Protein 9A63 (pdb70)

Sequence (532 aa):
MPETIDQTNASVSQSQQDLIDQLLKPEVQESLTVLVDQLPKLTELVNILTKSYDFAQSVATDEVLKSDTVGAITEILEPVKETAKEVAATAIEAKDRAEASNETIGLFGLLRMLKDPQAQKLFRFANSYLEVMNERENQKMSKHIVILGAGYGGVLSALTVRKHYTKEQARVTVVNKYPTHQIITELHRLAAGNVSEKAVAMPLEKLFKGKDIDLKIAEVSSFSVDKKEVALADGSTLTYDALVVGLGSVTAYFGIPGLEENSMVLKSAADANKVFQHVEDRVREYSKTKNEADATILIGGGGLTGVELVGELADIMPNLAKKYGVDHKEIKLKLVEAGPKILPVLPDDLIERATASLEKRGVEFLTGLPVTNVEGNVIDLKDGSKVVANTFVWTGGVQGNPLVGESGLEVNRGRATVNDFLQSTSHEDVFVAGDSAVYFGPDGRPYPPTAQIAWQMGELIGYNLFAYLEGKTLETFKPVNSGTLASLGRKDAVAIIGANSTPLKGLPASLMKEASNVRYLTHIKGLFSLAY

Nearest PDB structures (foldseek):
  5kmp-assembly1_A  TM=9.595E-01  e=5.132E-44  Caldalkalibacillus thermarum TA2.A1
  5kmr-assembly2_C  TM=9.528E-01  e=3.654E-42  Caldalkalibacillus thermarum TA2.A1
  5kmq-assembly2_C  TM=9.489E-01  e=1.783E-40  Caldalkalibacillus thermarum TA2.A1
  3sx6-assembly1_A-2  TM=8.389E-01  e=2.506E-25  Acidithiobacillus ferrooxidans ATCC 23270
  3sz0-assembly1_A  TM=8.435E-01  e=3.657E-25  Acidithiobacillus ferrooxidans ATCC 23270

Foldseek 3Di:
DVVVVVVVVVVLVVLVVVLLVLCPPPVLVVLVVCCVVCVVVVVVVVVCCVPDPVNVVCCVPPPVNVCVVCVVVCVSCVSVVVSVVSVVVSVVVVVVVVVVDPDDQDPVNVVVLVPDVSSVVVVVVVVVVVVVVVVVVVVD/DAFEEEEEAPELQRLLLLQQLLVVDDLVNHAAEYEHQDQWHFQLLCLLCLLLVNADLLLGTPGPCVLCPPSNYHYHNFAFPAAAQVVQWTATPVRDIDHGQFYEAANAWDFDPVPQACPVVAAQERRDSVSSNVSNVQLLVLLLVCLPPVDLQSLEAEEEALAQSRLQNLLACLVCLCVSNVVSPHHSLSRAAEYEHLAQFHHPVDDPVLRVVLVVVSVVSRYHYHHNWDFRHDDRQWTATPVRDIDRHSHYYYPHDIFADQSLVVHPADDDRNAFEADQLQAGPVHNSYHYAANNYWYADPVRHTDDRDSQRRNQSSNLSSVQNSCVVVVHDRDGDDRDDQWDKHDSHQFWIWIQGDPVRNTDITNVSNVVVVVVVVVSCVSSVNNVSVVD

Secondary structure (DSSP, 8-state):
-HHHHHHHHHHHHHHHHHHHHHHTSHHHHHHHHHHHHHHHHHHHHHHHHHH-HHHHHHHHH-HHHHHHHHHHHHHHHHHHHHHHHHHHHHHHHHHHHHTT------HHHHHHHHH-HHHHHHHHHHHHHHHHHHHHHTT-/--EEEEEE--SHHHHHHHHHHTTT--TTTEEEEEEESSSEEE-GGGHHHHHTTSS-HHHHEEEHHHHTTTS--EEEE--EEEEETTTTEEEETTS-EEE-SEEEE---EEE--TT-TTHHHH-B--SSHHHHHHHHHHHHHHHHHHHHH--TTTTEEEEE--SHHHHHHHHHHHHHHHHHHHHTT--GGGSEEEEEESSSSS-TTS-HHHHHHHHHHHHTTTEEEEET--EEEEETTEEEETTS-EEE-SEEEE-S-EEE-HHHHTTT--EETTEEEB-TTSBBSS-TTEEE-GGGEE-B-TTSPBPP--HHHHHHHHHHHHHHHHHHHTTPPPPPP-----EEEEESSSS-EEEEETTTTEEEESHHHHHHHHHHHHHHHHHTT-GGGGG-

Solvent-accessible surface area: 28435 Å² total; per-residue (Å²): 199,112,147,92,117,110,142,71,98,59,56,37,57,114,29,101,82,84,27,36,77,34,70,68,104,98,133,17,63,65,14,74,78,23,26,94,87,37,94,92,70,52,78,74,39,84,67,39,59,103,173,41,165,109,10,54,96,11,35,82,94,3,119,32,6,88,61,18,30,84,19,24,88,62,42,50,88,97,50,40,106,129,13,49,137,63,66,47,59,26,53,114,78,53,130,94,64,70,142,89,64,160,155,134,133,44,159,174,29,97,101,194,101,100,165,62,98,47,11,79,102,106,104,143,109,47,84,51,121,102,105,77,105,93,123,174,131,133,166,236,241,61,50,30,0,0,0,0,8,2,28,20,5,1,0,1,0,0,14,9,0,35,145,64,7,76,122,134,92,0,122,1,1,0,0,17,106,84,78,26,0,22,2,97,60,11,1,4,50,8,0,3,40,25,29,46,80,129,22,4,5,0,57,0,136,85,6,10,164,76,84,69,19,60,42,67,83,14,79,12,57,53,8,29,1,118,147,83,67,0,36,6,69,104,70,38,80,19,82,11,68,0,0,0,0,10,33,26,20,46,17,7,41,138,72,30,79,21,0,106,135,59,17,26,32,11,62,7,3,65,32,0,47,137,0,60,121,45,1,22,53,66,1,89,58,20,39,138,74,110,63,104,8,10,1,5,1,0,0,0,4,0,31,65,57,0,0,13,0,0,0,3,0,7,50,24,5,55,114,17,0,161,141,47,75,8,68,78,163,61,11,81,6,32,0,3,32,61,22,112,89,3,0,100,87,10,56,78,82,2,10,121,85,0,34,57,18,0,90,190,78,51,5,72,30,32,54,45,31,34,11,57,40,4,128,44,54,40,0,26,6,146,98,64,49,131,12,71,3,37,0,9,0,20,27,31,18,71,88,7,18,69,35,0,37,131,4,44,9,90,55,65,228,26,35,0,21,7,50,69,65,0,11,3,68,52,36,113,8,0,0,0,2,9,30,0,5,14,16,71,7,142,105,52,175,74,73,76,60,47,27,33,10,8,24,34,6,0,46,20,0,0,49,0,0,28,0,56,34,75,74,105,116,40,94,63,13,159,29,66,88,30,15,29,33,0,8,0,3,137,165,21,0,0,0,23,4,5,68,92,53,21,77,22,123,13,81,42,0,16,16,40,28,61,32,46,34,22,48,4,2,16,52,0,143,0,30,13,1,62,85,116

Radius of gyration: 27.05 Å; Cα contacts (8 Å, |Δi|>4): 941; chains: 2; bounding box: 62×85×67 Å

Structure (mmCIF, N/CA/C/O backbone):
data_9A63
#
_entry.id   9A63
#
loop_
_entity.id
_entity.type
_entity.pdbx_description
1 POLYMER YJLC_BACSU
2 POLYMER YJLD_BACSU
#
loop_
_atom_site.group_PDB
_atom_site.id
_atom_site.type_symbol
_atom_site.label_atom_id
_atom_site.label_alt_id
_atom_site.label_comp_id
_atom_site.label_asym_id
_atom_site.label_entity_id
_atom_site.label_seq_id
_atom_site.pdbx_PDB_ins_code
_atom_site.Cartn_x
_atom_site.Cartn_y
_atom_site.Cartn_z
_atom_site.occupancy
_atom_site.B_iso_or_equiv
_atom_site.auth_seq_id
_atom_site.auth_comp_id
_atom_site.auth_asym_id
_atom_site.auth_atom_id
_atom_site.pdbx_PDB_model_num
ATOM 1 N N . MET A 1 1 ? -12.725 -54.544 -36.052 1.000 0.280 1 MET A N 1
ATOM 2 C CA . MET A 1 1 ? -13.822 -53.712 -35.508 1.000 0.280 1 MET A CA 1
ATOM 3 C C . MET A 1 1 ? -13.904 -53.713 -33.986 1.000 0.280 1 MET A C 1
ATOM 4 O O . MET A 1 1 ? -14.220 -52.653 -33.472 1.000 0.280 1 MET A O 1
ATOM 20 N N . PRO A 1 2 ? -13.622 -54.811 -33.251 1.000 0.360 2 PRO A N 1
ATOM 21 C CA . PRO A 1 2 ? -13.629 -54.760 -31.784 1.000 0.360 2 PRO A CA 1
ATOM 22 C C . PRO A 1 2 ? -12.526 -53.850 -31.207 1.000 0.360 2 PRO A C 1
ATOM 23 O O . PRO A 1 2 ? -12.790 -53.080 -30.297 1.000 0.360 2 PRO A O 1
ATOM 34 N N . GLU A 1 3 ? -11.313 -53.873 -31.773 1.000 0.350 3 GLU A N 1
ATOM 35 C CA . GLU A 1 3 ? -10.162 -53.079 -31.284 1.000 0.350 3 GLU A CA 1
ATOM 36 C C . GLU A 1 3 ? -10.363 -51.567 -31.386 1.000 0.350 3 GLU A C 1
ATOM 37 O O . GLU A 1 3 ? -9.882 -50.803 -30.553 1.000 0.350 3 GLU A O 1
ATOM 49 N N . THR A 1 4 ? -11.081 -51.131 -32.420 1.000 0.370 4 THR A N 1
ATOM 50 C CA . THR A 1 4 ? -11.312 -49.710 -32.684 1.000 0.370 4 THR A CA 1
ATOM 51 C C . THR A 1 4 ? -12.167 -49.084 -31.580 1.000 0.370 4 THR A C 1
ATOM 52 O O . THR A 1 4 ? -11.986 -47.920 -31.238 1.000 0.370 4 THR A O 1
ATOM 63 N N . ILE A 1 5 ? -13.063 -49.869 -30.975 1.000 0.380 5 ILE A N 1
ATOM 64 C CA . ILE A 1 5 ? -13.953 -49.410 -29.904 1.000 0.380 5 ILE A CA 1
ATOM 65 C C . ILE A 1 5 ? -13.161 -49.160 -28.612 1.000 0.380 5 ILE A C 1
ATOM 66 O O . ILE A 1 5 ? -13.317 -48.105 -27.996 1.000 0.380 5 ILE A O 1
ATOM 82 N N . ASP A 1 6 ? -12.267 -50.076 -28.237 1.000 0.380 6 ASP A N 1
ATOM 83 C CA . ASP A 1 6 ? -11.494 -49.990 -26.989 1.000 0.380 6 ASP A CA 1
ATOM 84 C C . ASP A 1 6 ? -10.565 -48.765 -26.953 1.000 0.380 6 ASP A C 1
ATOM 85 O O . ASP A 1 6 ? -10.491 -48.060 -25.945 1.000 0.380 6 ASP A O 1
ATOM 94 N N . GLN A 1 7 ? -9.923 -48.443 -28.084 1.000 0.410 7 GLN A N 1
ATOM 95 C CA . GLN A 1 7 ? -9.094 -47.235 -28.196 1.000 0.410 7 GLN A CA 1
ATOM 96 C C . GLN A 1 7 ? -9.897 -45.946 -27.985 1.000 0.410 7 GLN A C 1
ATOM 97 O O . GLN A 1 7 ? -9.364 -44.967 -27.463 1.000 0.410 7 GLN A O 1
ATOM 111 N N . THR A 1 8 ? -11.174 -45.940 -28.369 1.000 0.420 8 THR A N 1
ATOM 112 C CA . THR A 1 8 ? -12.011 -44.737 -28.298 1.000 0.420 8 THR A CA 1
ATOM 113 C C . THR A 1 8 ? -12.465 -44.457 -26.866 1.000 0.420 8 THR A C 1
ATOM 114 O O . THR A 1 8 ? -12.408 -43.322 -26.407 1.000 0.420 8 THR A O 1
ATOM 125 N N . ASN A 1 9 ? -12.861 -45.488 -26.117 1.000 0.460 9 ASN A N 1
ATOM 126 C CA . ASN A 1 9 ? -13.215 -45.326 -24.703 1.000 0.460 9 ASN A CA 1
ATOM 127 C C . ASN A 1 9 ? -12.020 -44.875 -23.853 1.000 0.460 9 ASN A C 1
ATOM 128 O O . ASN A 1 9 ? -12.183 -44.057 -22.944 1.000 0.460 9 ASN A O 1
ATOM 139 N N . ALA A 1 10 ? -10.821 -45.373 -24.169 1.000 0.460 10 ALA A N 1
ATOM 140 C CA . ALA A 1 10 ? -9.603 -44.983 -23.473 1.000 0.460 10 ALA A CA 1
ATOM 141 C C . ALA A 1 10 ? -9.322 -43.474 -23.599 1.000 0.460 10 ALA A C 1
ATOM 142 O O . ALA A 1 10 ? -9.036 -42.830 -22.592 1.000 0.460 10 ALA A O 1
ATOM 149 N N . SER A 1 11 ? -9.475 -42.882 -24.791 1.000 0.490 11 SER A N 1
ATOM 150 C CA . SER A 1 11 ? -9.208 -41.450 -24.997 1.000 0.490 11 SER A CA 1
ATOM 151 C C . SER A 1 11 ? -10.245 -40.531 -24.340 1.000 0.490 11 SER A C 1
ATOM 152 O O . SER A 1 11 ? -9.872 -39.489 -23.806 1.000 0.490 11 SER A O 1
ATOM 160 N N . VAL A 1 12 ? -11.526 -40.925 -24.298 1.000 0.480 12 VAL A N 1
ATOM 161 C CA . VAL A 1 12 ? -12.577 -40.185 -23.562 1.000 0.480 12 VAL A CA 1
ATOM 162 C C . VAL A 1 12 ? -12.293 -40.175 -22.064 1.000 0.480 12 VAL A C 1
ATOM 163 O O . VAL A 1 12 ? -12.376 -39.135 -21.412 1.000 0.480 12 VAL A O 1
ATOM 176 N N . SER A 1 13 ? -11.972 -41.352 -21.516 1.000 0.490 13 SER A N 1
ATOM 177 C CA . SER A 1 13 ? -11.650 -41.490 -20.099 1.000 0.490 13 SER A CA 1
ATOM 178 C C . SER A 1 13 ? -10.408 -40.678 -19.732 1.000 0.490 13 SER A C 1
ATOM 179 O O . SER A 1 13 ? -10.307 -40.246 -18.587 1.000 0.490 13 SER A O 1
ATOM 187 N N . GLN A 1 14 ? -9.482 -40.476 -20.675 1.000 0.530 14 GLN A N 1
ATOM 188 C CA . GLN A 1 14 ? -8.295 -39.646 -20.491 1.000 0.530 14 GLN A CA 1
ATOM 189 C C . GLN A 1 14 ? -8.643 -38.146 -20.473 1.000 0.530 14 GLN A C 1
ATOM 190 O O . GLN A 1 14 ? -8.253 -37.447 -19.545 1.000 0.530 14 GLN A O 1
ATOM 204 N N . SER A 1 15 ? -9.444 -37.645 -21.422 1.000 0.520 15 SER A N 1
ATOM 205 C CA . SER A 1 15 ? -9.753 -36.205 -21.498 1.000 0.520 15 SER A CA 1
ATOM 206 C C . SER A 1 15 ? -10.622 -35.692 -20.343 1.000 0.520 15 SER A C 1
ATOM 207 O O . SER A 1 15 ? -10.425 -34.581 -19.851 1.000 0.520 15 SER A O 1
ATOM 215 N N . GLN A 1 16 ? -11.560 -36.504 -19.846 1.000 0.540 16 GLN A N 1
ATOM 216 C CA . GLN A 1 16 ? -12.298 -36.176 -18.620 1.000 0.540 16 GLN A CA 1
ATOM 217 C C . GLN A 1 16 ? -11.386 -36.131 -17.387 1.000 0.540 16 GLN A C 1
ATOM 218 O O . GLN A 1 16 ? -11.625 -35.312 -16.499 1.000 0.540 16 GLN A O 1
ATOM 232 N N . GLN A 1 17 ? -10.361 -36.995 -17.319 1.000 0.530 17 GLN A N 1
ATOM 233 C CA . GLN A 1 17 ? -9.372 -36.951 -16.236 1.000 0.530 17 GLN A CA 1
ATOM 234 C C . GLN A 1 17 ? -8.613 -35.622 -16.261 1.000 0.530 17 GLN A C 1
ATOM 235 O O . GLN A 1 17 ? -8.570 -34.956 -15.229 1.000 0.530 17 GLN A O 1
ATOM 249 N N . ASP A 1 18 ? -8.144 -35.183 -17.432 1.000 0.560 18 ASP A N 1
ATOM 250 C CA . ASP A 1 18 ? -7.409 -33.919 -17.578 1.000 0.560 18 ASP A CA 1
ATOM 251 C C . ASP A 1 18 ? -8.246 -32.694 -17.147 1.000 0.560 18 ASP A C 1
ATOM 252 O O . ASP A 1 18 ? -7.762 -31.838 -16.401 1.000 0.560 18 ASP A O 1
ATOM 261 N N . LEU A 1 19 ? -9.531 -32.634 -17.531 1.000 0.560 19 LEU A N 1
ATOM 262 C CA . LEU A 1 19 ? -10.447 -31.555 -17.128 1.000 0.560 19 LEU A CA 1
ATOM 263 C C . LEU A 1 19 ? -10.711 -31.520 -15.625 1.000 0.560 19 LEU A C 1
ATOM 264 O O . LEU A 1 19 ? -10.736 -30.448 -15.013 1.000 0.560 19 LEU A O 1
ATOM 280 N N . ILE A 1 20 ? -10.978 -32.686 -15.030 1.000 0.580 20 ILE A N 1
ATOM 281 C CA . ILE A 1 20 ? -11.223 -32.765 -13.591 1.000 0.580 20 ILE A CA 1
ATOM 282 C C . ILE A 1 20 ? -9.958 -32.328 -12.857 1.000 0.580 20 ILE A C 1
ATOM 283 O O . ILE A 1 20 ? -10.039 -31.528 -11.927 1.000 0.580 20 ILE A O 1
ATOM 299 N N . ASP A 1 21 ? -8.788 -32.762 -13.313 1.000 0.590 21 ASP A N 1
ATOM 300 C CA . ASP A 1 21 ? -7.520 -32.368 -12.716 1.000 0.590 21 ASP A CA 1
ATOM 301 C C . ASP A 1 21 ? -7.270 -30.859 -12.841 1.000 0.590 21 ASP A C 1
ATOM 302 O O . ASP A 1 21 ? -6.781 -30.247 -11.891 1.000 0.590 21 ASP A O 1
ATOM 311 N N . GLN A 1 22 ? -7.682 -30.226 -13.942 1.000 0.590 22 GLN A N 1
ATOM 312 C CA . GLN A 1 22 ? -7.635 -28.770 -14.105 1.000 0.590 22 GLN A CA 1
ATOM 313 C C . GLN A 1 22 ? -8.597 -28.015 -13.196 1.000 0.590 22 GLN A C 1
ATOM 314 O O . GLN A 1 22 ? -8.178 -27.073 -12.530 1.000 0.590 22 GLN A O 1
ATOM 328 N N . LEU A 1 23 ? -9.860 -28.428 -13.109 1.000 0.600 23 LEU A N 1
ATOM 329 C CA . LEU A 1 23 ? -10.842 -27.804 -12.213 1.000 0.600 23 LEU A CA 1
ATOM 330 C C . LEU A 1 23 ? -10.491 -28.000 -10.733 1.000 0.600 23 LEU A C 1
ATOM 331 O O . LEU A 1 23 ? -10.876 -27.200 -9.880 1.000 0.600 23 LEU A O 1
ATOM 347 N N . LEU A 1 24 ? -9.756 -29.068 -10.420 1.000 0.580 24 LEU A N 1
ATOM 348 C CA . LEU A 1 24 ? -9.216 -29.327 -9.091 1.000 0.580 24 LEU A CA 1
ATOM 349 C C . LEU A 1 24 ? -7.903 -28.576 -8.823 1.000 0.580 24 LEU A C 1
ATOM 350 O O . LEU A 1 24 ? -7.422 -28.619 -7.686 1.000 0.580 24 LEU A O 1
ATOM 366 N N . LYS A 1 25 ? -7.330 -27.858 -9.804 1.000 0.590 25 LYS A N 1
ATOM 367 C CA . LYS A 1 25 ? -6.183 -26.982 -9.542 1.000 0.590 25 LYS A CA 1
ATOM 368 C C . LYS A 1 25 ? -6.619 -25.875 -8.576 1.000 0.590 25 LYS A C 1
ATOM 369 O O . LYS A 1 25 ? -7.587 -25.166 -8.862 1.000 0.590 25 LYS A O 1
ATOM 388 N N . PRO A 1 26 ? -5.885 -25.663 -7.470 1.000 0.600 26 PRO A N 1
ATOM 389 C CA . PRO A 1 26 ? -6.231 -24.650 -6.473 1.000 0.600 26 PRO A CA 1
ATOM 390 C C . PRO A 1 26 ? -6.418 -23.252 -7.075 1.000 0.600 26 PRO A C 1
ATOM 391 O O . PRO A 1 26 ? -7.360 -22.547 -6.731 1.000 0.600 26 PRO A O 1
ATOM 402 N N . GLU A 1 27 ? -5.560 -22.884 -8.030 1.000 0.560 27 GLU A N 1
ATOM 403 C CA . GLU A 1 27 ? -5.587 -21.582 -8.708 1.000 0.560 27 GLU A CA 1
ATOM 404 C C . GLU A 1 27 ? -6.880 -21.361 -9.514 1.000 0.560 27 GLU A C 1
ATOM 405 O O . GLU A 1 27 ? -7.419 -20.251 -9.546 1.000 0.560 27 GLU A O 1
ATOM 417 N N . VAL A 1 28 ? -7.413 -22.422 -10.131 1.000 0.610 28 VAL A N 1
ATOM 418 C CA . VAL A 1 28 ? -8.668 -22.376 -10.897 1.000 0.610 28 VAL A CA 1
ATOM 419 C C . VAL A 1 28 ? -9.860 -22.238 -9.952 1.000 0.610 28 VAL A C 1
ATOM 420 O O . VAL A 1 28 ? -10.752 -21.433 -10.211 1.000 0.610 28 VAL A O 1
ATOM 433 N N . GLN A 1 29 ? -9.860 -22.955 -8.825 1.000 0.620 29 GLN A N 1
ATOM 434 C CA . GLN A 1 29 ? -10.922 -22.853 -7.817 1.000 0.620 29 GLN A CA 1
ATOM 435 C C . GLN A 1 29 ? -10.991 -21.467 -7.182 1.000 0.620 29 GLN A C 1
ATOM 436 O O . GLN A 1 29 ? -12.079 -20.905 -7.035 1.000 0.620 29 GLN A O 1
ATOM 450 N N . GLU A 1 30 ? -9.836 -20.908 -6.825 1.000 0.600 30 GLU A N 1
ATOM 451 C CA . GLU A 1 30 ? -9.756 -19.550 -6.294 1.000 0.600 30 GLU A CA 1
ATOM 452 C C . GLU A 1 30 ? -10.281 -18.545 -7.327 1.000 0.600 30 GLU A C 1
ATOM 453 O O . GLU A 1 30 ? -11.155 -17.742 -7.004 1.000 0.600 30 GLU A O 1
ATOM 465 N N . SER A 1 31 ? -9.848 -18.647 -8.589 1.000 0.590 31 SER A N 1
ATOM 466 C CA . SER A 1 31 ? -10.308 -17.760 -9.668 1.000 0.590 31 SER A CA 1
ATOM 467 C C . SER A 1 31 ? -11.816 -17.873 -9.923 1.000 0.590 31 SER A C 1
ATOM 468 O O . SER A 1 31 ? -12.488 -16.857 -10.081 1.000 0.590 31 SER A O 1
ATOM 476 N N . LEU A 1 32 ? -12.372 -19.090 -9.921 1.000 0.610 32 LEU A N 1
ATOM 477 C CA . LEU A 1 32 ? -13.813 -19.329 -10.062 1.000 0.610 32 LEU A CA 1
ATOM 478 C C . LEU A 1 32 ? -14.606 -18.739 -8.899 1.000 0.610 32 LEU A C 1
ATOM 479 O O . LEU A 1 32 ? -15.627 -18.097 -9.125 1.000 0.610 32 LEU A O 1
ATOM 495 N N . THR A 1 33 ? -14.128 -18.927 -7.669 1.000 0.610 33 THR A N 1
ATOM 496 C CA . THR A 1 33 ? -14.768 -18.359 -6.475 1.000 0.610 33 THR A CA 1
ATOM 497 C C . THR A 1 33 ? -14.800 -16.838 -6.569 1.000 0.610 33 THR A C 1
ATOM 498 O O . THR A 1 33 ? -15.856 -16.232 -6.405 1.000 0.610 33 THR A O 1
ATOM 509 N N . VAL A 1 34 ? -13.669 -16.224 -6.935 1.000 0.600 34 VAL A N 1
ATOM 510 C CA . VAL A 1 34 ? -13.582 -14.777 -7.150 1.000 0.600 34 VAL A CA 1
ATOM 511 C C . VAL A 1 34 ? -14.514 -14.333 -8.272 1.000 0.600 34 VAL A C 1
ATOM 512 O O . VAL A 1 34 ? -15.227 -13.354 -8.097 1.000 0.600 34 VAL A O 1
ATOM 525 N N . LEU A 1 35 ? -14.577 -15.034 -9.404 1.000 0.590 35 LEU A N 1
ATOM 526 C CA . LEU A 1 35 ? -15.513 -14.684 -10.474 1.000 0.590 35 LEU A CA 1
ATOM 527 C C . LEU A 1 35 ? -16.949 -14.710 -9.984 1.000 0.590 35 LEU A C 1
ATOM 528 O O . LEU A 1 35 ? -17.653 -13.728 -10.177 1.000 0.590 35 LEU A O 1
ATOM 544 N N . VAL A 1 36 ? -17.373 -15.780 -9.314 1.000 0.580 36 VAL A N 1
ATOM 545 C CA . VAL A 1 36 ? -18.742 -15.896 -8.801 1.000 0.580 36 VAL A CA 1
ATOM 546 C C . VAL A 1 36 ? -19.067 -14.751 -7.838 1.000 0.580 36 VAL A C 1
ATOM 547 O O . VAL A 1 36 ? -20.118 -14.126 -7.983 1.000 0.580 36 VAL A O 1
ATOM 560 N N . ASP A 1 37 ? -18.148 -14.406 -6.934 1.000 0.600 37 ASP A N 1
ATOM 561 C CA . ASP A 1 37 ? -18.353 -13.326 -5.962 1.000 0.600 37 ASP A CA 1
ATOM 562 C C . ASP A 1 37 ? -18.271 -11.920 -6.587 1.000 0.600 37 ASP A C 1
ATOM 563 O O . ASP A 1 37 ? -18.963 -10.997 -6.151 1.000 0.600 37 ASP A O 1
ATOM 572 N N . GLN A 1 38 ? -17.448 -11.728 -7.623 1.000 0.580 38 GLN A N 1
ATOM 573 C CA . GLN A 1 38 ? -17.260 -10.434 -8.289 1.000 0.580 38 GLN A CA 1
ATOM 574 C C . GLN A 1 38 ? -18.165 -10.243 -9.523 1.000 0.580 38 GLN A C 1
ATOM 575 O O . GLN A 1 38 ? -18.261 -9.124 -10.027 1.000 0.580 38 GLN A O 1
ATOM 589 N N . LEU A 1 39 ? -18.869 -11.273 -10.010 1.000 0.600 39 LEU A N 1
ATOM 590 C CA . LEU A 1 39 ? -19.740 -11.227 -11.198 1.000 0.600 39 LEU A CA 1
ATOM 591 C C . LEU A 1 39 ? -20.766 -10.075 -11.168 1.000 0.600 39 LEU A C 1
ATOM 592 O O . LEU A 1 39 ? -20.892 -9.370 -12.178 1.000 0.600 39 LEU A O 1
ATOM 608 N N . PRO A 1 40 ? -21.478 -9.814 -10.049 1.000 0.600 40 PRO A N 1
ATOM 609 C CA . PRO A 1 40 ? -22.381 -8.668 -9.958 1.000 0.600 40 PRO A CA 1
ATOM 610 C C . PRO A 1 40 ? -21.659 -7.334 -10.184 1.000 0.600 40 PRO A C 1
ATOM 611 O O . PRO A 1 40 ? -22.175 -6.471 -10.891 1.000 0.600 40 PRO A O 1
ATOM 622 N N . LYS A 1 41 ? -20.436 -7.189 -9.660 1.000 0.630 41 LYS A N 1
ATOM 623 C CA . LYS A 1 41 ? -19.623 -5.972 -9.804 1.000 0.630 41 LYS A CA 1
ATOM 624 C C . LYS A 1 41 ? -19.053 -5.818 -11.210 1.000 0.630 41 LYS A C 1
ATOM 625 O O . LYS A 1 41 ? -19.056 -4.714 -11.743 1.000 0.630 41 LYS A O 1
ATOM 644 N N . LEU A 1 42 ? -18.617 -6.911 -11.841 1.000 0.610 42 LEU A N 1
ATOM 645 C CA . LEU A 1 42 ? -18.221 -6.903 -13.254 1.000 0.610 42 LEU A CA 1
ATOM 646 C C . LEU A 1 42 ? -19.392 -6.466 -14.141 1.000 0.610 42 LEU A C 1
ATOM 647 O O . LEU A 1 42 ? -19.219 -5.642 -15.036 1.000 0.610 42 LEU A O 1
ATOM 663 N N . THR A 1 43 ? -20.598 -6.955 -13.846 1.000 0.600 43 THR A N 1
ATOM 664 C CA . THR A 1 43 ? -21.825 -6.535 -14.539 1.000 0.600 43 THR A CA 1
ATOM 665 C C . THR A 1 43 ? -22.106 -5.047 -14.320 1.000 0.600 43 THR A C 1
ATOM 666 O O . THR A 1 43 ? -22.486 -4.339 -15.252 1.000 0.600 43 THR A O 1
ATOM 677 N N . GLU A 1 44 ? -21.889 -4.542 -13.104 1.000 0.630 44 GLU A N 1
ATOM 678 C CA . GLU A 1 44 ? -22.011 -3.119 -12.780 1.000 0.630 44 GLU A CA 1
ATOM 679 C C . GLU A 1 44 ? -20.995 -2.255 -13.540 1.000 0.630 44 GLU A C 1
ATOM 680 O O . GLU A 1 44 ? -21.381 -1.244 -14.128 1.000 0.630 44 GLU A O 1
ATOM 692 N N . LEU A 1 45 ? -19.729 -2.678 -13.610 1.000 0.640 45 LEU A N 1
ATOM 693 C CA . LEU A 1 45 ? -18.693 -2.004 -14.395 1.000 0.640 45 LEU A CA 1
ATOM 694 C C . LEU A 1 45 ? -19.072 -1.950 -15.876 1.000 0.640 45 LEU A C 1
ATOM 695 O O . LEU A 1 45 ? -19.051 -0.874 -16.469 1.000 0.640 45 LEU A O 1
ATOM 711 N N . VAL A 1 46 ? -19.508 -3.068 -16.462 1.000 0.610 46 VAL A N 1
ATOM 712 C CA . VAL A 1 46 ? -19.980 -3.105 -17.857 1.000 0.610 46 VAL A CA 1
ATOM 713 C C . VAL A 1 46 ? -21.187 -2.182 -18.071 1.000 0.610 46 VAL A C 1
ATOM 714 O O . VAL A 1 46 ? -21.269 -1.490 -19.089 1.000 0.610 46 VAL A O 1
ATOM 727 N N . ASN A 1 47 ? -22.109 -2.100 -17.110 1.000 0.640 47 ASN A N 1
ATOM 728 C CA . ASN A 1 47 ? -23.233 -1.161 -17.162 1.000 0.640 47 ASN A CA 1
ATOM 729 C C . ASN A 1 47 ? -22.787 0.310 -17.112 1.000 0.640 47 ASN A C 1
ATOM 730 O O . ASN A 1 47 ? -23.404 1.156 -17.758 1.000 0.640 47 ASN A O 1
ATOM 741 N N . ILE A 1 48 ? -21.731 0.634 -16.366 1.000 0.620 48 ILE A N 1
ATOM 742 C CA . ILE A 1 48 ? -21.150 1.982 -16.355 1.000 0.620 48 ILE A CA 1
ATOM 743 C C . ILE A 1 48 ? -20.518 2.279 -17.720 1.000 0.620 48 ILE A C 1
ATOM 744 O O . ILE A 1 48 ? -20.909 3.261 -18.349 1.000 0.620 48 ILE A O 1
ATOM 760 N N . LEU A 1 49 ? -19.650 1.386 -18.221 1.000 0.610 49 LEU A N 1
ATOM 761 C CA . LEU A 1 49 ? -19.009 1.493 -19.544 1.000 0.610 49 LEU A CA 1
ATOM 762 C C . LEU A 1 49 ? -20.022 1.781 -20.661 1.000 0.610 49 LEU A C 1
ATOM 763 O O . LEU A 1 49 ? -19.759 2.583 -21.552 1.000 0.610 49 LEU A O 1
ATOM 779 N N . THR A 1 50 ? -21.186 1.130 -20.603 1.000 0.580 50 THR A N 1
ATOM 780 C CA . THR A 1 50 ? -22.232 1.235 -21.630 1.000 0.580 50 THR A CA 1
ATOM 781 C C . THR A 1 50 ? -23.135 2.457 -21.481 1.000 0.580 50 THR A C 1
ATOM 782 O O . THR A 1 50 ? -23.706 2.903 -22.475 1.000 0.580 50 THR A O 1
ATOM 793 N N . LYS A 1 51 ? -23.286 3.018 -20.275 1.000 0.610 51 LYS A N 1
ATOM 794 C CA . LYS A 1 51 ? -24.180 4.164 -20.031 1.000 0.610 51 LYS A CA 1
ATOM 795 C C . LYS A 1 51 ? -23.475 5.518 -20.042 1.000 0.610 51 LYS A C 1
ATOM 796 O O . LYS A 1 51 ? -24.135 6.516 -20.320 1.000 0.610 51 LYS A O 1
ATOM 815 N N . SER A 1 52 ? -22.178 5.590 -19.743 1.000 0.620 52 SER A N 1
ATOM 816 C CA . SER A 1 52 ? -21.437 6.857 -19.766 1.000 0.620 52 SER A CA 1
ATOM 817 C C . SER A 1 52 ? -20.691 7.035 -21.085 1.000 0.620 52 SER A C 1
ATOM 818 O O . SER A 1 52 ? -19.590 6.512 -21.255 1.000 0.620 52 SER A O 1
ATOM 826 N N . TYR A 1 53 ? -21.288 7.814 -21.992 1.000 0.540 53 TYR A N 1
ATOM 827 C CA . TYR A 1 53 ? -20.688 8.207 -23.273 1.000 0.540 53 TYR A CA 1
ATOM 828 C C . TYR A 1 53 ? -19.251 8.730 -23.116 1.000 0.540 53 TYR A C 1
ATOM 829 O O . TYR A 1 53 ? -18.361 8.290 -23.840 1.000 0.540 53 TYR A O 1
ATOM 847 N N . ASP A 1 54 ? -19.008 9.578 -22.114 1.000 0.650 54 ASP A N 1
ATOM 848 C CA . ASP A 1 54 ? -17.686 10.156 -21.839 1.000 0.650 54 ASP A CA 1
ATOM 849 C C . ASP A 1 54 ? -16.619 9.089 -21.561 1.000 0.650 54 ASP A C 1
ATOM 850 O O . ASP A 1 54 ? -15.470 9.239 -21.969 1.000 0.650 54 ASP A O 1
ATOM 859 N N . PHE A 1 55 ? -16.999 7.978 -20.919 1.000 0.680 55 PHE A N 1
ATOM 860 C CA . PHE A 1 55 ? -16.074 6.882 -20.644 1.000 0.680 55 PHE A CA 1
ATOM 861 C C . PHE A 1 55 ? -15.790 6.049 -21.896 1.000 0.680 55 PHE A C 1
ATOM 862 O O . PHE A 1 55 ? -14.653 5.673 -22.164 1.000 0.680 55 PHE A O 1
ATOM 879 N N . ALA A 1 56 ? -16.817 5.757 -22.696 1.000 0.610 56 ALA A N 1
ATOM 880 C CA . ALA A 1 56 ? -16.613 5.064 -23.965 1.000 0.610 56 ALA A CA 1
ATOM 881 C C . ALA A 1 56 ? -15.687 5.874 -24.889 1.000 0.610 56 ALA A C 1
ATOM 882 O O . ALA A 1 56 ? -14.796 5.311 -25.527 1.000 0.610 56 ALA A O 1
ATOM 889 N N . GLN A 1 57 ? -15.858 7.200 -24.915 1.000 0.650 57 GLN A N 1
ATOM 890 C CA . GLN A 1 57 ? -14.980 8.094 -25.658 1.000 0.650 57 GLN A CA 1
ATOM 891 C C . GLN A 1 57 ? -13.563 8.130 -25.074 1.000 0.650 57 GLN A C 1
ATOM 892 O O . GLN A 1 57 ? -12.609 8.101 -25.849 1.000 0.650 57 GLN A O 1
ATOM 906 N N . SER A 1 58 ? -13.405 8.154 -23.746 1.000 0.690 58 SER A N 1
ATOM 907 C CA . SER A 1 58 ? -12.076 8.176 -23.128 1.000 0.690 58 SER A CA 1
ATOM 908 C C . SER A 1 58 ? -11.296 6.888 -23.393 1.000 0.690 58 SER A C 1
ATOM 909 O O . SER A 1 58 ? -10.139 6.965 -23.787 1.000 0.690 58 SER A O 1
ATOM 917 N N . VAL A 1 59 ? -11.918 5.708 -23.305 1.000 0.690 59 VAL A N 1
ATOM 918 C CA . VAL A 1 59 ? -11.259 4.431 -23.659 1.000 0.690 59 VAL A CA 1
ATOM 919 C C . VAL A 1 59 ? -10.853 4.381 -25.133 1.000 0.690 59 VAL A C 1
ATOM 920 O O . VAL A 1 59 ? -9.845 3.768 -25.479 1.000 0.690 59 VAL A O 1
ATOM 933 N N . ALA A 1 60 ? -11.626 5.008 -26.021 1.000 0.670 60 ALA A N 1
ATOM 934 C CA . ALA A 1 60 ? -11.330 5.005 -27.450 1.000 0.670 60 ALA A CA 1
ATOM 935 C C . ALA A 1 60 ? -10.128 5.888 -27.827 1.000 0.670 60 ALA A C 1
ATOM 936 O O . ALA A 1 60 ? -9.500 5.641 -28.857 1.000 0.670 60 ALA A O 1
ATOM 943 N N . THR A 1 61 ? -9.818 6.915 -27.031 1.000 0.710 61 THR A N 1
ATOM 944 C CA . THR A 1 61 ? -8.774 7.908 -27.341 1.000 0.710 61 THR A CA 1
ATOM 945 C C . THR A 1 61 ? -7.564 7.853 -26.409 1.000 0.710 61 THR A C 1
ATOM 946 O O . THR A 1 61 ? -6.535 8.446 -26.727 1.000 0.710 61 THR A O 1
ATOM 957 N N . ASP A 1 62 ? -7.665 7.152 -25.280 1.000 0.770 62 ASP A N 1
ATOM 958 C CA . ASP A 1 62 ? -6.619 7.034 -24.267 1.000 0.770 62 ASP A CA 1
ATOM 959 C C . ASP A 1 62 ? -5.990 5.634 -24.285 1.000 0.770 62 ASP A C 1
ATOM 960 O O . ASP A 1 62 ? -6.570 4.654 -23.809 1.000 0.770 62 ASP A O 1
ATOM 969 N N . GLU A 1 63 ? -4.773 5.534 -24.823 1.000 0.760 63 GLU A N 1
ATOM 970 C CA . GLU A 1 63 ? -4.055 4.257 -24.909 1.000 0.760 63 GLU A CA 1
ATOM 971 C C . GLU A 1 63 ? -3.692 3.675 -23.531 1.000 0.760 63 GLU A C 1
ATOM 972 O O . GLU A 1 63 ? -3.673 2.452 -23.390 1.000 0.760 63 GLU A O 1
ATOM 984 N N . VAL A 1 64 ? -3.481 4.501 -22.494 1.000 0.780 64 VAL A N 1
ATOM 985 C CA . VAL A 1 64 ? -3.207 3.995 -21.137 1.000 0.780 64 VAL A CA 1
ATOM 986 C C . VAL A 1 64 ? -4.464 3.359 -20.568 1.000 0.780 64 VAL A C 1
ATOM 987 O O . VAL A 1 64 ? -4.428 2.191 -20.185 1.000 0.780 64 VAL A O 1
ATOM 1000 N N . LEU A 1 65 ? -5.594 4.070 -20.602 1.000 0.780 65 LEU A N 1
ATOM 1001 C CA . LEU A 1 65 ? -6.853 3.544 -20.075 1.000 0.780 65 LEU A CA 1
ATOM 1002 C C . LEU A 1 65 ? -7.293 2.278 -20.820 1.000 0.780 65 LEU A C 1
ATOM 1003 O O . LEU A 1 65 ? -7.777 1.325 -20.207 1.000 0.780 65 LEU A O 1
ATOM 1019 N N . LYS A 1 66 ? -7.089 2.243 -22.140 1.000 0.730 66 LYS A N 1
ATOM 1020 C CA . LYS A 1 66 ? -7.321 1.057 -22.964 1.000 0.730 66 LYS A CA 1
ATOM 1021 C C . LYS A 1 66 ? -6.413 -0.099 -22.553 1.000 0.730 66 LYS A C 1
ATOM 1022 O O . LYS A 1 66 ? -6.919 -1.197 -22.343 1.000 0.730 66 LYS A O 1
ATOM 1041 N N . SER A 1 67 ? -5.107 0.132 -22.411 1.000 0.740 67 SER A N 1
ATOM 1042 C CA . SER A 1 67 ? -4.154 -0.904 -21.996 1.000 0.740 67 SER A CA 1
ATOM 1043 C C . SER A 1 67 ? -4.459 -1.444 -20.597 1.000 0.740 67 SER A C 1
ATOM 1044 O O . SER A 1 67 ? -4.415 -2.652 -20.397 1.000 0.740 67 SER A O 1
ATOM 1052 N N . ASP A 1 68 ? -4.873 -0.580 -19.670 1.000 0.740 68 ASP A N 1
ATOM 1053 C CA . ASP A 1 68 ? -5.248 -0.949 -18.306 1.000 0.740 68 ASP A CA 1
ATOM 1054 C C . ASP A 1 68 ? -6.550 -1.745 -18.278 1.000 0.740 68 ASP A C 1
ATOM 1055 O O . ASP A 1 68 ? -6.640 -2.768 -17.603 1.000 0.740 68 ASP A O 1
ATOM 1064 N N . THR A 1 69 ? -7.546 -1.318 -19.055 1.000 0.700 69 THR A N 1
ATOM 1065 C CA . THR A 1 69 ? -8.827 -2.025 -19.172 1.000 0.700 69 THR A CA 1
ATOM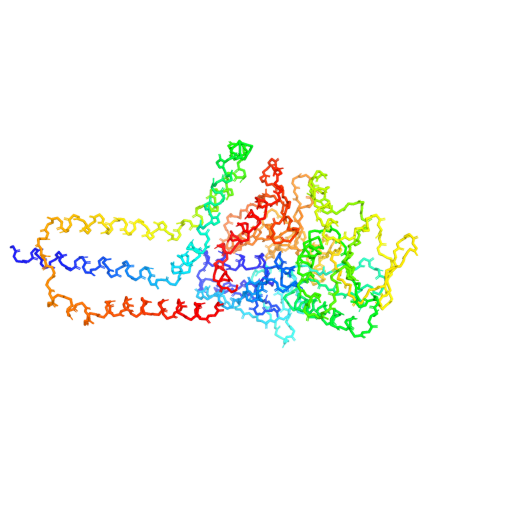 1066 C C . THR A 1 69 ? -8.626 -3.398 -19.812 1.000 0.700 69 THR A C 1
ATOM 1067 O O . THR A 1 69 ? -9.132 -4.399 -19.309 1.000 0.700 69 THR A O 1
ATOM 1078 N N . VAL A 1 70 ? -7.857 -3.470 -20.904 1.000 0.670 70 VAL A N 1
ATOM 1079 C CA . VAL A 1 70 ? -7.531 -4.730 -21.586 1.000 0.670 70 VAL A CA 1
ATOM 1080 C C . VAL A 1 70 ? -6.673 -5.623 -20.700 1.000 0.670 70 VAL A C 1
ATOM 1081 O O . VAL A 1 70 ? -6.934 -6.821 -20.650 1.000 0.670 70 VAL A O 1
ATOM 1094 N N . GLY A 1 71 ? -5.692 -5.066 -19.990 1.000 0.700 71 GLY A N 1
ATOM 1095 C CA . GLY A 1 71 ? -4.857 -5.783 -19.031 1.000 0.700 71 GLY A CA 1
ATOM 1096 C C . GLY A 1 71 ? -5.708 -6.407 -17.933 1.000 0.700 71 GLY A C 1
ATOM 1097 O O . GLY A 1 71 ? -5.703 -7.622 -17.785 1.000 0.700 71 GLY A O 1
ATOM 1101 N N . ALA A 1 72 ? -6.558 -5.614 -17.276 1.000 0.660 72 ALA A N 1
ATOM 1102 C CA . ALA A 1 72 ? -7.455 -6.095 -16.229 1.000 0.660 72 ALA A CA 1
ATOM 1103 C C . ALA A 1 72 ? -8.416 -7.187 -16.729 1.000 0.660 72 ALA A C 1
ATOM 1104 O O . ALA A 1 72 ? -8.568 -8.222 -16.081 1.000 0.660 72 ALA A O 1
ATOM 1111 N N . ILE A 1 73 ? -9.039 -6.995 -17.899 1.000 0.630 73 ILE A N 1
ATOM 1112 C CA . ILE A 1 73 ? -9.921 -8.008 -18.498 1.000 0.630 73 ILE A CA 1
ATOM 1113 C C . ILE A 1 73 ? -9.129 -9.276 -18.830 1.000 0.630 73 ILE A C 1
ATOM 1114 O O . ILE A 1 73 ? -9.585 -10.375 -18.523 1.000 0.630 73 ILE A O 1
ATOM 1130 N N . THR A 1 74 ? -7.952 -9.141 -19.441 1.000 0.660 74 THR A N 1
ATOM 1131 C CA . THR A 1 74 ? -7.115 -10.280 -19.835 1.000 0.660 74 THR A CA 1
ATOM 1132 C C . THR A 1 74 ? -6.623 -11.040 -18.613 1.000 0.660 74 THR A C 1
ATOM 1133 O O . THR A 1 74 ? -6.709 -12.256 -18.614 1.000 0.660 74 THR A O 1
ATOM 1144 N N . GLU A 1 75 ? -6.190 -10.365 -17.551 1.000 0.630 75 GLU A N 1
ATOM 1145 C CA . GLU A 1 75 ? -5.705 -10.991 -16.317 1.000 0.630 75 GLU A CA 1
ATOM 1146 C C . GLU A 1 75 ? -6.809 -11.718 -15.541 1.000 0.630 75 GLU A C 1
ATOM 1147 O O . GLU A 1 75 ? -6.565 -12.794 -14.996 1.000 0.630 75 GLU A O 1
ATOM 1159 N N . ILE A 1 76 ? -8.029 -11.168 -15.513 1.000 0.590 76 ILE A N 1
ATOM 1160 C CA . ILE A 1 76 ? -9.191 -11.845 -14.918 1.000 0.590 76 ILE A CA 1
ATOM 1161 C C . ILE A 1 76 ? -9.594 -13.059 -15.766 1.000 0.590 76 ILE A C 1
ATOM 1162 O O . ILE A 1 76 ? -9.960 -14.101 -15.223 1.000 0.590 76 ILE A O 1
ATOM 1178 N N . LEU A 1 77 ? -9.544 -12.933 -17.097 1.000 0.610 77 LEU A N 1
ATOM 1179 C CA . LEU A 1 77 ? -9.958 -13.992 -18.017 1.000 0.610 77 LEU A CA 1
ATOM 1180 C C . LEU A 1 77 ? -8.886 -15.051 -18.260 1.000 0.610 77 LEU A C 1
ATOM 1181 O O . LEU A 1 77 ? -9.258 -16.157 -18.614 1.000 0.610 77 LEU A O 1
ATOM 1197 N N . GLU A 1 78 ? -7.597 -14.762 -18.105 1.000 0.620 78 GLU A N 1
ATOM 1198 C CA . GLU A 1 78 ? -6.483 -15.679 -18.398 1.000 0.620 78 GLU A CA 1
ATOM 1199 C C . GLU A 1 78 ? -6.669 -17.051 -17.728 1.000 0.620 78 GLU A C 1
ATOM 1200 O O . GLU A 1 78 ? -6.717 -18.049 -18.456 1.000 0.620 78 GLU A O 1
ATOM 1212 N N . PRO A 1 79 ? -6.916 -17.138 -16.403 1.000 0.590 79 PRO A N 1
ATOM 1213 C CA . PRO A 1 79 ? -7.153 -18.425 -15.743 1.000 0.590 79 PRO A CA 1
ATOM 1214 C C . PRO A 1 79 ? -8.405 -19.145 -16.271 1.000 0.590 79 PRO A C 1
ATOM 1215 O O . PRO A 1 79 ? -8.457 -20.373 -16.375 1.000 0.590 79 PRO A O 1
ATOM 1226 N N . VAL A 1 80 ? -9.434 -18.375 -16.633 1.000 0.590 80 VAL A N 1
ATOM 1227 C CA . VAL A 1 80 ? -10.711 -18.896 -17.137 1.000 0.590 80 VAL A CA 1
ATOM 1228 C C . VAL A 1 80 ? -10.597 -19.333 -18.584 1.000 0.590 80 VAL A C 1
ATOM 1229 O O . VAL A 1 80 ? -11.309 -20.230 -19.000 1.000 0.590 80 VAL A O 1
ATOM 1242 N N . LYS A 1 81 ? -9.740 -18.696 -19.377 1.000 0.600 81 LYS A N 1
ATOM 1243 C CA . LYS A 1 81 ? -9.648 -18.864 -20.824 1.000 0.600 81 LYS A CA 1
ATOM 1244 C C . LYS A 1 81 ? -9.015 -20.191 -21.187 1.000 0.600 81 LYS A C 1
ATOM 1245 O O . LYS A 1 81 ? -9.521 -20.844 -22.099 1.000 0.600 81 LYS A O 1
ATOM 1264 N N . GLU A 1 82 ? -7.930 -20.571 -20.514 1.000 0.550 82 GLU A N 1
ATOM 1265 C CA . GLU A 1 82 ? -7.350 -21.906 -20.685 1.000 0.550 82 GLU A CA 1
ATOM 1266 C C . GLU A 1 82 ? -8.402 -22.963 -20.338 1.000 0.550 82 GLU A C 1
ATOM 1267 O O . GLU A 1 82 ? -8.784 -23.747 -21.207 1.000 0.550 82 GLU A O 1
ATOM 1279 N N . THR A 1 83 ? -9.025 -22.826 -19.162 1.000 0.570 83 THR A N 1
ATOM 1280 C CA . THR A 1 83 ? -10.096 -23.722 -18.707 1.000 0.570 83 THR A CA 1
ATOM 1281 C C . THR A 1 83 ? -11.298 -23.743 -19.663 1.000 0.570 83 THR A C 1
ATOM 1282 O O . THR A 1 83 ? -11.826 -24.800 -19.973 1.000 0.570 83 THR A O 1
ATOM 1293 N N . ALA A 1 84 ? -11.754 -22.599 -20.179 1.000 0.580 84 ALA A N 1
ATOM 1294 C CA . ALA A 1 84 ? -12.929 -22.494 -21.045 1.000 0.580 84 ALA A CA 1
ATOM 1295 C C . ALA A 1 84 ? -12.665 -23.049 -22.443 1.000 0.580 84 ALA A C 1
ATOM 1296 O O . ALA A 1 84 ? -13.556 -23.665 -23.020 1.000 0.580 84 ALA A O 1
ATOM 1303 N N . LYS A 1 85 ? -11.460 -22.858 -22.995 1.000 0.560 85 LYS A N 1
ATOM 1304 C CA . LYS A 1 85 ? -11.059 -23.520 -24.242 1.000 0.560 85 LYS A CA 1
ATOM 1305 C C . LYS A 1 85 ? -11.049 -25.032 -24.071 1.000 0.560 85 LYS A C 1
ATOM 1306 O O . LYS A 1 85 ? -11.533 -25.726 -24.958 1.000 0.560 85 LYS A O 1
ATOM 1325 N N . GLU A 1 86 ? -10.543 -25.519 -22.944 1.000 0.550 86 GLU A N 1
ATOM 1326 C CA . GLU A 1 86 ? -10.511 -26.948 -22.629 1.000 0.550 86 GLU A CA 1
ATOM 1327 C C . GLU A 1 86 ? -11.920 -27.497 -22.397 1.000 0.550 86 GLU A C 1
ATOM 1328 O O . GLU A 1 86 ? -12.285 -28.511 -22.990 1.000 0.550 86 GLU A O 1
ATOM 1340 N N . VAL A 1 87 ? -12.770 -26.783 -21.654 1.000 0.560 87 VAL A N 1
ATOM 1341 C CA . VAL A 1 87 ? -14.189 -27.124 -21.477 1.000 0.560 87 VAL A CA 1
ATOM 1342 C C . VAL A 1 87 ? -14.919 -27.117 -22.817 1.000 0.560 87 VAL A C 1
ATOM 1343 O O . VAL A 1 87 ? -15.667 -28.046 -23.089 1.000 0.560 87 VAL A O 1
ATOM 1356 N N . ALA A 1 88 ? -14.706 -26.121 -23.680 1.000 0.530 88 ALA A N 1
ATOM 1357 C CA . ALA A 1 88 ? -15.360 -26.037 -24.983 1.000 0.530 88 ALA A CA 1
ATOM 1358 C C . ALA A 1 88 ? -14.894 -27.143 -25.934 1.000 0.530 88 ALA A C 1
ATOM 1359 O O . ALA A 1 88 ? -15.733 -27.787 -26.555 1.000 0.530 88 ALA A O 1
ATOM 1366 N N . ALA A 1 89 ? -13.585 -27.396 -26.023 1.000 0.550 89 ALA A N 1
ATOM 1367 C CA . ALA A 1 89 ? -13.040 -28.497 -26.812 1.000 0.550 89 ALA A CA 1
ATOM 1368 C C . ALA A 1 89 ? -13.624 -29.833 -26.339 1.000 0.550 89 ALA A C 1
ATOM 1369 O O . ALA A 1 89 ? -14.131 -30.605 -27.148 1.000 0.550 89 ALA A O 1
ATOM 1376 N N . THR A 1 90 ? -13.674 -30.042 -25.022 1.000 0.560 90 THR A N 1
ATOM 1377 C CA . THR A 1 90 ? -14.224 -31.271 -24.447 1.000 0.560 90 THR A CA 1
ATOM 1378 C C . THR A 1 90 ? -15.739 -31.363 -24.609 1.000 0.560 90 THR A C 1
ATOM 1379 O O . THR A 1 90 ? -16.259 -32.448 -24.829 1.000 0.560 90 THR A O 1
ATOM 1390 N N . ALA A 1 91 ? -16.472 -30.251 -24.534 1.000 0.520 91 ALA A N 1
ATOM 1391 C CA . ALA A 1 91 ? -17.919 -30.224 -24.734 1.000 0.520 91 ALA A CA 1
ATOM 1392 C C . ALA A 1 91 ? -18.299 -30.483 -26.196 1.000 0.520 91 ALA A C 1
ATOM 1393 O O . ALA A 1 91 ? -19.244 -31.226 -26.452 1.000 0.520 91 ALA A O 1
ATOM 1400 N N . ILE A 1 92 ? -17.561 -29.902 -27.148 1.000 0.530 92 ILE A N 1
ATOM 1401 C CA . ILE A 1 92 ? -17.709 -30.195 -28.579 1.000 0.530 92 ILE A CA 1
ATOM 1402 C C . ILE A 1 92 ? -17.442 -31.686 -28.808 1.000 0.530 92 ILE A C 1
ATOM 1403 O O . ILE A 1 92 ? -18.287 -32.382 -29.363 1.000 0.530 92 ILE A O 1
ATOM 1419 N N . GLU A 1 93 ? -16.343 -32.206 -28.263 1.000 0.530 93 GLU A N 1
ATOM 1420 C CA . GLU A 1 93 ? -15.984 -33.618 -28.402 1.000 0.530 93 GLU A CA 1
ATOM 1421 C C . GLU A 1 93 ? -16.981 -34.562 -27.700 1.000 0.530 93 GLU A C 1
ATOM 1422 O O . GLU A 1 93 ? -17.255 -35.663 -28.177 1.000 0.530 93 GLU A O 1
ATOM 1434 N N . ALA A 1 94 ? -17.580 -34.133 -26.588 1.000 0.530 94 ALA A N 1
ATOM 1435 C CA . ALA A 1 94 ? -18.620 -34.874 -25.883 1.000 0.530 94 ALA A CA 1
ATOM 1436 C C . ALA A 1 94 ? -19.952 -34.874 -26.640 1.000 0.530 94 ALA A C 1
ATOM 1437 O O . ALA A 1 94 ? -20.635 -35.896 -26.680 1.000 0.530 94 ALA A O 1
ATOM 1444 N N . LYS A 1 95 ? -20.334 -33.749 -27.248 1.000 0.520 95 LYS A N 1
ATOM 1445 C CA . LYS A 1 95 ? -21.563 -33.648 -28.037 1.000 0.520 95 LYS A CA 1
ATOM 1446 C C . LYS A 1 95 ? -21.499 -34.559 -29.258 1.000 0.520 95 LYS A C 1
ATOM 1447 O O . LYS A 1 95 ? -22.407 -35.368 -29.451 1.000 0.520 95 LYS A O 1
ATOM 1466 N N . ASP A 1 96 ? -20.411 -34.468 -30.019 1.000 0.510 96 ASP A N 1
ATOM 1467 C CA . ASP A 1 96 ? -20.186 -35.308 -31.198 1.000 0.510 96 ASP A CA 1
ATOM 1468 C C . ASP A 1 96 ? -20.246 -36.804 -30.827 1.000 0.510 96 ASP A C 1
ATOM 1469 O O . ASP A 1 96 ? -20.667 -37.645 -31.621 1.000 0.510 96 ASP A O 1
ATOM 1478 N N . ARG A 1 97 ? -19.909 -37.144 -29.572 1.000 0.520 97 ARG A N 1
ATOM 1479 C CA . ARG A 1 97 ? -20.014 -38.504 -29.020 1.000 0.520 97 ARG A CA 1
ATOM 1480 C C . ARG A 1 97 ? -21.410 -38.903 -28.555 1.000 0.520 97 ARG A C 1
ATOM 1481 O O . ARG A 1 97 ? -21.792 -40.054 -28.749 1.000 0.520 97 ARG A O 1
ATOM 1502 N N . ALA A 1 98 ? -22.174 -38.006 -27.943 1.000 0.510 98 ALA A N 1
ATOM 1503 C CA . ALA A 1 98 ? -23.536 -38.312 -27.510 1.000 0.510 98 ALA A CA 1
ATOM 1504 C C . ALA A 1 98 ? -24.460 -38.588 -28.707 1.000 0.510 98 ALA A C 1
ATOM 1505 O O . ALA A 1 98 ? -25.273 -39.504 -28.649 1.000 0.510 98 ALA A O 1
ATOM 1512 N N . GLU A 1 99 ? -24.290 -37.869 -29.821 1.000 0.520 99 GLU A N 1
ATOM 1513 C CA . GLU A 1 99 ? -25.028 -38.151 -31.064 1.000 0.520 99 GLU A CA 1
ATOM 1514 C C . GLU A 1 99 ? -24.640 -39.509 -31.686 1.000 0.520 99 GLU A C 1
ATOM 1515 O O . GLU A 1 99 ? -25.434 -40.103 -32.415 1.000 0.520 99 GLU A O 1
ATOM 1527 N N . ALA A 1 100 ? -23.456 -40.040 -31.356 1.000 0.520 100 ALA A N 1
ATOM 1528 C CA . ALA A 1 100 ? -22.989 -41.353 -31.804 1.000 0.520 100 ALA A CA 1
ATOM 1529 C C . ALA A 1 100 ? -23.372 -42.522 -30.866 1.000 0.520 100 ALA A C 1
ATOM 1530 O O . ALA A 1 100 ? -23.332 -43.679 -31.288 1.000 0.520 100 ALA A O 1
ATOM 1537 N N . SER A 1 101 ? -23.743 -42.254 -29.608 1.000 0.500 101 SER A N 1
ATOM 1538 C CA . SER A 1 101 ? -24.061 -43.262 -28.587 1.000 0.500 101 SER A CA 1
ATOM 1539 C C . SER A 1 101 ? -25.518 -43.144 -28.138 1.000 0.500 101 SER A C 1
ATOM 1540 O O . SER A 1 101 ? -25.874 -42.296 -27.328 1.000 0.500 101 SER A O 1
ATOM 1548 N N . ASN A 1 102 ? -26.364 -44.066 -28.587 1.000 0.460 102 ASN A N 1
ATOM 1549 C CA . ASN A 1 102 ? -27.779 -44.137 -28.204 1.000 0.460 102 ASN A CA 1
ATOM 1550 C C . ASN A 1 102 ? -28.032 -44.761 -26.810 1.000 0.460 102 ASN A C 1
ATOM 1551 O O . ASN A 1 102 ? -29.137 -45.229 -26.530 1.000 0.460 102 ASN A O 1
ATOM 1562 N N . GLU A 1 103 ? -27.028 -44.854 -25.936 1.000 0.470 103 GLU A N 1
ATOM 1563 C CA . GLU A 1 103 ? -27.186 -45.567 -24.666 1.000 0.470 103 GLU A CA 1
ATOM 1564 C C . GLU A 1 103 ? -27.957 -44.750 -23.622 1.000 0.470 103 GLU A C 1
ATOM 1565 O O . GLU A 1 103 ? -27.470 -43.783 -23.038 1.000 0.470 103 GLU A O 1
ATOM 1577 N N . THR A 1 104 ? -29.182 -45.193 -23.333 1.000 0.470 104 THR A N 1
ATOM 1578 C CA . THR A 1 104 ? -29.960 -44.728 -22.182 1.000 0.470 104 THR A CA 1
ATOM 1579 C C . THR A 1 104 ? -29.334 -45.241 -20.879 1.000 0.470 104 THR A C 1
ATOM 1580 O O . THR A 1 104 ? -29.276 -46.452 -20.657 1.000 0.470 104 THR A O 1
ATOM 1591 N N . ILE A 1 105 ? -28.909 -44.340 -19.985 1.000 0.510 105 ILE A N 1
ATOM 1592 C CA . ILE A 1 105 ? -28.312 -44.690 -18.683 1.000 0.510 105 ILE A CA 1
ATOM 1593 C C . ILE A 1 105 ? -29.385 -45.269 -17.748 1.000 0.510 105 ILE A C 1
ATOM 1594 O O . ILE A 1 105 ? -30.216 -44.547 -17.200 1.000 0.510 105 ILE A O 1
ATOM 1610 N N . GLY A 1 106 ? -29.361 -46.587 -17.546 1.000 0.520 106 GLY A N 1
ATOM 1611 C CA . GLY A 1 106 ? -30.229 -47.265 -16.581 1.000 0.520 106 GLY A CA 1
ATOM 1612 C C . GLY A 1 106 ? -29.752 -47.147 -15.124 1.000 0.520 106 GLY A C 1
ATOM 1613 O O . GLY A 1 106 ? -28.628 -46.731 -14.840 1.000 0.520 106 GLY A O 1
ATOM 1617 N N . LEU A 1 107 ? -30.582 -47.619 -14.183 1.000 0.530 107 LEU A N 1
ATOM 1618 C CA . LEU A 1 107 ? -30.290 -47.687 -12.735 1.000 0.530 107 LEU A CA 1
ATOM 1619 C C . LEU A 1 107 ? -28.931 -48.323 -12.400 1.000 0.530 107 LEU A C 1
ATOM 1620 O O . LEU A 1 107 ? -28.238 -47.902 -11.476 1.000 0.530 107 LEU A O 1
ATOM 1636 N N . PHE A 1 108 ? -28.536 -49.342 -13.160 1.000 0.540 108 PHE A N 1
ATOM 1637 C CA . PHE A 1 108 ? -27.265 -50.025 -12.949 1.000 0.540 108 PHE A CA 1
ATOM 1638 C C . PHE A 1 108 ? -26.056 -49.138 -13.309 1.000 0.540 108 PHE A C 1
ATOM 1639 O O . PHE A 1 108 ? -25.024 -49.213 -12.643 1.000 0.540 108 PHE A O 1
ATOM 1656 N N . GLY A 1 109 ? -26.196 -48.255 -14.307 1.000 0.550 109 GLY A N 1
ATOM 1657 C CA . GLY A 1 109 ? -25.179 -47.263 -14.673 1.000 0.550 109 GLY A CA 1
ATOM 1658 C C . GLY A 1 109 ? -24.952 -46.240 -13.558 1.000 0.550 109 GLY A C 1
ATOM 1659 O O . GLY A 1 109 ? -23.808 -45.957 -13.205 1.000 0.550 109 GLY A O 1
ATOM 1663 N N . LEU A 1 110 ? -26.032 -45.792 -12.907 1.000 0.550 110 LEU A N 1
ATOM 1664 C CA . LEU A 1 110 ? -25.957 -44.903 -11.740 1.000 0.550 110 LEU A CA 1
ATOM 1665 C C . LEU A 1 110 ? -25.227 -45.544 -10.549 1.000 0.550 110 LEU A C 1
ATOM 1666 O O . LEU A 1 110 ? -24.367 -44.910 -9.938 1.000 0.550 110 LEU A O 1
ATOM 1682 N N . LEU A 1 111 ? -25.515 -46.814 -10.230 1.000 0.550 111 LEU A N 1
ATOM 1683 C CA . LEU A 1 111 ? -24.833 -47.528 -9.140 1.000 0.550 111 LEU A CA 1
ATOM 1684 C C . LEU A 1 111 ? -23.324 -47.679 -9.404 1.000 0.550 111 LEU A C 1
ATOM 1685 O O . LEU A 1 111 ? -22.521 -47.713 -8.469 1.000 0.550 111 LEU A O 1
ATOM 1701 N N . ARG A 1 112 ? -22.932 -47.766 -10.679 1.000 0.610 112 ARG A N 1
ATOM 1702 C CA . ARG A 1 112 ? -21.529 -47.833 -11.093 1.000 0.610 112 ARG A CA 1
ATOM 1703 C C . ARG A 1 112 ? -20.836 -46.482 -10.935 1.000 0.610 112 ARG A C 1
ATOM 1704 O O . ARG A 1 112 ? -19.744 -46.462 -10.377 1.000 0.610 112 ARG A O 1
ATOM 1725 N N . MET A 1 113 ? -21.495 -45.382 -11.315 1.000 0.580 113 MET A N 1
ATOM 1726 C CA . MET A 1 113 ? -20.991 -44.029 -11.049 1.000 0.580 113 MET A CA 1
ATOM 1727 C C . MET A 1 113 ? -20.773 -43.799 -9.548 1.000 0.580 113 MET A C 1
ATOM 1728 O O . MET A 1 113 ? -19.727 -43.306 -9.174 1.000 0.580 113 MET A O 1
ATOM 1742 N N . LEU A 1 114 ? -21.667 -44.234 -8.653 1.000 0.590 114 LEU A N 1
ATOM 1743 C CA . LEU A 1 114 ? -21.478 -44.061 -7.197 1.000 0.590 114 LEU 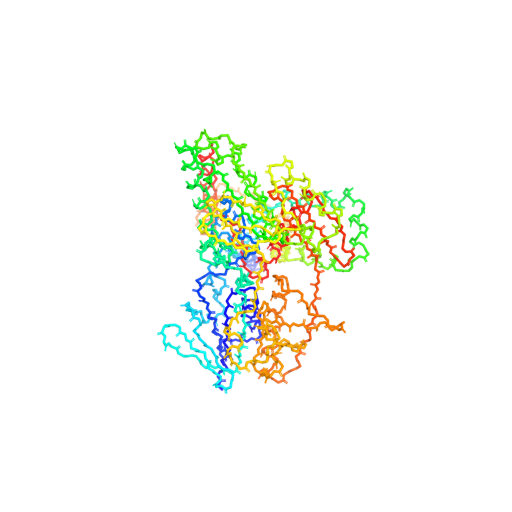A CA 1
ATOM 1744 C C . LEU A 1 114 ? -20.244 -44.779 -6.611 1.000 0.590 114 LEU A C 1
ATOM 1745 O O . LEU A 1 114 ? -19.737 -44.376 -5.562 1.000 0.590 114 LEU A O 1
ATOM 1761 N N . LYS A 1 115 ? -19.775 -45.855 -7.255 1.000 0.600 115 LYS A N 1
ATOM 1762 C CA . LYS A 1 115 ? -18.551 -46.576 -6.859 1.000 0.600 115 LYS A CA 1
ATOM 1763 C C . LYS A 1 115 ? -17.291 -46.032 -7.517 1.000 0.600 115 LYS A C 1
ATOM 1764 O O . LYS A 1 115 ? -16.193 -46.420 -7.122 1.000 0.600 115 LYS A O 1
ATOM 1783 N N . ASP A 1 116 ? -17.443 -45.185 -8.522 1.000 0.620 116 ASP A N 1
ATOM 1784 C CA . ASP A 1 116 ? -16.321 -44.608 -9.231 1.000 0.620 116 ASP A CA 1
ATOM 1785 C C . ASP A 1 116 ? -15.601 -43.571 -8.334 1.000 0.620 116 ASP A C 1
ATOM 1786 O O . ASP A 1 116 ? -16.252 -42.703 -7.740 1.000 0.620 116 ASP A O 1
ATOM 1795 N N . PRO A 1 117 ? -14.265 -43.640 -8.176 1.000 0.650 117 PRO A N 1
ATOM 1796 C CA . PRO A 1 117 ? -13.518 -42.734 -7.304 1.000 0.650 117 PRO A CA 1
ATOM 1797 C C . PRO A 1 117 ? -13.521 -41.273 -7.790 1.000 0.650 117 PRO A C 1
ATOM 1798 O O . PRO A 1 117 ? -13.458 -40.365 -6.954 1.000 0.650 117 PRO A O 1
ATOM 1809 N N . GLN A 1 118 ? -13.622 -41.029 -9.104 1.000 0.600 118 GLN A N 1
ATOM 1810 C CA . GLN A 1 118 ? -13.785 -39.683 -9.671 1.000 0.600 118 GLN A CA 1
ATOM 1811 C C . GLN A 1 118 ? -15.158 -39.122 -9.293 1.000 0.600 118 GLN A C 1
ATOM 1812 O O . GLN A 1 118 ? -15.258 -38.022 -8.746 1.000 0.600 118 GLN A O 1
ATOM 1826 N N . ALA A 1 119 ? -16.216 -39.921 -9.470 1.000 0.610 119 ALA A N 1
ATOM 1827 C CA . ALA A 1 119 ? -17.559 -39.531 -9.052 1.000 0.610 119 ALA A CA 1
ATOM 1828 C C . ALA A 1 119 ? -17.625 -39.259 -7.540 1.000 0.610 119 ALA A C 1
ATOM 1829 O O . ALA A 1 119 ? -18.233 -38.279 -7.120 1.000 0.610 119 ALA A O 1
ATOM 1836 N N . GLN A 1 120 ? -16.929 -40.044 -6.709 1.000 0.640 120 GLN A N 1
ATOM 1837 C CA . GLN A 1 120 ? -16.826 -39.752 -5.277 1.000 0.640 120 GLN A CA 1
ATOM 1838 C C . GLN A 1 120 ? -16.152 -38.414 -4.962 1.000 0.640 120 GLN A C 1
ATOM 1839 O O . GLN A 1 120 ? -16.536 -37.781 -3.979 1.000 0.640 120 GLN A O 1
ATOM 1853 N N . LYS A 1 121 ? -15.143 -37.975 -5.729 1.000 0.620 121 LYS A N 1
ATOM 1854 C CA . LYS A 1 121 ? -14.548 -36.640 -5.536 1.000 0.620 121 LYS A CA 1
ATOM 1855 C C . LYS A 1 121 ? -15.563 -35.540 -5.848 1.000 0.620 121 LYS A C 1
ATOM 1856 O O . LYS A 1 121 ? -15.699 -34.622 -5.045 1.000 0.620 121 LYS A O 1
ATOM 1875 N N . LEU A 1 122 ? -16.304 -35.670 -6.949 1.000 0.600 122 LEU A N 1
ATOM 1876 C CA . LEU A 1 122 ? -17.385 -34.750 -7.325 1.000 0.600 122 LEU A CA 1
ATOM 1877 C C . LEU A 1 122 ? -18.478 -34.686 -6.256 1.000 0.600 122 LEU A C 1
ATOM 1878 O O . LEU A 1 122 ? -18.852 -33.599 -5.825 1.000 0.600 122 LEU A O 1
ATOM 1894 N N . PHE A 1 123 ? -18.942 -35.838 -5.770 1.000 0.590 123 PHE A N 1
ATOM 1895 C CA . PHE A 1 123 ? -19.926 -35.884 -4.692 1.000 0.590 123 PHE A CA 1
ATOM 1896 C C . PHE A 1 123 ? -19.386 -35.284 -3.399 1.000 0.590 123 PHE A C 1
ATOM 1897 O O . PHE A 1 123 ? -20.094 -34.507 -2.770 1.000 0.590 123 PHE A O 1
ATOM 1914 N N . ARG A 1 124 ? -18.138 -35.583 -3.010 1.000 0.630 124 ARG A N 1
ATOM 1915 C CA . ARG A 1 124 ? -17.518 -34.951 -1.835 1.000 0.630 124 ARG A CA 1
ATOM 1916 C C . ARG A 1 124 ? -17.430 -33.437 -1.988 1.000 0.630 124 ARG A C 1
ATOM 1917 O O . ARG A 1 124 ? -17.770 -32.751 -1.037 1.000 0.630 124 ARG A O 1
ATOM 1938 N N . PHE A 1 125 ? -17.030 -32.927 -3.155 1.000 0.590 125 PHE A N 1
ATOM 1939 C CA . PHE A 1 125 ? -16.980 -31.488 -3.414 1.000 0.590 125 PHE A CA 1
ATOM 1940 C C . PHE A 1 125 ? -18.372 -30.850 -3.328 1.000 0.590 125 PHE A C 1
ATOM 1941 O O . PHE A 1 125 ? -18.558 -29.894 -2.578 1.000 0.590 125 PHE A O 1
ATOM 1958 N N . ALA A 1 126 ? -19.364 -31.415 -4.023 1.000 0.580 126 ALA A N 1
ATOM 1959 C CA . ALA A 1 126 ? -20.748 -30.949 -3.970 1.000 0.580 126 ALA A CA 1
ATOM 1960 C C . ALA A 1 126 ? -21.306 -30.987 -2.539 1.000 0.580 126 ALA A C 1
ATOM 1961 O O . ALA A 1 126 ? -21.944 -30.036 -2.101 1.000 0.580 126 ALA A O 1
ATOM 1968 N N . ASN A 1 127 ? -21.006 -32.049 -1.788 1.000 0.620 127 ASN A N 1
ATOM 1969 C CA . ASN A 1 127 ? -21.399 -32.178 -0.393 1.000 0.620 127 ASN A CA 1
ATOM 1970 C C . ASN A 1 127 ? -20.716 -31.125 0.489 1.000 0.620 127 ASN A C 1
ATOM 1971 O O . ASN A 1 127 ? -21.407 -30.459 1.247 1.000 0.620 127 ASN A O 1
ATOM 1982 N N . SER A 1 128 ? -19.401 -30.906 0.347 1.000 0.610 128 SER A N 1
ATOM 1983 C CA . SER A 1 128 ? -18.683 -29.865 1.099 1.000 0.610 128 SER A CA 1
ATOM 1984 C C . SER A 1 128 ? -19.164 -28.457 0.750 1.000 0.610 128 SER A C 1
ATOM 1985 O O . SER A 1 128 ? -19.267 -27.604 1.622 1.000 0.610 128 SER A O 1
ATOM 1993 N N . TYR A 1 129 ? -19.519 -28.211 -0.511 1.000 0.560 129 TYR A N 1
ATOM 1994 C CA . TYR A 1 129 ? -20.093 -26.940 -0.934 1.000 0.560 129 TYR A CA 1
ATOM 1995 C C . TYR A 1 129 ? -21.483 -26.721 -0.317 1.000 0.560 129 TYR A C 1
ATOM 1996 O O . TYR A 1 129 ? -21.779 -25.629 0.164 1.000 0.560 129 TYR A O 1
ATOM 2014 N N . LEU A 1 130 ? -22.317 -27.767 -0.275 1.000 0.570 130 LEU A N 1
ATOM 2015 C CA . LEU A 1 130 ? -23.623 -27.738 0.389 1.000 0.570 130 LEU A CA 1
ATOM 2016 C C . LEU A 1 130 ? -23.504 -27.549 1.905 1.000 0.570 130 LEU A C 1
ATOM 2017 O O . LEU A 1 130 ? -24.273 -26.782 2.477 1.000 0.570 130 LEU A O 1
ATOM 2033 N N . GLU A 1 131 ? -22.540 -28.204 2.553 1.000 0.630 131 GLU A N 1
ATOM 2034 C CA . GLU A 1 131 ? -22.231 -27.987 3.971 1.000 0.630 131 GLU A CA 1
ATOM 2035 C C . GLU A 1 131 ? -21.867 -26.527 4.235 1.000 0.630 131 GLU A C 1
ATOM 2036 O O . GLU A 1 131 ? -22.463 -25.891 5.102 1.000 0.630 131 GLU A O 1
ATOM 2048 N N . VAL A 1 132 ? -20.969 -25.959 3.428 1.000 0.570 132 VAL A N 1
ATOM 2049 C CA . VAL A 1 132 ? -20.557 -24.555 3.558 1.000 0.570 132 VAL A CA 1
ATOM 2050 C C . VAL A 1 132 ? -21.720 -23.590 3.298 1.000 0.570 132 VAL A C 1
ATOM 2051 O O . VAL A 1 132 ? -21.839 -22.570 3.979 1.000 0.570 132 VAL A O 1
ATOM 2064 N N . MET A 1 133 ? -22.603 -23.894 2.341 1.000 0.510 133 MET A N 1
ATOM 2065 C CA . MET A 1 133 ? -23.823 -23.112 2.106 1.000 0.510 133 MET A CA 1
ATOM 2066 C C . MET A 1 133 ? -24.757 -23.143 3.321 1.000 0.510 133 MET A C 1
ATOM 2067 O O . MET A 1 133 ? -25.198 -22.083 3.762 1.000 0.510 133 MET A O 1
ATOM 2081 N N . ASN A 1 134 ? -24.995 -24.321 3.903 1.000 0.580 134 ASN A N 1
ATOM 2082 C CA . ASN A 1 134 ? -25.815 -24.476 5.108 1.000 0.580 134 ASN A CA 1
ATOM 2083 C C . ASN A 1 134 ? -25.218 -23.750 6.323 1.000 0.580 134 ASN A C 1
ATOM 2084 O O . ASN A 1 134 ? -25.950 -23.117 7.085 1.000 0.580 134 ASN A O 1
ATOM 2095 N N . GLU A 1 135 ? -23.896 -23.818 6.519 1.000 0.570 135 GLU A N 1
ATOM 2096 C CA . GLU A 1 135 ? -23.224 -23.091 7.603 1.000 0.570 135 GLU A CA 1
ATOM 2097 C C . GLU A 1 135 ? -23.367 -21.574 7.447 1.000 0.570 135 GLU A C 1
ATOM 2098 O O . GLU A 1 135 ? -23.576 -20.870 8.435 1.000 0.570 135 GLU A O 1
ATOM 2110 N N . ARG A 1 136 ? -23.308 -21.060 6.212 1.000 0.490 136 ARG A N 1
ATOM 2111 C CA . ARG A 1 136 ? -23.511 -19.630 5.941 1.000 0.490 136 ARG A CA 1
ATOM 2112 C C . ARG A 1 136 ? -24.955 -19.189 6.112 1.000 0.490 136 ARG A C 1
ATOM 2113 O O . ARG A 1 136 ? -25.182 -18.061 6.542 1.000 0.490 136 ARG A O 1
ATOM 2134 N N . GLU A 1 137 ? -25.915 -20.034 5.759 1.000 0.480 137 GLU A N 1
ATOM 2135 C CA . GLU A 1 137 ? -27.330 -19.697 5.892 1.000 0.480 137 GLU A CA 1
ATOM 2136 C C . GLU A 1 137 ? -27.748 -19.637 7.367 1.000 0.480 137 GLU A C 1
ATOM 2137 O O . GLU A 1 137 ? -28.426 -18.696 7.759 1.000 0.480 137 GLU A O 1
ATOM 2149 N N . ASN A 1 138 ? -27.238 -20.544 8.210 1.000 0.530 138 ASN A N 1
ATOM 2150 C CA . ASN A 1 138 ? -27.475 -20.519 9.661 1.000 0.530 138 ASN A CA 1
ATOM 2151 C C . ASN A 1 138 ? -26.731 -19.396 10.412 1.000 0.530 138 ASN A C 1
ATOM 2152 O O . ASN A 1 138 ? -26.984 -19.199 11.601 1.000 0.530 138 ASN A O 1
ATOM 2163 N N . GLN A 1 139 ? -25.791 -18.693 9.768 1.000 0.500 139 GLN A N 1
ATOM 2164 C CA . GLN A 1 139 ? -25.128 -17.513 10.341 1.000 0.500 139 GLN A CA 1
ATOM 2165 C C . GLN A 1 139 ? -25.788 -16.177 9.965 1.000 0.500 139 GLN A C 1
ATOM 2166 O O . GLN A 1 139 ? -25.334 -15.135 10.443 1.000 0.500 139 GLN A O 1
ATOM 2180 N N . LYS A 1 140 ? -26.834 -16.178 9.132 1.000 0.330 140 LYS A N 1
ATOM 2181 C CA . LYS A 1 140 ? -27.686 -15.001 8.908 1.000 0.330 140 LYS A CA 1
ATOM 2182 C C . LYS A 1 140 ? -28.945 -15.067 9.765 1.000 0.330 140 LYS A C 1
ATOM 2183 O O . LYS A 1 140 ? -29.370 -13.968 10.188 1.000 0.330 140 LYS A O 1
ATOM 2203 N N . MET B 2 1 ? 29.355 -21.227 -10.061 1.000 0.510 1 MET B N 1
ATOM 2204 C CA . MET B 2 1 ? 28.734 -21.226 -8.718 1.000 0.510 1 MET B CA 1
ATOM 2205 C C . MET B 2 1 ? 27.341 -20.641 -8.844 1.000 0.510 1 MET B C 1
ATOM 2206 O O . MET B 2 1 ? 27.125 -19.884 -9.783 1.000 0.510 1 MET B O 1
ATOM 2222 N N . SER B 2 2 ? 26.418 -20.998 -7.949 1.000 0.810 2 SER B N 1
ATOM 2223 C CA . SER B 2 2 ? 25.114 -20.327 -7.893 1.000 0.810 2 SER B CA 1
ATOM 2224 C C . SER B 2 2 ? 25.327 -18.880 -7.473 1.000 0.810 2 SER B C 1
ATOM 2225 O O . SER B 2 2 ? 26.008 -18.635 -6.480 1.000 0.810 2 SER B O 1
ATOM 2233 N N . LYS B 2 3 ? 24.716 -17.953 -8.202 1.000 0.930 3 LYS B N 1
ATOM 2234 C CA . LYS B 2 3 ? 24.699 -16.532 -7.843 1.000 0.930 3 LYS B CA 1
ATOM 2235 C C . LYS B 2 3 ? 23.778 -16.331 -6.640 1.000 0.930 3 LYS B C 1
ATOM 2236 O O . LYS B 2 3 ? 22.800 -17.074 -6.510 1.000 0.930 3 LYS B O 1
ATOM 2255 N N . HIS B 2 4 ? 24.049 -15.367 -5.769 1.000 0.980 4 HIS B N 1
ATOM 2256 C CA . HIS B 2 4 ? 23.208 -15.055 -4.613 1.000 0.980 4 HIS B CA 1
ATOM 2257 C C . HIS B 2 4 ? 22.611 -13.654 -4.727 1.000 0.980 4 HIS B C 1
ATOM 2258 O O . HIS B 2 4 ? 23.306 -12.647 -4.647 1.000 0.980 4 HIS B O 1
ATOM 2272 N N . ILE B 2 5 ? 21.295 -13.605 -4.905 1.000 0.990 5 ILE B N 1
ATOM 2273 C CA . ILE B 2 5 ? 20.498 -12.383 -4.953 1.000 0.990 5 ILE B CA 1
ATOM 2274 C C . ILE B 2 5 ? 19.839 -12.186 -3.589 1.000 0.990 5 ILE B C 1
ATOM 2275 O O . ILE B 2 5 ? 19.129 -13.076 -3.109 1.000 0.990 5 ILE B O 1
ATOM 2291 N N . VAL B 2 6 ? 20.033 -11.019 -2.978 1.000 0.990 6 VAL B N 1
ATOM 2292 C CA . VAL B 2 6 ? 19.380 -10.642 -1.716 1.000 0.990 6 VAL B CA 1
ATOM 2293 C C . VAL B 2 6 ? 18.403 -9.496 -1.967 1.000 0.990 6 VAL B C 1
ATOM 2294 O O . VAL B 2 6 ? 18.731 -8.526 -2.638 1.000 0.990 6 VAL B O 1
ATOM 2307 N N . ILE B 2 7 ? 17.187 -9.600 -1.435 1.000 0.990 7 ILE B N 1
ATOM 2308 C CA . ILE B 2 7 ? 16.119 -8.605 -1.580 1.000 0.990 7 ILE B CA 1
ATOM 2309 C C . ILE B 2 7 ? 15.719 -8.129 -0.186 1.000 0.990 7 ILE B C 1
ATOM 2310 O O . ILE B 2 7 ? 15.260 -8.920 0.638 1.000 0.990 7 ILE B O 1
ATOM 2326 N N . LEU B 2 8 ? 15.896 -6.838 0.083 1.000 0.990 8 LEU B N 1
ATOM 2327 C CA . LEU B 2 8 ? 15.594 -6.209 1.364 1.000 0.990 8 LEU B CA 1
ATOM 2328 C C . LEU B 2 8 ? 14.215 -5.554 1.322 1.000 0.990 8 LEU B C 1
ATOM 2329 O O . LEU B 2 8 ? 14.022 -4.557 0.634 1.000 0.990 8 LEU B O 1
ATOM 2345 N N . GLY B 2 9 ? 13.280 -6.085 2.103 1.000 0.980 9 GLY B N 1
ATOM 2346 C CA . GLY B 2 9 ? 11.902 -5.616 2.197 1.000 0.980 9 GLY B CA 1
ATOM 2347 C C . GLY B 2 9 ? 10.979 -6.322 1.207 1.000 0.980 9 GLY B C 1
ATOM 2348 O O . GLY B 2 9 ? 11.156 -6.242 -0.003 1.000 0.980 9 GLY B O 1
ATOM 2352 N N . ALA B 2 10 ? 9.934 -6.973 1.718 1.000 0.980 10 ALA B N 1
ATOM 2353 C CA . ALA B 2 10 ? 8.884 -7.617 0.928 1.000 0.980 10 ALA B CA 1
ATOM 2354 C C . ALA B 2 10 ? 7.643 -6.710 0.786 1.000 0.980 10 ALA B C 1
ATOM 2355 O O . ALA B 2 10 ? 6.495 -7.122 0.979 1.000 0.980 10 ALA B O 1
ATOM 2362 N N . GLY B 2 11 ? 7.887 -5.436 0.465 1.000 0.980 11 GLY B N 1
ATOM 2363 C CA . GLY B 2 11 ? 6.861 -4.521 -0.039 1.000 0.980 11 GLY B CA 1
ATOM 2364 C C . GLY B 2 11 ? 6.547 -4.780 -1.518 1.000 0.980 11 GLY B C 1
ATOM 2365 O O . GLY B 2 11 ? 7.012 -5.764 -2.088 1.000 0.980 11 GLY B O 1
ATOM 2369 N N . TYR B 2 12 ? 5.806 -3.864 -2.152 1.000 0.980 12 TYR B N 1
ATOM 2370 C CA . TYR B 2 12 ? 5.428 -3.940 -3.574 1.000 0.980 12 TYR B CA 1
ATOM 2371 C C . TYR B 2 12 ? 6.615 -4.270 -4.491 1.000 0.980 12 TYR B C 1
ATOM 2372 O O . TYR B 2 12 ? 6.599 -5.270 -5.207 1.000 0.980 12 TYR B O 1
ATOM 2390 N N . GLY B 2 13 ? 7.679 -3.465 -4.410 1.000 0.980 13 GLY B N 1
ATOM 2391 C CA . GLY B 2 13 ? 8.867 -3.649 -5.241 1.000 0.980 13 GLY B CA 1
ATOM 2392 C C . GLY B 2 13 ? 9.613 -4.952 -4.958 1.000 0.980 13 GLY B C 1
ATOM 2393 O O . GLY B 2 13 ? 9.979 -5.663 -5.890 1.000 0.980 13 GLY B O 1
ATOM 2397 N N . GLY B 2 14 ? 9.809 -5.310 -3.687 1.000 0.990 14 GLY B N 1
ATOM 2398 C CA . GLY B 2 14 ? 10.570 -6.508 -3.323 1.000 0.990 14 GLY B CA 1
ATOM 2399 C C . GLY B 2 14 ? 9.853 -7.818 -3.646 1.000 0.990 14 GLY B C 1
ATOM 2400 O O . GLY B 2 14 ? 10.480 -8.737 -4.173 1.000 0.990 14 GLY B O 1
ATOM 2404 N N . VAL B 2 15 ? 8.537 -7.899 -3.407 1.000 0.990 15 VAL B N 1
ATOM 2405 C CA . VAL B 2 15 ? 7.735 -9.083 -3.770 1.000 0.990 15 VAL B CA 1
ATOM 2406 C C . VAL B 2 15 ? 7.783 -9.312 -5.276 1.000 0.990 15 VAL B C 1
ATOM 2407 O O . VAL B 2 15 ? 8.102 -10.420 -5.706 1.000 0.990 15 VAL B O 1
ATOM 2420 N N . LEU B 2 16 ? 7.538 -8.279 -6.087 1.000 0.980 16 LEU B N 1
ATOM 2421 C CA . LEU B 2 16 ? 7.556 -8.436 -7.543 1.000 0.980 16 LEU B CA 1
ATOM 2422 C C . LEU B 2 16 ? 8.959 -8.650 -8.112 1.000 0.980 16 LEU B C 1
ATOM 2423 O O . LEU B 2 16 ? 9.083 -9.415 -9.068 1.000 0.980 16 LEU B O 1
ATOM 2439 N N . SER B 2 17 ? 10.005 -8.096 -7.488 1.000 0.990 17 SER B N 1
ATOM 2440 C CA . SER B 2 17 ? 11.399 -8.424 -7.833 1.000 0.990 17 SER B CA 1
ATOM 2441 C C . SER B 2 17 ? 11.673 -9.915 -7.640 1.000 0.990 17 SER B C 1
ATOM 2442 O O . SER B 2 17 ? 12.180 -10.576 -8.545 1.000 0.990 17 SER B O 1
ATOM 2450 N N . ALA B 2 18 ? 11.277 -10.470 -6.489 1.000 0.990 18 ALA B N 1
ATOM 2451 C CA . ALA B 2 18 ? 11.483 -11.877 -6.157 1.000 0.990 18 ALA B CA 1
ATOM 2452 C C . ALA B 2 18 ? 10.674 -12.820 -7.064 1.000 0.990 18 ALA B C 1
ATOM 2453 O O . ALA B 2 18 ? 11.192 -13.824 -7.557 1.000 0.990 18 ALA B O 1
ATOM 2460 N N . LEU B 2 19 ? 9.404 -12.489 -7.314 1.000 0.980 19 LEU B N 1
ATOM 2461 C CA . LEU B 2 19 ? 8.537 -13.279 -8.188 1.000 0.980 19 LEU B CA 1
ATOM 2462 C C . LEU B 2 19 ? 8.990 -13.219 -9.649 1.000 0.980 19 LEU B C 1
ATOM 2463 O O . LEU B 2 19 ? 8.941 -14.234 -10.343 1.000 0.980 19 LEU B O 1
ATOM 2479 N N . THR B 2 20 ? 9.439 -12.055 -10.123 1.000 0.980 20 THR B N 1
ATOM 2480 C CA . THR B 2 20 ? 9.830 -11.872 -11.524 1.000 0.980 20 THR B CA 1
ATOM 2481 C C . THR B 2 20 ? 11.204 -12.456 -11.814 1.000 0.980 20 THR B C 1
ATOM 2482 O O . THR B 2 20 ? 11.341 -13.150 -12.816 1.000 0.980 20 THR B O 1
ATOM 2493 N N . VAL B 2 21 ? 12.193 -12.329 -10.919 1.000 0.980 21 VAL B N 1
ATOM 2494 C CA . VAL B 2 21 ? 13.498 -12.987 -11.131 1.000 0.980 21 VAL B CA 1
ATOM 2495 C C . VAL B 2 21 ? 13.358 -14.511 -11.235 1.000 0.980 21 VAL B C 1
ATOM 2496 O O . VAL B 2 21 ? 14.058 -15.158 -12.014 1.000 0.980 21 VAL B O 1
ATOM 2509 N N . ARG B 2 22 ? 12.377 -15.097 -10.532 1.000 0.970 22 ARG B N 1
ATOM 2510 C CA . ARG B 2 22 ? 12.049 -16.529 -10.618 1.000 0.970 22 ARG B CA 1
ATOM 2511 C C . ARG B 2 22 ? 11.355 -16.958 -11.909 1.000 0.970 22 ARG B C 1
ATOM 2512 O O . ARG B 2 22 ? 11.273 -18.154 -12.163 1.000 0.970 22 ARG B O 1
ATOM 2533 N N . LYS B 2 23 ? 10.924 -16.024 -12.760 1.000 0.950 23 LYS B N 1
ATOM 2534 C CA . LYS B 2 23 ? 10.531 -16.327 -14.148 1.000 0.950 23 LYS B CA 1
ATOM 2535 C C . LYS B 2 23 ? 11.753 -16.555 -15.049 1.000 0.950 23 LYS B C 1
ATOM 2536 O O . LYS B 2 23 ? 11.614 -17.148 -16.113 1.000 0.950 23 LYS B O 1
ATOM 2555 N N . HIS B 2 24 ? 12.934 -16.095 -14.624 1.000 0.960 24 HIS B N 1
ATOM 2556 C CA . HIS B 2 24 ? 14.160 -16.111 -15.424 1.000 0.960 24 HIS B CA 1
ATOM 2557 C C . HIS B 2 24 ? 15.251 -17.048 -14.883 1.000 0.960 24 HIS B C 1
ATOM 2558 O O . HIS B 2 24 ? 16.075 -17.510 -15.669 1.000 0.960 24 HIS B O 1
ATOM 2572 N N . TYR B 2 25 ? 15.248 -17.361 -13.581 1.000 0.950 25 TYR B N 1
ATOM 2573 C CA . TYR B 2 25 ? 16.220 -18.263 -12.952 1.000 0.950 25 TYR B CA 1
ATOM 2574 C C . TYR B 2 25 ? 15.581 -19.441 -12.215 1.000 0.950 25 TYR B C 1
ATOM 2575 O O . TYR B 2 25 ? 14.728 -19.253 -11.340 1.000 0.950 25 TYR B O 1
ATOM 2593 N N . THR B 2 26 ? 16.115 -20.643 -12.454 1.000 0.940 26 THR B N 1
ATOM 2594 C CA . THR B 2 26 ? 15.871 -21.805 -11.588 1.000 0.940 26 THR B CA 1
ATOM 2595 C C . THR B 2 26 ? 16.638 -21.687 -10.269 1.000 0.940 26 THR B C 1
ATOM 2596 O O . THR B 2 26 ? 17.533 -20.849 -10.097 1.000 0.940 26 THR B O 1
ATOM 2607 N N . LYS B 2 27 ? 16.295 -22.555 -9.315 1.000 0.930 27 LYS B N 1
ATOM 2608 C CA . LYS B 2 27 ? 16.968 -22.653 -8.018 1.000 0.930 27 LYS B CA 1
ATOM 2609 C C . LYS B 2 27 ? 18.464 -22.956 -8.142 1.000 0.930 27 LYS B C 1
ATOM 2610 O O . LYS B 2 27 ? 19.257 -22.418 -7.378 1.000 0.930 27 LYS B O 1
ATOM 2629 N N . GLU B 2 28 ? 18.849 -23.807 -9.090 1.000 0.940 28 GLU B N 1
ATOM 2630 C CA . GLU B 2 28 ? 20.239 -24.236 -9.294 1.000 0.940 28 GLU B CA 1
ATOM 2631 C C . GLU B 2 28 ? 21.110 -23.117 -9.880 1.000 0.940 28 GLU B C 1
ATOM 2632 O O . GLU B 2 28 ? 22.321 -23.094 -9.661 1.000 0.940 28 GLU B O 1
ATOM 2644 N N . GLN B 2 29 ? 20.502 -22.196 -10.633 1.000 0.950 29 GLN B N 1
ATOM 2645 C CA . GLN B 2 29 ? 21.200 -21.088 -11.287 1.000 0.950 29 GLN B CA 1
ATOM 2646 C C . GLN B 2 29 ? 21.429 -19.906 -10.338 1.000 0.950 29 GLN B C 1
ATOM 2647 O O . GLN B 2 29 ? 22.511 -19.311 -10.339 1.000 0.950 29 GLN B O 1
ATOM 2661 N N . ALA B 2 30 ? 20.420 -19.569 -9.528 1.000 0.970 30 ALA B N 1
ATOM 2662 C CA . ALA B 2 30 ? 20.496 -18.466 -8.581 1.000 0.970 30 ALA B CA 1
ATOM 2663 C C . ALA B 2 30 ? 19.743 -18.768 -7.284 1.000 0.970 30 ALA B C 1
ATOM 2664 O O . ALA B 2 30 ? 18.568 -19.153 -7.281 1.000 0.970 30 ALA B O 1
ATOM 2671 N N . ARG B 2 31 ? 20.402 -18.479 -6.165 1.000 0.980 31 ARG B N 1
ATOM 2672 C CA . ARG B 2 31 ? 19.805 -18.412 -4.837 1.000 0.980 31 ARG B CA 1
ATOM 2673 C C . ARG B 2 31 ? 19.182 -17.033 -4.657 1.000 0.980 31 ARG B C 1
ATOM 2674 O O . ARG B 2 31 ? 19.855 -16.030 -4.865 1.000 0.980 31 ARG B O 1
ATOM 2695 N N . VAL B 2 32 ? 17.921 -16.982 -4.237 1.000 0.980 32 VAL B N 1
ATOM 2696 C CA . VAL B 2 32 ? 17.205 -15.732 -3.951 1.000 0.980 32 VAL B CA 1
ATOM 2697 C C . VAL B 2 32 ? 16.816 -15.737 -2.481 1.000 0.980 32 VAL B C 1
ATOM 2698 O O . VAL B 2 32 ? 16.124 -16.653 -2.041 1.000 0.980 32 VAL B O 1
ATOM 2711 N N . THR B 2 33 ? 17.252 -14.730 -1.729 1.000 0.990 33 THR B N 1
ATOM 2712 C CA . THR B 2 33 ? 16.884 -14.537 -0.324 1.000 0.990 33 THR B CA 1
ATOM 2713 C C . THR B 2 33 ? 16.101 -13.245 -0.168 1.000 0.990 33 THR B C 1
ATOM 2714 O O . THR B 2 33 ? 16.609 -12.178 -0.495 1.000 0.990 33 THR B O 1
ATOM 2725 N N . VAL B 2 34 ? 14.883 -13.329 0.361 1.000 0.990 34 VAL B N 1
ATOM 2726 C CA . VAL B 2 34 ? 14.059 -12.159 0.686 1.000 0.990 34 VAL B CA 1
ATOM 2727 C C . VAL B 2 34 ? 14.076 -11.961 2.193 1.000 0.990 34 VAL B C 1
ATOM 2728 O O . VAL B 2 34 ? 13.658 -12.844 2.939 1.000 0.990 34 VAL B O 1
ATOM 2741 N N . VAL B 2 35 ? 14.545 -10.801 2.643 1.000 0.990 35 VAL B N 1
ATOM 2742 C CA . VAL B 2 35 ? 14.530 -10.400 4.053 1.000 0.990 35 VAL B CA 1
ATOM 2743 C C . VAL B 2 35 ? 13.360 -9.456 4.277 1.000 0.990 35 VAL B C 1
ATOM 2744 O O . VAL B 2 35 ? 13.222 -8.463 3.563 1.000 0.990 35 VAL B O 1
ATOM 2757 N N . ASN B 2 36 ? 12.521 -9.727 5.272 1.000 0.980 36 ASN B N 1
ATOM 2758 C CA . ASN B 2 36 ? 11.444 -8.814 5.641 1.000 0.980 36 ASN B CA 1
ATOM 2759 C C . ASN B 2 36 ? 11.205 -8.792 7.149 1.000 0.980 36 ASN B C 1
ATOM 2760 O O . ASN B 2 36 ? 11.243 -9.833 7.801 1.000 0.980 36 ASN B O 1
ATOM 2771 N N . LYS B 2 37 ? 10.867 -7.611 7.681 1.000 0.960 37 LYS B N 1
ATOM 2772 C CA . LYS B 2 37 ? 10.589 -7.418 9.113 1.000 0.960 37 LYS B CA 1
ATOM 2773 C C . LYS B 2 37 ? 9.375 -8.218 9.594 1.000 0.960 37 LYS B C 1
ATOM 2774 O O . LYS B 2 37 ? 9.370 -8.723 10.711 1.000 0.960 37 LYS B O 1
ATOM 2793 N N . TYR B 2 38 ? 8.351 -8.332 8.752 1.000 0.970 38 TYR B N 1
ATOM 2794 C CA . TYR B 2 38 ? 7.101 -9.022 9.068 1.000 0.970 38 TYR B CA 1
ATOM 2795 C C . TYR B 2 38 ? 6.963 -10.310 8.242 1.000 0.970 38 TYR B C 1
ATOM 2796 O O . TYR B 2 38 ? 7.445 -10.361 7.109 1.000 0.970 38 TYR B O 1
ATOM 2814 N N . PRO B 2 39 ? 6.237 -11.333 8.727 1.000 0.980 39 PRO B N 1
ATOM 2815 C CA . PRO B 2 39 ? 5.942 -12.539 7.946 1.000 0.980 39 PRO B CA 1
ATOM 2816 C C . PRO B 2 39 ? 4.936 -12.302 6.810 1.000 0.980 39 PRO B C 1
ATOM 2817 O O . PRO B 2 39 ? 4.583 -13.235 6.087 1.000 0.980 39 PRO B O 1
ATOM 2828 N N . THR B 2 40 ? 4.457 -11.067 6.649 1.000 0.980 40 THR B N 1
ATOM 2829 C CA . THR B 2 40 ? 3.406 -10.695 5.709 1.000 0.980 40 THR B CA 1
ATOM 2830 C C . THR B 2 40 ? 3.849 -9.606 4.735 1.000 0.980 40 THR B C 1
ATOM 2831 O O . THR B 2 40 ? 4.586 -8.683 5.089 1.000 0.980 40 THR B O 1
ATOM 2842 N N . HIS B 2 41 ? 3.350 -9.705 3.504 1.000 0.980 41 HIS B N 1
ATOM 2843 C CA . HIS B 2 41 ? 3.256 -8.588 2.579 1.000 0.980 41 HIS B CA 1
ATOM 2844 C C . HIS B 2 41 ? 1.987 -7.800 2.910 1.000 0.980 41 HIS B C 1
ATOM 2845 O O . HIS B 2 41 ? 0.888 -8.357 2.897 1.000 0.980 41 HIS B O 1
ATOM 2859 N N . GLN B 2 42 ? 2.142 -6.517 3.222 1.000 0.970 42 GLN B N 1
ATOM 2860 C CA . GLN B 2 42 ? 1.038 -5.668 3.659 1.000 0.970 42 GLN B CA 1
ATOM 2861 C C . GLN B 2 42 ? 0.638 -4.702 2.542 1.000 0.970 42 GLN B C 1
ATOM 2862 O O . GLN B 2 42 ? 1.466 -3.930 2.050 1.000 0.970 42 GLN B O 1
ATOM 2876 N N . ILE B 2 43 ? -0.639 -4.726 2.166 1.000 0.960 43 ILE B N 1
ATOM 2877 C CA . ILE B 2 43 ? -1.253 -3.807 1.210 1.000 0.960 43 ILE B CA 1
ATOM 2878 C C . ILE B 2 43 ? -1.405 -2.447 1.891 1.000 0.960 43 ILE B C 1
ATOM 2879 O O . ILE B 2 43 ? -2.454 -2.114 2.437 1.000 0.960 43 ILE B O 1
ATOM 2895 N N . ILE B 2 44 ? -0.327 -1.654 1.887 1.000 0.940 44 ILE B N 1
ATOM 2896 C CA . ILE B 2 44 ? -0.278 -0.345 2.567 1.000 0.940 44 ILE B CA 1
ATOM 2897 C C . ILE B 2 44 ? -1.441 0.566 2.148 1.000 0.940 44 ILE B C 1
ATOM 2898 O O . ILE B 2 44 ? -1.991 1.288 2.976 1.000 0.940 44 ILE B O 1
ATOM 2914 N N . THR B 2 45 ? -1.853 0.489 0.882 1.000 0.940 45 THR B N 1
ATOM 2915 C CA . THR B 2 45 ? -2.960 1.266 0.317 1.000 0.940 45 THR B CA 1
ATOM 2916 C C . THR B 2 45 ? -4.319 0.906 0.908 1.000 0.940 45 THR B C 1
ATOM 2917 O O . THR B 2 45 ? -5.229 1.703 0.772 1.000 0.940 45 THR B O 1
ATOM 2928 N N . GLU B 2 46 ? -4.464 -0.224 1.606 1.000 0.950 46 GLU B N 1
ATOM 2929 C CA . GLU B 2 46 ? -5.721 -0.677 2.220 1.000 0.950 46 GLU B CA 1
ATOM 2930 C C . GLU B 2 46 ? -5.695 -0.618 3.761 1.000 0.950 46 GLU B C 1
ATOM 2931 O O . GLU B 2 46 ? -6.697 -0.922 4.411 1.000 0.950 46 GLU B O 1
ATOM 2943 N N . LEU B 2 47 ? -4.588 -0.179 4.380 1.000 0.970 47 LEU B N 1
ATOM 2944 C CA . LEU B 2 47 ? -4.460 -0.117 5.848 1.000 0.970 47 LEU B CA 1
ATOM 2945 C C . LEU B 2 47 ? -5.497 0.799 6.509 1.000 0.970 47 LEU B C 1
ATOM 2946 O O . LEU B 2 47 ? -5.906 0.541 7.638 1.000 0.970 47 LEU B O 1
ATOM 2962 N N . HIS B 2 48 ? -5.958 1.834 5.805 1.000 0.980 48 HIS B N 1
ATOM 2963 C CA . HIS B 2 48 ? -7.012 2.736 6.276 1.000 0.980 48 HIS B CA 1
ATOM 2964 C C . HIS B 2 48 ? -8.330 1.991 6.560 1.000 0.980 48 HIS B C 1
ATOM 2965 O O . HIS B 2 48 ? -9.009 2.296 7.538 1.000 0.980 48 HIS B O 1
ATOM 2979 N N . ARG B 2 49 ? -8.650 0.946 5.782 1.000 0.970 49 ARG B N 1
ATOM 2980 C CA . ARG B 2 49 ? -9.835 0.101 6.004 1.000 0.970 49 ARG B CA 1
ATOM 2981 C C . ARG B 2 49 ? -9.672 -0.802 7.221 1.000 0.970 49 ARG B C 1
ATOM 2982 O O . ARG B 2 49 ? -10.642 -1.021 7.945 1.000 0.970 49 ARG B O 1
ATOM 3003 N N . LEU B 2 50 ? -8.462 -1.319 7.452 1.000 0.970 50 LEU B N 1
ATOM 3004 C CA . LEU B 2 50 ? -8.157 -2.110 8.649 1.000 0.970 50 LEU B CA 1
ATOM 3005 C C . LEU B 2 50 ? -8.227 -1.231 9.905 1.000 0.970 50 LEU B C 1
ATOM 3006 O O . LEU B 2 50 ? -8.809 -1.641 10.903 1.000 0.970 50 LEU B O 1
ATOM 3022 N N . ALA B 2 51 ? -7.733 0.007 9.828 1.000 0.980 51 ALA B N 1
ATOM 3023 C CA . ALA B 2 51 ? -7.792 0.976 10.924 1.000 0.980 51 ALA B CA 1
ATOM 3024 C C . ALA B 2 51 ? -9.218 1.410 11.298 1.000 0.980 51 ALA B C 1
ATOM 3025 O O . ALA B 2 51 ? -9.451 1.852 12.420 1.000 0.980 51 ALA B O 1
ATOM 3032 N N . ALA B 2 52 ? -10.177 1.254 10.384 1.000 0.960 52 ALA B N 1
ATOM 3033 C CA . ALA B 2 52 ? -11.600 1.452 10.644 1.000 0.960 52 ALA B CA 1
ATOM 3034 C C . ALA B 2 52 ? -12.361 0.141 10.935 1.000 0.960 52 ALA B C 1
ATOM 3035 O O . ALA B 2 52 ? -13.574 0.167 11.125 1.000 0.960 52 ALA B O 1
ATOM 3042 N N . GLY B 2 53 ? -11.687 -1.014 10.960 1.000 0.930 53 GLY B N 1
ATOM 3043 C CA . GLY B 2 53 ? -12.312 -2.314 11.230 1.000 0.930 53 GLY B CA 1
ATOM 3044 C C . GLY B 2 53 ? -13.236 -2.827 10.119 1.000 0.930 53 GLY B C 1
ATOM 3045 O O . GLY B 2 53 ? -14.119 -3.640 10.382 1.000 0.930 53 GLY B O 1
ATOM 3049 N N . ASN B 2 54 ? -13.060 -2.357 8.879 1.000 0.900 54 ASN B N 1
ATOM 3050 C CA . ASN B 2 54 ? -13.905 -2.722 7.733 1.000 0.900 54 ASN B CA 1
ATOM 3051 C C . ASN B 2 54 ? -13.398 -3.932 6.935 1.000 0.900 54 ASN B C 1
ATOM 3052 O O . ASN B 2 54 ? -14.111 -4.416 6.050 1.000 0.900 54 ASN B O 1
ATOM 3063 N N . VAL B 2 55 ? -12.182 -4.399 7.215 1.000 0.910 55 VAL B N 1
ATOM 3064 C CA . VAL B 2 55 ? -11.555 -5.569 6.587 1.000 0.910 55 VAL B CA 1
ATOM 3065 C C . VAL B 2 55 ? -10.796 -6.365 7.636 1.000 0.910 55 VAL B C 1
ATOM 3066 O O . VAL B 2 55 ? -10.334 -5.808 8.633 1.000 0.910 55 VAL B O 1
ATOM 3079 N N . SER B 2 56 ? -10.657 -7.668 7.412 1.000 0.920 56 SER B N 1
ATOM 3080 C CA . SER B 2 56 ? -9.814 -8.500 8.259 1.000 0.920 56 SER B CA 1
ATOM 3081 C C . SER B 2 56 ? -8.335 -8.221 7.985 1.000 0.920 56 SER B C 1
ATOM 3082 O O . SER B 2 56 ? -7.938 -7.879 6.870 1.000 0.920 56 SER B O 1
ATOM 3090 N N . GLU B 2 57 ? -7.482 -8.417 8.993 1.000 0.950 57 GLU B N 1
ATOM 3091 C CA . GLU B 2 57 ? -6.034 -8.276 8.805 1.000 0.950 57 GLU B CA 1
ATOM 3092 C C . GLU B 2 57 ? -5.514 -9.211 7.701 1.000 0.950 57 GLU B C 1
ATOM 3093 O O . GLU B 2 57 ? -4.667 -8.813 6.912 1.000 0.950 57 GLU B O 1
ATOM 3105 N N . LYS B 2 58 ? -6.075 -10.420 7.566 1.000 0.900 58 LYS B N 1
ATOM 3106 C CA . LYS B 2 58 ? -5.680 -11.386 6.525 1.000 0.900 58 LYS B CA 1
ATOM 3107 C C . LYS B 2 58 ? -5.967 -10.903 5.098 1.000 0.900 58 LYS B C 1
ATOM 3108 O O . LYS B 2 58 ? -5.266 -11.327 4.180 1.000 0.900 58 LYS B O 1
ATOM 3127 N N . ALA B 2 59 ? -6.957 -10.029 4.909 1.000 0.890 59 ALA B N 1
ATOM 3128 C CA . ALA B 2 59 ? -7.269 -9.441 3.607 1.000 0.890 59 ALA B CA 1
ATOM 3129 C C . ALA B 2 59 ? -6.221 -8.399 3.167 1.000 0.890 59 ALA B C 1
ATOM 3130 O O . ALA B 2 59 ? -5.998 -8.213 1.972 1.000 0.890 59 ALA B O 1
ATOM 3137 N N . VAL B 2 60 ? -5.543 -7.745 4.120 1.000 0.950 60 VAL B N 1
ATOM 3138 C CA . VAL B 2 60 ? -4.553 -6.683 3.845 1.000 0.950 60 VAL B CA 1
ATOM 3139 C C . VAL B 2 60 ? -3.113 -7.072 4.180 1.000 0.950 60 VAL B C 1
ATOM 3140 O O . VAL B 2 60 ? -2.191 -6.396 3.742 1.000 0.950 60 VAL B O 1
ATOM 3153 N N . ALA B 2 61 ? -2.889 -8.148 4.931 1.000 0.970 61 ALA B N 1
ATOM 3154 C CA . ALA B 2 61 ? -1.579 -8.648 5.331 1.000 0.970 61 ALA B CA 1
ATOM 3155 C C . ALA B 2 61 ? -1.446 -10.127 4.944 1.000 0.970 61 ALA B C 1
ATOM 3156 O O . ALA B 2 61 ? -1.784 -11.041 5.698 1.000 0.970 61 ALA B O 1
ATOM 3163 N N . MET B 2 62 ? -0.931 -10.367 3.742 1.000 0.950 62 MET B N 1
ATOM 3164 C CA . MET B 2 62 ? -0.823 -11.701 3.156 1.000 0.950 62 MET B CA 1
ATOM 3165 C C . MET B 2 62 ? 0.454 -12.420 3.602 1.000 0.950 62 MET B C 1
ATOM 3166 O O . MET B 2 62 ? 1.533 -11.839 3.483 1.000 0.950 62 MET B O 1
ATOM 3180 N N . PRO B 2 63 ? 0.391 -13.692 4.044 1.000 0.960 63 PRO B N 1
ATOM 3181 C CA . PRO B 2 63 ? 1.580 -14.453 4.421 1.000 0.960 63 PRO B CA 1
ATOM 3182 C C . PRO B 2 63 ? 2.570 -14.601 3.260 1.000 0.960 63 PRO B C 1
ATOM 3183 O O . PRO B 2 63 ? 2.229 -15.145 2.206 1.000 0.960 63 PRO B O 1
ATOM 3194 N N . LEU B 2 64 ? 3.816 -14.177 3.476 1.000 0.980 64 LEU B N 1
ATOM 3195 C CA . LEU B 2 64 ? 4.887 -14.275 2.480 1.000 0.980 64 LEU B CA 1
ATOM 3196 C C . LEU B 2 64 ? 5.208 -15.728 2.131 1.000 0.980 64 LEU B C 1
ATOM 3197 O O . LEU B 2 64 ? 5.436 -16.034 0.966 1.000 0.980 64 LEU B O 1
ATOM 3213 N N . GLU B 2 65 ? 5.147 -16.641 3.104 1.000 0.970 65 GLU B N 1
ATOM 3214 C CA . GLU B 2 65 ? 5.309 -18.079 2.851 1.000 0.970 65 GLU B CA 1
ATOM 3215 C C . GLU B 2 65 ? 4.286 -18.615 1.844 1.000 0.970 65 GLU B C 1
ATOM 3216 O O . GLU B 2 65 ? 4.608 -19.499 1.052 1.000 0.970 65 GLU B O 1
ATOM 3228 N N . LYS B 2 66 ? 3.059 -18.074 1.843 1.000 0.910 66 LYS B N 1
ATOM 3229 C CA . LYS B 2 66 ? 2.020 -18.470 0.887 1.000 0.910 66 LYS B CA 1
ATOM 3230 C C . LYS B 2 66 ? 2.275 -17.848 -0.486 1.000 0.910 66 LYS B C 1
ATOM 3231 O O . LYS B 2 66 ? 2.206 -18.569 -1.476 1.000 0.910 66 LYS B O 1
ATOM 3250 N N . LEU B 2 67 ? 2.632 -16.561 -0.539 1.000 0.930 67 LEU B N 1
ATOM 3251 C CA . LEU B 2 67 ? 2.967 -15.860 -1.790 1.000 0.930 67 LEU B CA 1
ATOM 3252 C C . LEU B 2 67 ? 4.193 -16.466 -2.500 1.000 0.930 67 LEU B C 1
ATOM 3253 O O . LEU B 2 67 ? 4.224 -16.547 -3.725 1.000 0.930 67 LEU B O 1
ATOM 3269 N N . PHE B 2 68 ? 5.191 -16.930 -1.744 1.000 0.960 68 PHE B N 1
ATOM 3270 C CA . PHE B 2 68 ? 6.422 -17.526 -2.277 1.000 0.960 68 PHE B CA 1
ATOM 3271 C C . PHE B 2 68 ? 6.406 -19.058 -2.336 1.000 0.960 68 PHE B C 1
ATOM 3272 O O . PHE B 2 68 ? 7.412 -19.677 -2.701 1.000 0.960 68 PHE B O 1
ATOM 3289 N N . LYS B 2 69 ? 5.279 -19.699 -2.006 1.000 0.920 69 LYS B N 1
ATOM 3290 C CA . LYS B 2 69 ? 5.168 -21.159 -1.979 1.000 0.920 69 LYS B CA 1
ATOM 3291 C C . LYS B 2 69 ? 5.528 -21.759 -3.339 1.000 0.920 69 LYS B C 1
ATOM 3292 O O . LYS B 2 69 ? 4.956 -21.402 -4.365 1.000 0.920 69 LYS B O 1
ATOM 3311 N N . GLY B 2 70 ? 6.477 -22.694 -3.339 1.000 0.920 70 GLY B N 1
ATOM 3312 C CA . GLY B 2 70 ? 6.921 -23.376 -4.558 1.000 0.920 70 GLY B CA 1
ATOM 3313 C C . GLY B 2 70 ? 7.699 -22.490 -5.538 1.000 0.920 70 GLY B C 1
ATOM 3314 O O . GLY B 2 70 ? 7.850 -22.871 -6.692 1.000 0.920 70 GLY B O 1
ATOM 3318 N N . LYS B 2 71 ? 8.175 -21.313 -5.109 1.000 0.940 71 LYS B N 1
ATOM 3319 C CA . LYS B 2 71 ? 8.988 -20.403 -5.935 1.000 0.940 71 LYS B CA 1
ATOM 3320 C C . LYS B 2 71 ? 10.490 -20.488 -5.648 1.000 0.940 71 LYS B C 1
ATOM 3321 O O . LYS B 2 71 ? 11.247 -19.712 -6.218 1.000 0.940 71 LYS B O 1
ATOM 3340 N N . ASP B 2 72 ? 10.924 -21.373 -4.748 1.000 0.960 72 ASP B N 1
ATOM 3341 C CA . ASP B 2 72 ? 12.327 -21.492 -4.313 1.000 0.960 72 ASP B CA 1
ATOM 3342 C C . ASP B 2 72 ? 12.950 -20.141 -3.918 1.000 0.960 72 ASP B C 1
ATOM 3343 O O . ASP B 2 72 ? 14.023 -19.744 -4.384 1.000 0.960 72 ASP B O 1
ATOM 3352 N N . ILE B 2 73 ? 12.231 -19.403 -3.074 1.000 0.980 73 ILE B N 1
ATOM 3353 C CA . ILE B 2 73 ? 12.697 -18.161 -2.460 1.000 0.980 73 ILE B CA 1
ATOM 3354 C C . ILE B 2 73 ? 12.973 -18.450 -0.985 1.000 0.980 73 ILE B C 1
ATOM 3355 O O . ILE B 2 73 ? 12.077 -18.878 -0.255 1.000 0.980 73 ILE B O 1
ATOM 3371 N N . ASP B 2 74 ? 14.203 -18.191 -0.548 1.000 0.980 74 ASP B N 1
ATOM 3372 C CA . ASP B 2 74 ? 14.583 -18.277 0.858 1.000 0.980 74 ASP B CA 1
ATOM 3373 C C . ASP B 2 74 ? 14.027 -17.049 1.588 1.000 0.980 74 ASP B C 1
ATOM 3374 O O . ASP B 2 74 ? 14.574 -15.948 1.492 1.000 0.980 74 ASP B O 1
ATOM 3383 N N . LEU B 2 75 ? 12.930 -17.218 2.317 1.000 0.980 75 LEU B N 1
ATOM 3384 C CA . LEU B 2 75 ? 12.342 -16.150 3.118 1.000 0.980 75 LEU B CA 1
ATOM 3385 C C . LEU B 2 75 ? 13.010 -16.083 4.499 1.000 0.980 75 LEU B C 1
ATOM 3386 O O . LEU B 2 75 ? 13.000 -17.058 5.247 1.000 0.980 75 LEU B O 1
ATOM 3402 N N . LYS B 2 76 ? 13.547 -14.917 4.861 1.000 0.980 76 LYS B N 1
ATOM 3403 C CA . LYS B 2 76 ? 14.057 -14.622 6.204 1.000 0.980 76 LYS B CA 1
ATOM 3404 C C . LYS B 2 76 ? 13.204 -13.552 6.874 1.000 0.980 76 LYS B C 1
ATOM 3405 O O . LYS B 2 76 ? 13.197 -12.398 6.447 1.000 0.980 76 LYS B O 1
ATOM 3424 N N . ILE B 2 77 ? 12.523 -13.937 7.951 1.000 0.980 77 ILE B N 1
ATOM 3425 C CA . ILE B 2 77 ? 11.780 -12.998 8.792 1.000 0.980 77 ILE B CA 1
ATOM 3426 C C . ILE B 2 77 ? 12.740 -12.407 9.815 1.000 0.980 77 ILE B C 1
ATOM 3427 O O . ILE B 2 77 ? 13.054 -13.038 10.820 1.000 0.980 77 ILE B O 1
ATOM 3443 N N . ALA B 2 78 ? 13.252 -11.223 9.504 1.000 0.980 78 ALA B N 1
ATOM 3444 C CA . ALA B 2 78 ? 14.223 -10.510 10.315 1.000 0.980 78 ALA B CA 1
ATOM 3445 C C . ALA B 2 78 ? 14.206 -9.019 9.971 1.000 0.980 78 ALA B C 1
ATOM 3446 O O . ALA B 2 78 ? 13.876 -8.613 8.854 1.000 0.980 78 ALA B O 1
ATOM 3453 N N . GLU B 2 79 ? 14.603 -8.198 10.936 1.000 0.970 79 GLU B N 1
ATOM 3454 C CA . GLU B 2 79 ? 14.839 -6.777 10.716 1.000 0.970 79 GLU B CA 1
ATOM 3455 C C . GLU B 2 79 ? 16.263 -6.556 10.189 1.000 0.970 79 GLU B C 1
ATOM 3456 O O . GLU B 2 79 ? 17.220 -7.149 10.691 1.000 0.970 79 GLU B O 1
ATOM 3468 N N . VAL B 2 80 ? 16.395 -5.717 9.159 1.000 0.980 80 VAL B N 1
ATOM 3469 C CA . VAL B 2 80 ? 17.698 -5.275 8.648 1.000 0.980 80 VAL B CA 1
ATOM 3470 C C . VAL B 2 80 ? 18.222 -4.207 9.600 1.000 0.980 80 VAL B C 1
ATOM 3471 O O . VAL B 2 80 ? 17.592 -3.162 9.741 1.000 0.980 80 VAL B O 1
ATOM 3484 N N . SER B 2 81 ? 19.350 -4.469 10.257 1.000 0.980 81 SER B N 1
ATOM 3485 C CA . SER B 2 81 ? 19.983 -3.511 11.172 1.000 0.980 81 SER B CA 1
ATOM 3486 C C . SER B 2 81 ? 20.838 -2.499 10.426 1.000 0.980 81 SER B C 1
ATOM 3487 O O . SER B 2 81 ? 20.826 -1.322 10.761 1.000 0.980 81 SER B O 1
ATOM 3495 N N . SER B 2 82 ? 21.581 -2.956 9.422 1.000 0.980 82 SER B N 1
ATOM 3496 C CA . SER B 2 82 ? 22.357 -2.113 8.515 1.000 0.980 82 SER B CA 1
ATOM 3497 C C . SER B 2 82 ? 22.754 -2.913 7.279 1.000 0.980 82 SER B C 1
ATOM 3498 O O . SER B 2 82 ? 22.649 -4.140 7.243 1.000 0.980 82 SER B O 1
ATOM 3506 N N . PHE B 2 83 ? 23.214 -2.227 6.244 1.000 0.980 83 PHE B N 1
ATOM 3507 C CA . PHE B 2 83 ? 23.877 -2.862 5.113 1.000 0.980 83 PHE B CA 1
ATOM 3508 C C . PHE B 2 83 ? 24.958 -1.934 4.578 1.000 0.980 83 PHE B C 1
ATOM 3509 O O . PHE B 2 83 ? 24.876 -0.724 4.754 1.000 0.980 83 PHE B O 1
ATOM 3526 N N . SER B 2 84 ? 25.977 -2.505 3.947 1.000 0.980 84 SER B N 1
ATOM 3527 C CA . SER B 2 84 ? 27.071 -1.771 3.323 1.000 0.980 84 SER B CA 1
ATOM 3528 C C . SER B 2 84 ? 27.225 -2.243 1.890 1.000 0.980 84 SER B C 1
ATOM 3529 O O . SER B 2 84 ? 27.408 -3.438 1.639 1.000 0.980 84 SER B O 1
ATOM 3537 N N . VAL B 2 85 ? 27.150 -1.300 0.956 1.000 0.980 85 VAL B N 1
ATOM 3538 C CA . VAL B 2 85 ? 27.315 -1.600 -0.470 1.000 0.980 85 VAL B CA 1
ATOM 3539 C C . VAL B 2 85 ? 28.785 -1.784 -0.855 1.000 0.980 85 VAL B C 1
ATOM 3540 O O . VAL B 2 85 ? 29.093 -2.710 -1.597 1.000 0.980 85 VAL B O 1
ATOM 3553 N N . ASP B 2 86 ? 29.711 -1.056 -0.219 1.000 0.970 86 ASP B N 1
ATOM 3554 C CA . ASP B 2 86 ? 31.159 -1.243 -0.417 1.000 0.970 86 ASP B CA 1
ATOM 3555 C C . ASP B 2 86 ? 31.641 -2.640 0.009 1.000 0.970 86 ASP B C 1
ATOM 3556 O O . ASP B 2 86 ? 32.503 -3.244 -0.630 1.000 0.970 86 ASP B O 1
ATOM 3565 N N . LYS B 2 87 ? 31.089 -3.162 1.115 1.000 0.970 87 LYS B N 1
ATOM 3566 C CA . LYS B 2 87 ? 31.434 -4.493 1.647 1.000 0.970 87 LYS B CA 1
ATOM 3567 C C . LYS B 2 87 ? 30.600 -5.620 1.050 1.000 0.970 87 LYS B C 1
ATOM 3568 O O . LYS B 2 87 ? 30.937 -6.781 1.251 1.000 0.970 87 LYS B O 1
ATOM 3587 N N . LYS B 2 88 ? 29.510 -5.286 0.357 1.000 0.980 88 LYS B N 1
ATOM 3588 C CA . LYS B 2 88 ? 28.478 -6.228 -0.092 1.000 0.980 88 LYS B CA 1
ATOM 3589 C C . LYS B 2 88 ? 27.916 -7.100 1.035 1.000 0.980 88 LYS B C 1
ATOM 3590 O O . LYS B 2 88 ? 27.774 -8.316 0.899 1.000 0.980 88 LYS B O 1
ATOM 3609 N N . GLU B 2 89 ? 27.588 -6.463 2.157 1.000 0.980 89 GLU B N 1
ATOM 3610 C CA . GLU B 2 89 ? 27.120 -7.132 3.375 1.000 0.980 89 GLU B CA 1
ATOM 3611 C C . GLU B 2 89 ? 25.817 -6.525 3.895 1.000 0.980 89 GLU B C 1
ATOM 3612 O O . GLU B 2 89 ? 25.618 -5.311 3.871 1.000 0.980 89 GLU B O 1
ATOM 3624 N N . VAL B 2 90 ? 24.940 -7.378 4.419 1.000 0.990 90 VAL B N 1
ATOM 3625 C CA . VAL B 2 90 ? 23.695 -7.000 5.094 1.000 0.990 90 VAL B CA 1
ATOM 3626 C C . VAL B 2 90 ? 23.714 -7.602 6.495 1.000 0.990 90 VAL B C 1
ATOM 3627 O O . VAL B 2 90 ? 23.783 -8.823 6.637 1.000 0.990 90 VAL B O 1
ATOM 3640 N N . ALA B 2 91 ? 23.633 -6.757 7.519 1.000 0.990 91 ALA B N 1
ATOM 3641 C CA . ALA B 2 91 ? 23.559 -7.158 8.917 1.000 0.990 91 ALA B CA 1
ATOM 3642 C C . ALA B 2 91 ? 22.101 -7.216 9.384 1.000 0.990 91 ALA B C 1
ATOM 3643 O O . ALA B 2 91 ? 21.318 -6.280 9.182 1.000 0.990 91 ALA B O 1
ATOM 3650 N N . LEU B 2 92 ? 21.738 -8.321 10.028 1.000 0.980 92 LEU B N 1
ATOM 3651 C CA . LEU B 2 92 ? 20.396 -8.561 10.545 1.000 0.980 92 LEU B CA 1
ATOM 3652 C C . LEU B 2 92 ? 20.361 -8.429 12.071 1.000 0.980 92 LEU B C 1
ATOM 3653 O O . LEU B 2 92 ? 21.358 -8.664 12.755 1.000 0.980 92 LEU B O 1
ATOM 3669 N N . ALA B 2 93 ? 19.184 -8.102 12.608 1.000 0.950 93 ALA B N 1
ATOM 3670 C CA . ALA B 2 93 ? 18.982 -7.891 14.044 1.000 0.950 93 ALA B CA 1
ATOM 3671 C C . ALA B 2 93 ? 19.181 -9.157 14.897 1.000 0.950 93 ALA B C 1
ATOM 3672 O O . ALA B 2 93 ? 19.397 -9.056 16.102 1.000 0.950 93 ALA B O 1
ATOM 3679 N N . ASP B 2 94 ? 19.138 -10.345 14.287 1.000 0.940 94 ASP B N 1
ATOM 3680 C CA . ASP B 2 94 ? 19.462 -11.619 14.943 1.000 0.940 94 ASP B CA 1
ATOM 3681 C C . ASP B 2 94 ? 20.978 -11.880 15.055 1.000 0.940 94 ASP B C 1
ATOM 3682 O O . ASP B 2 94 ? 21.397 -12.900 15.602 1.000 0.940 94 ASP B O 1
ATOM 3691 N N . GLY B 2 95 ? 21.802 -10.961 14.543 1.000 0.930 95 GLY B N 1
ATOM 3692 C CA . GLY B 2 95 ? 23.258 -11.054 14.526 1.000 0.930 95 GLY B CA 1
ATOM 3693 C C . GLY B 2 95 ? 23.826 -11.825 13.335 1.000 0.930 95 GLY B C 1
ATOM 3694 O O . GLY B 2 95 ? 25.046 -11.936 13.218 1.000 0.930 95 GLY B O 1
ATOM 3698 N N . SER B 2 96 ? 22.987 -12.358 12.444 1.000 0.960 96 SER B N 1
ATOM 3699 C CA . SER B 2 96 ? 23.461 -12.981 11.212 1.000 0.960 96 SER B CA 1
ATOM 3700 C C . SER B 2 96 ? 23.804 -11.940 10.143 1.000 0.960 96 SER B C 1
ATOM 3701 O O . SER B 2 96 ? 23.220 -10.857 10.074 1.000 0.960 96 SER B O 1
ATOM 3709 N N . THR B 2 97 ? 24.750 -12.297 9.277 1.000 0.980 97 THR B N 1
ATOM 3710 C CA . THR B 2 97 ? 25.173 -11.475 8.140 1.000 0.980 97 THR B CA 1
ATOM 3711 C C . THR B 2 97 ? 24.881 -12.218 6.844 1.000 0.980 97 THR B C 1
ATOM 3712 O O . THR B 2 97 ? 25.038 -13.440 6.763 1.000 0.980 97 THR B O 1
ATOM 3723 N N . LEU B 2 98 ? 24.452 -11.486 5.822 1.000 0.980 98 LEU B N 1
ATOM 3724 C CA . LEU B 2 98 ? 24.316 -11.979 4.457 1.000 0.980 98 LEU B CA 1
ATOM 3725 C C . LEU B 2 98 ? 25.309 -11.263 3.551 1.000 0.980 98 LEU B C 1
ATOM 3726 O O . LEU B 2 98 ? 25.515 -10.060 3.682 1.000 0.980 98 LEU B O 1
ATOM 3742 N N . THR B 2 99 ? 25.860 -12.004 2.602 1.000 0.980 99 THR B N 1
ATOM 3743 C CA . THR B 2 99 ? 26.570 -11.467 1.441 1.000 0.980 99 THR B CA 1
ATOM 3744 C C . THR B 2 99 ? 25.722 -11.683 0.191 1.000 0.980 99 THR B C 1
ATOM 3745 O O . THR B 2 99 ? 24.745 -12.436 0.226 1.000 0.980 99 THR B O 1
ATOM 3756 N N . TYR B 2 100 ? 26.053 -11.000 -0.902 1.000 0.980 100 TYR B N 1
ATOM 3757 C CA . TYR B 2 100 ? 25.313 -11.091 -2.159 1.000 0.980 100 TYR B CA 1
ATOM 3758 C C . TYR B 2 100 ? 26.216 -10.846 -3.370 1.000 0.980 100 TYR B C 1
ATOM 3759 O O . TYR B 2 100 ? 27.237 -10.168 -3.274 1.000 0.980 100 TYR B O 1
ATOM 3777 N N . ASP B 2 101 ? 25.795 -11.360 -4.523 1.000 0.980 101 ASP B N 1
ATOM 3778 C CA . ASP B 2 101 ? 26.310 -10.963 -5.836 1.000 0.980 101 ASP B CA 1
ATOM 3779 C C . ASP B 2 101 ? 25.506 -9.789 -6.419 1.000 0.980 101 ASP B C 1
ATOM 3780 O O . ASP B 2 101 ? 26.065 -8.970 -7.143 1.000 0.980 101 ASP B O 1
ATOM 3789 N N . ALA B 2 102 ? 24.208 -9.699 -6.089 1.000 0.990 102 ALA B N 1
ATOM 3790 C CA . ALA B 2 102 ? 23.338 -8.563 -6.405 1.000 0.990 102 ALA B CA 1
ATOM 3791 C C . ALA B 2 102 ? 22.330 -8.294 -5.273 1.000 0.990 102 ALA B C 1
ATOM 3792 O O . ALA B 2 102 ? 21.800 -9.229 -4.659 1.000 0.990 102 ALA B O 1
ATOM 3799 N N . LEU B 2 103 ? 22.034 -7.018 -5.028 1.000 0.990 103 LEU B N 1
ATOM 3800 C CA . LEU B 2 103 ? 21.130 -6.562 -3.972 1.000 0.990 103 LEU B CA 1
ATOM 3801 C C . LEU B 2 103 ? 19.923 -5.836 -4.564 1.000 0.990 103 LEU B C 1
ATOM 3802 O O . LEU B 2 103 ? 20.064 -5.037 -5.482 1.000 0.990 103 LEU B O 1
ATOM 3818 N N . VAL B 2 104 ? 18.743 -6.051 -3.987 1.000 0.990 104 VAL B N 1
ATOM 3819 C CA . VAL B 2 104 ? 17.574 -5.186 -4.183 1.000 0.990 104 VAL B CA 1
ATOM 3820 C C . VAL B 2 104 ? 17.239 -4.500 -2.871 1.000 0.990 104 VAL B C 1
ATOM 3821 O O . VAL B 2 104 ? 17.003 -5.163 -1.863 1.000 0.990 104 VAL B O 1
ATOM 3834 N N . VAL B 2 105 ? 17.157 -3.175 -2.884 1.000 0.990 105 VAL B N 1
ATOM 3835 C CA . VAL B 2 105 ? 16.765 -2.362 -1.732 1.000 0.990 105 VAL B CA 1
ATOM 3836 C C . VAL B 2 105 ? 15.329 -1.877 -1.926 1.000 0.990 105 VAL B C 1
ATOM 3837 O O . VAL B 2 105 ? 15.056 -0.977 -2.715 1.000 0.990 105 VAL B O 1
ATOM 3850 N N . GLY B 2 106 ? 14.396 -2.484 -1.198 1.000 0.980 106 GLY B N 1
ATOM 3851 C CA . GLY B 2 106 ? 12.963 -2.173 -1.192 1.000 0.980 106 GLY B CA 1
ATOM 3852 C C . GLY B 2 106 ? 12.431 -1.942 0.224 1.000 0.980 106 GLY B C 1
ATOM 3853 O O . GLY B 2 106 ? 11.332 -2.383 0.559 1.000 0.980 106 GLY B O 1
ATOM 3857 N N . LEU B 2 107 ? 13.215 -1.259 1.065 1.000 0.980 107 LEU B N 1
ATOM 3858 C CA . LEU B 2 107 ? 12.952 -1.032 2.494 1.000 0.980 107 LEU B CA 1
ATOM 3859 C C . LEU B 2 107 ? 11.837 -0.007 2.780 1.000 0.980 107 LEU B C 1
ATOM 3860 O O . LEU B 2 107 ? 11.558 0.305 3.940 1.000 0.980 107 LEU B O 1
ATOM 3876 N N . GLY B 2 108 ? 11.207 0.529 1.735 1.000 0.950 108 GLY B N 1
ATOM 3877 C CA . GLY B 2 108 ? 10.127 1.500 1.847 1.000 0.950 108 GLY B CA 1
ATOM 3878 C C . GLY B 2 108 ? 10.593 2.856 2.387 1.000 0.950 108 GLY B C 1
ATOM 3879 O O . GLY B 2 108 ? 11.744 3.262 2.205 1.000 0.950 108 GLY B O 1
ATOM 3883 N N . SER B 2 109 ? 9.668 3.556 3.041 1.000 0.960 109 SER B N 1
ATOM 3884 C CA . SER B 2 109 ? 9.867 4.852 3.698 1.000 0.960 109 SER B CA 1
ATOM 3885 C C . SER B 2 109 ? 9.553 4.777 5.188 1.000 0.960 109 SER B C 1
ATOM 3886 O O . SER B 2 109 ? 8.776 3.928 5.632 1.000 0.960 109 SER B O 1
ATOM 3894 N N . VAL B 2 110 ? 10.035 5.752 5.954 1.000 0.950 110 VAL B N 1
ATOM 3895 C CA . VAL B 2 110 ? 9.618 5.992 7.347 1.000 0.950 110 VAL B CA 1
ATOM 3896 C C . VAL B 2 110 ? 8.752 7.249 7.438 1.000 0.950 110 VAL B C 1
ATOM 3897 O O . VAL B 2 110 ? 8.645 8.008 6.472 1.000 0.950 110 VAL B O 1
ATOM 3910 N N . THR B 2 111 ? 8.074 7.452 8.564 1.000 0.970 111 THR B N 1
ATOM 3911 C CA . THR B 2 111 ? 7.273 8.661 8.808 1.000 0.970 111 THR B CA 1
ATOM 3912 C C . THR B 2 111 ? 8.176 9.895 8.879 1.000 0.970 111 THR B C 1
ATOM 3913 O O . THR B 2 111 ? 9.290 9.830 9.398 1.000 0.970 111 THR B O 1
ATOM 3924 N N . ALA B 2 112 ? 7.711 11.016 8.330 1.000 0.960 112 ALA B N 1
ATOM 3925 C CA . ALA B 2 112 ? 8.370 12.309 8.468 1.000 0.960 112 ALA B CA 1
ATOM 3926 C C . ALA B 2 112 ? 7.613 13.167 9.488 1.000 0.960 112 ALA B C 1
ATOM 3927 O O . ALA B 2 112 ? 6.439 13.483 9.291 1.000 0.960 112 ALA B O 1
ATOM 3934 N N . TYR B 2 113 ? 8.301 13.566 10.556 1.000 0.970 113 TYR B N 1
ATOM 3935 C CA . TYR B 2 113 ? 7.747 14.423 11.612 1.000 0.970 113 TYR B CA 1
ATOM 3936 C C . TYR B 2 113 ? 8.130 15.902 11.460 1.000 0.970 113 TYR B C 1
ATOM 3937 O O . TYR B 2 113 ? 7.693 16.737 12.241 1.000 0.970 113 TYR B O 1
ATOM 3955 N N . PHE B 2 114 ? 8.951 16.242 10.458 1.000 0.950 114 PHE B N 1
ATOM 3956 C CA . PHE B 2 114 ? 9.349 17.618 10.114 1.000 0.950 114 PHE B CA 1
ATOM 3957 C C . PHE B 2 114 ? 9.978 18.432 11.260 1.000 0.950 114 PHE B C 1
ATOM 3958 O O . PHE B 2 114 ? 10.008 19.659 11.201 1.000 0.950 114 PHE B O 1
ATOM 3975 N N . GLY B 2 115 ? 10.482 17.758 12.299 1.000 0.960 115 GLY B N 1
ATOM 3976 C CA . GLY B 2 115 ? 10.988 18.412 13.506 1.000 0.960 115 GLY B CA 1
ATOM 3977 C C . GLY B 2 115 ? 9.904 19.115 14.329 1.000 0.960 115 GLY B C 1
ATOM 3978 O O . GLY B 2 115 ? 10.243 19.966 15.146 1.000 0.960 115 GLY B O 1
ATOM 3982 N N . ILE B 2 116 ? 8.622 18.793 14.109 1.000 0.980 116 ILE B N 1
ATOM 3983 C CA . ILE B 2 116 ? 7.513 19.299 14.921 1.000 0.980 116 ILE B CA 1
ATOM 3984 C C . ILE B 2 116 ? 7.661 18.703 16.330 1.000 0.980 116 ILE B C 1
ATOM 3985 O O . ILE B 2 116 ? 7.626 17.476 16.467 1.000 0.980 116 ILE B O 1
ATOM 4001 N N . PRO B 2 117 ? 7.839 19.528 17.375 1.000 0.980 117 PRO B N 1
ATOM 4002 C CA . PRO B 2 117 ? 8.110 19.028 18.716 1.000 0.980 117 PRO B CA 1
ATOM 4003 C C . PRO B 2 117 ? 6.953 18.189 19.262 1.000 0.980 117 PRO B C 1
ATOM 4004 O O . PRO B 2 117 ? 5.785 18.547 19.091 1.000 0.980 117 PRO B O 1
ATOM 4015 N N . GLY B 2 118 ? 7.294 17.063 19.895 1.000 0.990 118 GLY B N 1
ATOM 4016 C CA . GLY B 2 118 ? 6.349 16.149 20.536 1.000 0.990 118 GLY B CA 1
ATOM 4017 C C . GLY B 2 118 ? 5.468 15.343 19.576 1.000 0.990 118 GLY B C 1
ATOM 4018 O O . GLY B 2 118 ? 4.680 14.510 20.023 1.000 0.990 118 GLY B O 1
ATOM 4022 N N . LEU B 2 119 ? 5.557 15.582 18.262 1.000 0.980 119 LEU B N 1
ATOM 4023 C CA . LEU B 2 119 ? 4.700 14.924 17.281 1.000 0.980 119 LEU B CA 1
ATOM 4024 C C . LEU B 2 119 ? 4.966 13.417 17.207 1.000 0.980 119 LEU B C 1
ATOM 4025 O O . LEU B 2 119 ? 4.014 12.643 17.149 1.000 0.980 119 LEU B O 1
ATOM 4041 N N . GLU B 2 120 ? 6.229 12.993 17.207 1.000 0.980 120 GLU B N 1
ATOM 4042 C CA . GLU B 2 120 ? 6.598 11.573 17.131 1.000 0.980 120 GLU B CA 1
ATOM 4043 C C . GLU B 2 120 ? 6.154 10.806 18.379 1.000 0.980 120 GLU B C 1
ATOM 4044 O O . GLU B 2 120 ? 5.656 9.686 18.290 1.000 0.980 120 GLU B O 1
ATOM 4056 N N . GLU B 2 121 ? 6.283 11.432 19.543 1.000 0.980 121 GLU B N 1
ATOM 4057 C CA . GLU B 2 121 ? 6.026 10.819 20.839 1.000 0.980 121 GLU B CA 1
ATOM 4058 C C . GLU B 2 121 ? 4.532 10.729 21.162 1.000 0.980 121 GLU B C 1
ATOM 4059 O O . GLU B 2 121 ? 4.109 9.819 21.877 1.000 0.980 121 GLU B O 1
ATOM 4071 N N . ASN B 2 122 ? 3.731 11.666 20.649 1.000 0.990 122 ASN B N 1
ATOM 4072 C CA . ASN B 2 122 ? 2.326 11.823 21.027 1.000 0.990 122 ASN B CA 1
ATOM 4073 C C . ASN B 2 122 ? 1.328 11.506 19.900 1.000 0.990 122 ASN B C 1
ATOM 4074 O O . ASN B 2 122 ? 0.120 11.592 20.120 1.000 0.990 122 ASN B O 1
ATOM 4085 N N . SER B 2 123 ? 1.790 11.133 18.701 1.000 0.990 123 SER B N 1
ATOM 4086 C CA . SER B 2 123 ? 0.910 10.721 17.600 1.000 0.990 123 SER B CA 1
ATOM 4087 C C . SER B 2 123 ? 0.991 9.226 17.303 1.000 0.990 123 SER B C 1
ATOM 4088 O O . SER B 2 123 ? 1.974 8.537 17.569 1.000 0.990 123 SER B O 1
ATOM 4096 N N . MET B 2 124 ? -0.092 8.704 16.742 1.000 0.990 124 MET B N 1
ATOM 4097 C CA . MET B 2 124 ? -0.135 7.386 16.123 1.000 0.990 124 MET B CA 1
ATOM 4098 C C . MET B 2 124 ? 0.209 7.509 14.639 1.000 0.990 124 MET B C 1
ATOM 4099 O O . MET B 2 124 ? 0.060 8.573 14.047 1.000 0.990 124 MET B O 1
ATOM 4113 N N . VAL B 2 125 ? 0.602 6.410 14.006 1.000 0.980 125 VAL B N 1
ATOM 4114 C CA . VAL B 2 125 ? 0.873 6.354 12.562 1.000 0.980 125 VAL B CA 1
ATOM 4115 C C . VAL B 2 125 ? 0.013 5.279 11.905 1.000 0.980 125 VAL B C 1
ATOM 4116 O O . VAL B 2 125 ? -0.698 4.544 12.584 1.000 0.980 125 VAL B O 1
ATOM 4129 N N . LEU B 2 126 ? 0.073 5.182 10.578 1.000 0.980 126 LEU B N 1
ATOM 4130 C CA . LEU B 2 126 ? -0.612 4.146 9.805 1.000 0.980 126 LEU B CA 1
ATOM 4131 C C . LEU B 2 126 ? 0.335 3.566 8.745 1.000 0.980 126 LEU B C 1
ATOM 4132 O O . LEU B 2 126 ? 0.213 3.850 7.555 1.000 0.980 126 LEU B O 1
ATOM 4148 N N . LYS B 2 127 ? 1.346 2.809 9.187 1.000 0.950 127 LYS B N 1
ATOM 4149 C CA . LYS B 2 127 ? 2.428 2.298 8.323 1.000 0.950 127 LYS B CA 1
ATOM 4150 C C . LYS B 2 127 ? 2.452 0.772 8.234 1.000 0.950 127 LYS B C 1
ATOM 4151 O O . LYS B 2 127 ? 3.134 0.226 7.370 1.000 0.950 127 LYS B O 1
ATOM 4170 N N . SER B 2 128 ? 1.710 0.093 9.101 1.000 0.970 128 SER B N 1
ATOM 4171 C CA . SER B 2 128 ? 1.623 -1.361 9.161 1.000 0.970 128 SER B CA 1
ATOM 4172 C C . SER B 2 128 ? 0.240 -1.837 9.610 1.000 0.970 128 SER B C 1
ATOM 4173 O O . SER B 2 128 ? -0.564 -1.066 10.134 1.000 0.970 128 SER B O 1
ATOM 4181 N N . ALA B 2 129 ? -0.025 -3.132 9.447 1.000 0.980 129 ALA B N 1
ATOM 4182 C CA . ALA B 2 129 ? -1.210 -3.792 9.982 1.000 0.980 129 ALA B CA 1
ATOM 4183 C C . ALA B 2 129 ? -1.295 -3.668 11.513 1.000 0.980 129 ALA B C 1
ATOM 4184 O O . ALA B 2 129 ? -2.373 -3.433 12.050 1.000 0.980 129 ALA B O 1
ATOM 4191 N N . ALA B 2 130 ? -0.156 -3.734 12.213 1.000 0.980 130 ALA B N 1
ATOM 4192 C CA . ALA B 2 130 ? -0.094 -3.510 13.656 1.000 0.980 130 ALA B CA 1
ATOM 4193 C C . ALA B 2 130 ? -0.503 -2.076 14.027 1.000 0.980 130 ALA B C 1
ATOM 4194 O O . ALA B 2 130 ? -1.280 -1.885 14.962 1.000 0.980 130 ALA B O 1
ATOM 4201 N N . ASP B 2 131 ? -0.043 -1.080 13.262 1.000 0.980 131 ASP B N 1
ATOM 4202 C CA . ASP B 2 131 ? -0.452 0.313 13.458 1.000 0.980 131 ASP B CA 1
ATOM 4203 C C . ASP B 2 131 ? -1.950 0.494 13.207 1.000 0.980 131 ASP B C 1
ATOM 4204 O O . ASP B 2 131 ? -2.643 1.093 14.025 1.000 0.980 131 ASP B O 1
ATOM 4213 N N . ALA B 2 132 ? -2.467 -0.078 12.116 1.000 0.980 132 ALA B N 1
ATOM 4214 C CA . ALA B 2 132 ? -3.886 -0.032 11.784 1.000 0.980 132 ALA B CA 1
ATOM 4215 C C . ALA B 2 132 ? -4.749 -0.651 12.894 1.000 0.980 132 ALA B C 1
ATOM 4216 O O . ALA B 2 132 ? -5.681 -0.014 13.379 1.000 0.980 132 ALA B O 1
ATOM 4223 N N . ASN B 2 133 ? -4.391 -1.845 13.372 1.000 0.980 133 ASN B N 1
ATOM 4224 C CA . ASN B 2 133 ? -5.065 -2.486 14.502 1.000 0.980 133 ASN B CA 1
ATOM 4225 C C . ASN B 2 133 ? -5.002 -1.631 15.779 1.000 0.980 133 ASN B C 1
ATOM 4226 O O . ASN B 2 133 ? -5.995 -1.536 16.501 1.000 0.980 133 ASN B O 1
ATOM 4237 N N . LYS B 2 134 ? -3.859 -0.985 16.058 1.000 0.980 134 LYS B N 1
ATOM 4238 C CA . LYS B 2 134 ? -3.703 -0.082 17.208 1.000 0.980 134 LYS B CA 1
ATOM 4239 C C . LYS B 2 134 ? -4.620 1.135 17.082 1.000 0.980 134 LYS B C 1
ATOM 4240 O O . LYS B 2 134 ? -5.276 1.478 18.059 1.000 0.980 134 LYS B O 1
ATOM 4259 N N . VAL B 2 135 ? -4.697 1.760 15.900 1.000 0.990 135 VAL B N 1
ATOM 4260 C CA . VAL B 2 135 ? -5.626 2.872 15.612 1.000 0.990 135 VAL B CA 1
ATOM 4261 C C . VAL B 2 135 ? -7.067 2.428 15.842 1.000 0.990 135 VAL B C 1
ATOM 4262 O O . VAL B 2 135 ? -7.790 3.098 16.575 1.000 0.990 135 VAL B O 1
ATOM 4275 N N . PHE B 2 136 ? -7.460 1.277 15.294 1.000 0.980 136 PHE B N 1
ATOM 4276 C CA . PHE B 2 136 ? -8.813 0.748 15.440 1.000 0.980 136 PHE B CA 1
ATOM 4277 C C . PHE B 2 136 ? -9.203 0.540 16.909 1.000 0.980 136 PHE B C 1
ATOM 4278 O O . PHE B 2 136 ? -10.213 1.076 17.370 1.000 0.980 136 PHE B O 1
ATOM 4295 N N . GLN B 2 137 ? -8.377 -0.194 17.664 1.000 0.980 137 GLN B N 1
ATOM 4296 C CA . GLN B 2 137 ? -8.648 -0.443 19.080 1.000 0.980 137 GLN B CA 1
ATOM 4297 C C . GLN B 2 137 ? -8.668 0.846 19.896 1.000 0.980 137 GLN B C 1
ATOM 4298 O O . GLN B 2 137 ? -9.546 1.026 20.735 1.000 0.980 137 GLN B O 1
ATOM 4312 N N . HIS B 2 138 ? -7.737 1.764 19.626 1.000 0.990 138 HIS B N 1
ATOM 4313 C CA . HIS B 2 138 ? -7.663 3.030 20.342 1.000 0.990 138 HIS B CA 1
ATOM 4314 C C . HIS B 2 138 ? -8.915 3.878 20.120 1.000 0.990 138 HIS B C 1
ATOM 4315 O O . HIS B 2 138 ? -9.503 4.354 21.086 1.000 0.990 138 HIS B O 1
ATOM 4329 N N . VAL B 2 139 ? -9.375 4.015 18.874 1.000 0.980 139 VAL B N 1
ATOM 4330 C CA . VAL B 2 139 ? -10.614 4.739 18.549 1.000 0.980 139 VAL B CA 1
ATOM 4331 C C . VAL B 2 139 ? -11.814 4.125 19.272 1.000 0.980 139 VAL B C 1
ATOM 4332 O O . VAL B 2 139 ? -12.581 4.846 19.913 1.000 0.980 139 VAL B O 1
ATOM 4345 N N . GLU B 2 140 ? -11.970 2.800 19.221 1.000 0.980 140 GLU B N 1
ATOM 4346 C CA . GLU B 2 140 ? -13.059 2.117 19.922 1.000 0.980 140 GLU B CA 1
ATOM 4347 C C . GLU B 2 140 ? -12.990 2.324 21.447 1.000 0.980 140 GLU B C 1
ATOM 4348 O O . GLU B 2 140 ? -14.009 2.617 22.079 1.000 0.980 140 GLU B O 1
ATOM 4360 N N . ASP B 2 141 ? -11.800 2.231 22.043 1.000 0.980 141 ASP B N 1
ATOM 4361 C CA . ASP B 2 141 ? -11.588 2.460 23.472 1.000 0.980 141 ASP B CA 1
ATOM 4362 C C . ASP B 2 141 ? -11.870 3.913 23.879 1.000 0.980 141 ASP B C 1
ATOM 4363 O O . ASP B 2 141 ? -12.395 4.147 24.968 1.000 0.980 141 ASP B O 1
ATOM 4372 N N . ARG B 2 142 ? -11.562 4.898 23.024 1.000 0.980 142 ARG B N 1
ATOM 4373 C CA . ARG B 2 142 ? -11.891 6.315 23.256 1.000 0.980 142 ARG B CA 1
ATOM 4374 C C . ARG B 2 142 ? -13.394 6.577 23.211 1.000 0.980 142 ARG B C 1
ATOM 4375 O O . ARG B 2 142 ? -13.919 7.190 24.136 1.000 0.980 142 ARG B O 1
ATOM 4396 N N . VAL B 2 143 ? -14.115 6.024 22.234 1.000 0.980 143 VAL B N 1
ATOM 4397 C CA . VAL B 2 143 ? -15.589 6.114 22.188 1.000 0.980 143 VAL B CA 1
ATOM 4398 C C . VAL B 2 143 ? -16.220 5.434 23.410 1.000 0.980 143 VAL B C 1
ATOM 4399 O O . VAL B 2 143 ? -17.143 5.977 24.027 1.000 0.980 143 VAL B O 1
ATOM 4412 N N . ARG B 2 144 ? -15.692 4.269 23.812 1.000 0.980 144 ARG B N 1
ATOM 4413 C CA . ARG B 2 144 ? -16.125 3.576 25.031 1.000 0.980 144 ARG B CA 1
ATOM 4414 C C . ARG B 2 144 ? -15.877 4.421 26.276 1.000 0.980 144 ARG B C 1
ATOM 4415 O O . ARG B 2 144 ? -16.749 4.478 27.137 1.000 0.980 144 ARG B O 1
ATOM 4436 N N . GLU B 2 145 ? -14.720 5.056 26.411 1.000 0.980 145 GLU B N 1
ATOM 4437 C CA . GLU B 2 145 ? -14.419 5.857 27.598 1.000 0.980 145 GLU B CA 1
ATOM 4438 C C . GLU B 2 145 ? -15.244 7.145 27.642 1.000 0.980 145 GLU B C 1
ATOM 4439 O O . GLU B 2 145 ? -15.818 7.459 28.686 1.000 0.980 145 GLU B O 1
ATOM 4451 N N . TYR B 2 146 ? -15.449 7.796 26.492 1.000 0.980 146 TYR B N 1
ATOM 4452 C CA . TYR B 2 146 ? -16.353 8.938 26.369 1.000 0.980 146 TYR B CA 1
ATOM 4453 C C . TYR B 2 146 ? -17.770 8.619 26.853 1.000 0.980 146 TYR B C 1
ATOM 4454 O O . TYR B 2 146 ? -18.391 9.440 27.531 1.000 0.980 146 TYR B O 1
ATOM 4472 N N . SER B 2 147 ? -18.272 7.409 26.571 1.000 0.980 147 SER B N 1
ATOM 4473 C CA . SER B 2 147 ? -19.595 6.980 27.046 1.000 0.980 147 SER B CA 1
ATOM 4474 C C . SER B 2 147 ? -19.741 7.029 28.575 1.000 0.980 147 SER B C 1
ATOM 4475 O O . SER B 2 147 ? -20.854 7.204 29.071 1.000 0.980 147 SER B O 1
ATOM 4483 N N . LYS B 2 148 ? -18.631 6.930 29.323 1.000 0.970 148 LYS B N 1
ATOM 4484 C CA . LYS B 2 148 ? -18.599 6.955 30.794 1.000 0.970 148 LYS B CA 1
ATOM 4485 C C . LYS B 2 148 ? -18.223 8.324 31.354 1.000 0.970 148 LYS B C 1
ATOM 4486 O O . LYS B 2 148 ? -18.819 8.767 32.330 1.000 0.970 148 LYS B O 1
ATOM 4505 N N . THR B 2 149 ? -17.201 8.959 30.780 1.000 0.960 149 THR B N 1
ATOM 4506 C CA . THR B 2 149 ? -16.568 10.161 31.346 1.000 0.960 149 THR B CA 1
ATOM 4507 C C . THR B 2 149 ? -17.140 11.456 30.785 1.000 0.960 149 THR B C 1
ATOM 4508 O O . THR B 2 149 ? -17.004 12.498 31.422 1.000 0.960 149 THR B O 1
ATOM 4519 N N . LYS B 2 150 ? -17.747 11.411 29.589 1.000 0.960 150 LYS B N 1
ATOM 4520 C CA . LYS B 2 150 ? -18.150 12.586 28.798 1.000 0.960 150 LYS B CA 1
ATOM 4521 C C . LYS B 2 150 ? -17.018 13.594 28.566 1.000 0.960 150 LYS B C 1
ATOM 4522 O O . LYS B 2 150 ? -17.265 14.771 28.317 1.000 0.960 150 LYS B O 1
ATOM 4541 N N . ASN B 2 151 ? -15.773 13.122 28.597 1.000 0.980 151 ASN B N 1
ATOM 4542 C CA . ASN B 2 151 ? -14.598 13.932 28.316 1.000 0.980 151 ASN B CA 1
ATOM 4543 C C . ASN B 2 151 ? -14.474 14.223 26.816 1.000 0.980 151 ASN B C 1
ATOM 4544 O O . ASN B 2 151 ? -14.229 13.332 26.009 1.000 0.980 151 ASN B O 1
ATOM 4555 N N . GLU B 2 152 ? -14.577 15.491 26.441 1.000 0.980 152 GLU B N 1
ATOM 4556 C CA . GLU B 2 152 ? -14.546 15.933 25.046 1.000 0.980 152 GLU B CA 1
ATOM 4557 C C . GLU B 2 152 ? -13.269 15.522 24.290 1.000 0.980 152 GLU B C 1
ATOM 4558 O O . GLU B 2 152 ? -13.324 15.259 23.087 1.000 0.980 152 GLU B O 1
ATOM 4570 N N . ALA B 2 153 ? -12.135 15.385 24.985 1.000 0.980 153 ALA B N 1
ATOM 4571 C CA . ALA B 2 153 ? -10.898 14.903 24.375 1.000 0.980 153 ALA B CA 1
ATOM 4572 C C . ALA B 2 153 ? -11.003 13.433 23.924 1.000 0.980 153 ALA B C 1
ATOM 4573 O O . ALA B 2 153 ? -10.432 13.073 22.896 1.000 0.980 153 ALA B O 1
ATOM 4580 N N . ASP B 2 154 ? -11.764 12.594 24.640 1.000 0.980 154 ASP B N 1
ATOM 4581 C CA . ASP B 2 154 ? -12.046 11.204 24.245 1.000 0.980 154 ASP B CA 1
ATOM 4582 C C . ASP B 2 154 ? -12.989 11.129 23.031 1.000 0.980 154 ASP B C 1
ATOM 4583 O O . ASP B 2 154 ? -12.915 10.185 22.250 1.000 0.980 154 ASP B O 1
ATOM 4592 N N . ALA B 2 155 ? -13.835 12.142 22.823 1.000 0.980 155 ALA B N 1
ATOM 4593 C CA . ALA B 2 155 ? -14.699 12.258 21.648 1.000 0.980 155 ALA B CA 1
ATOM 4594 C C . ALA B 2 155 ? -14.043 12.991 20.468 1.000 0.980 155 ALA B C 1
ATOM 4595 O O . ALA B 2 155 ? -14.696 13.188 19.447 1.000 0.980 155 ALA B O 1
ATOM 4602 N N . THR B 2 156 ? -12.778 13.404 20.576 1.000 0.990 156 THR B N 1
ATOM 4603 C CA . THR B 2 156 ? -12.092 14.152 19.515 1.000 0.990 156 THR B CA 1
ATOM 4604 C C . THR B 2 156 ? -11.014 13.300 18.856 1.000 0.990 156 THR B C 1
ATOM 4605 O O . THR B 2 156 ? -10.077 12.829 19.507 1.000 0.990 156 THR B O 1
ATOM 4616 N N . ILE B 2 157 ? -11.148 13.129 17.539 1.000 0.990 157 ILE B N 1
ATOM 4617 C CA . ILE B 2 157 ? -10.205 12.420 16.676 1.000 0.990 157 ILE B CA 1
ATOM 4618 C C . ILE B 2 157 ? -9.641 13.414 15.669 1.000 0.990 157 ILE B C 1
ATOM 4619 O O . ILE B 2 157 ? -10.386 14.013 14.892 1.000 0.990 157 ILE B O 1
ATOM 4635 N N . LEU B 2 158 ? -8.320 13.566 15.670 1.000 0.990 158 LEU B N 1
ATOM 4636 C CA . LEU B 2 158 ? -7.596 14.413 14.734 1.000 0.990 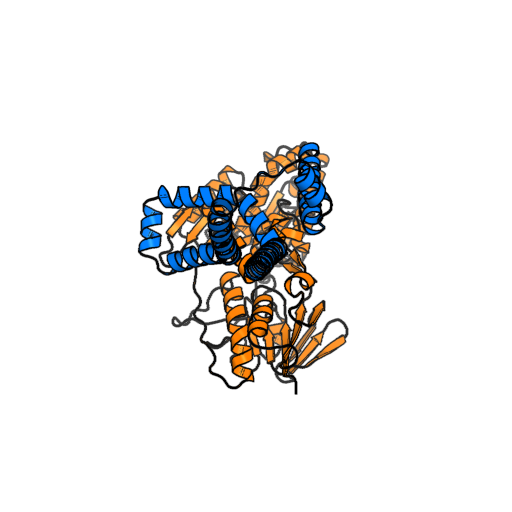158 LEU B CA 1
ATOM 4637 C C . LEU B 2 158 ? -6.750 13.551 13.793 1.000 0.990 158 LEU B C 1
ATOM 4638 O O . LEU B 2 158 ? -5.985 12.694 14.234 1.000 0.990 158 LEU B O 1
ATOM 4654 N N . ILE B 2 159 ? -6.858 13.801 12.493 1.000 0.990 159 ILE B N 1
ATOM 4655 C CA . ILE B 2 159 ? -5.978 13.236 11.470 1.000 0.990 159 ILE B CA 1
ATOM 4656 C C . ILE B 2 159 ? -5.069 14.351 10.957 1.000 0.990 159 ILE B C 1
ATOM 4657 O O . ILE B 2 159 ? -5.544 15.398 10.525 1.000 0.990 159 ILE B O 1
ATOM 4673 N N . GLY B 2 160 ? -3.756 14.156 11.030 1.000 0.990 160 GLY B N 1
ATOM 4674 C CA . GLY B 2 160 ? -2.784 15.103 10.489 1.000 0.990 160 GLY B CA 1
ATOM 4675 C C . GLY B 2 160 ? -2.390 14.734 9.067 1.000 0.990 160 GLY B C 1
ATOM 4676 O O . GLY B 2 160 ? -1.923 13.619 8.840 1.000 0.990 160 GLY B O 1
ATOM 4680 N N . GLY B 2 161 ? -2.535 15.663 8.127 1.000 0.980 161 GLY B N 1
ATOM 4681 C CA . GLY B 2 161 ? -2.234 15.474 6.711 1.000 0.980 161 GLY B CA 1
ATOM 4682 C C . GLY B 2 161 ? -3.480 15.205 5.870 1.000 0.980 161 GLY B C 1
ATOM 4683 O O . GLY B 2 161 ? -4.176 14.213 6.049 1.000 0.980 161 GLY B O 1
ATOM 4687 N N . GLY B 2 162 ? -3.720 16.068 4.892 1.000 0.980 162 GLY B N 1
ATOM 4688 C CA . GLY B 2 162 ? -4.772 15.988 3.881 1.000 0.980 162 GLY B CA 1
ATOM 4689 C C . GLY B 2 162 ? -4.341 15.271 2.606 1.000 0.980 162 GLY B C 1
ATOM 4690 O O . GLY B 2 162 ? -4.964 15.458 1.565 1.000 0.980 162 GLY B O 1
ATOM 4694 N N . GLY B 2 163 ? -3.268 14.478 2.653 1.000 0.960 163 GLY B N 1
ATOM 4695 C CA . GLY B 2 163 ? -2.893 13.577 1.562 1.000 0.960 163 GLY B CA 1
ATOM 4696 C C . GLY B 2 163 ? -3.861 12.396 1.421 1.000 0.960 163 GLY B C 1
ATOM 4697 O O . GLY B 2 163 ? -4.844 12.293 2.153 1.000 0.960 163 GLY B O 1
ATOM 4701 N N . LEU B 2 164 ? -3.552 11.476 0.498 1.000 0.960 164 LEU B N 1
ATOM 4702 C CA . LEU B 2 164 ? -4.368 10.278 0.244 1.000 0.960 164 LEU B CA 1
ATOM 4703 C C . LEU B 2 164 ? -4.679 9.517 1.539 1.000 0.960 164 LEU B C 1
ATOM 4704 O O . LEU B 2 164 ? -5.838 9.406 1.915 1.000 0.960 164 LEU B O 1
ATOM 4720 N N . THR B 2 165 ? -3.652 9.089 2.277 1.000 0.960 165 THR B N 1
ATOM 4721 C CA . THR B 2 165 ? -3.817 8.281 3.494 1.000 0.960 165 THR B CA 1
ATOM 4722 C C . THR B 2 165 ? -4.721 8.936 4.539 1.000 0.960 165 THR B C 1
ATOM 4723 O O . THR B 2 165 ? -5.572 8.262 5.115 1.000 0.960 165 THR B O 1
ATOM 4734 N N . GLY B 2 166 ? -4.552 10.237 4.791 1.000 0.980 166 GLY B N 1
ATOM 4735 C CA . GLY B 2 166 ? -5.332 10.946 5.803 1.000 0.980 166 GLY B CA 1
ATOM 4736 C C . GLY B 2 166 ? -6.796 11.113 5.407 1.000 0.980 166 GLY B C 1
ATOM 4737 O O . GLY B 2 166 ? -7.687 10.863 6.219 1.000 0.980 166 GLY B O 1
ATOM 4741 N N . VAL B 2 167 ? -7.053 11.464 4.143 1.000 0.990 167 VAL B N 1
ATOM 4742 C CA . VAL B 2 167 ? -8.420 11.619 3.623 1.000 0.990 167 VAL B CA 1
ATOM 4743 C C . VAL B 2 167 ? -9.150 10.279 3.552 1.000 0.990 167 VAL B C 1
ATOM 4744 O O . VAL B 2 167 ? -10.323 10.192 3.912 1.000 0.990 167 VAL B O 1
ATOM 4757 N N . GLU B 2 168 ? -8.453 9.218 3.157 1.000 0.980 168 GLU B N 1
ATOM 4758 C CA . GLU B 2 168 ? -9.021 7.872 3.135 1.000 0.980 168 GLU B CA 1
ATOM 4759 C C . GLU B 2 168 ? -9.334 7.367 4.548 1.000 0.980 168 GLU B C 1
ATOM 4760 O O . GLU B 2 168 ? -10.419 6.838 4.785 1.000 0.980 168 GLU B O 1
ATOM 4772 N N . LEU B 2 169 ? -8.435 7.587 5.514 1.000 0.990 169 LEU B N 1
ATOM 4773 C CA . LEU B 2 169 ? -8.662 7.216 6.912 1.000 0.990 169 LEU B CA 1
ATOM 4774 C C . LEU B 2 169 ? -9.841 7.980 7.526 1.000 0.990 169 LEU B C 1
ATOM 4775 O O . LEU B 2 169 ? -10.713 7.362 8.135 1.000 0.990 169 LEU B O 1
ATOM 4791 N N . VAL B 2 170 ? -9.898 9.308 7.367 1.000 0.990 170 VAL B N 1
ATOM 4792 C CA . VAL B 2 170 ? -11.002 10.097 7.938 1.000 0.990 170 VAL B CA 1
ATOM 4793 C C . VAL B 2 170 ? -12.339 9.750 7.277 1.000 0.990 170 VAL B C 1
ATOM 4794 O O . VAL B 2 170 ? -13.364 9.723 7.956 1.000 0.990 170 VAL B O 1
ATOM 4807 N N . GLY B 2 171 ? -12.334 9.416 5.981 1.000 0.980 171 GLY B N 1
ATOM 4808 C CA . GLY B 2 171 ? -13.517 8.938 5.267 1.000 0.980 171 GLY B CA 1
ATOM 4809 C C . GLY B 2 171 ? -14.030 7.593 5.775 1.000 0.980 171 GLY B C 1
ATOM 4810 O O . GLY B 2 171 ? -15.234 7.441 5.979 1.000 0.980 171 GLY B O 1
ATOM 4814 N N . GLU B 2 172 ? -13.140 6.637 6.042 1.000 0.970 172 GLU B N 1
ATOM 4815 C CA . GLU B 2 172 ? -13.522 5.354 6.644 1.000 0.970 172 GLU B CA 1
ATOM 4816 C C . GLU B 2 172 ? -14.039 5.518 8.081 1.000 0.970 172 GLU B C 1
ATOM 4817 O O . GLU B 2 172 ? -15.055 4.922 8.448 1.000 0.970 172 GLU B O 1
ATOM 4829 N N . LEU B 2 173 ? -13.392 6.365 8.890 1.000 0.980 173 LEU B N 1
ATOM 4830 C CA . LEU B 2 173 ? -13.853 6.667 10.247 1.000 0.980 173 LEU B CA 1
ATOM 4831 C C . LEU B 2 173 ? -15.239 7.325 10.242 1.000 0.980 173 LEU B C 1
ATOM 4832 O O . LEU B 2 173 ? -16.085 6.948 11.051 1.000 0.980 173 LEU B O 1
ATOM 4848 N N . ALA B 2 174 ? -15.506 8.249 9.314 1.000 0.980 174 ALA B N 1
ATOM 4849 C CA . ALA B 2 174 ? -16.821 8.875 9.167 1.000 0.980 174 ALA B CA 1
ATOM 4850 C C . ALA B 2 174 ? -17.928 7.858 8.839 1.000 0.980 174 ALA B C 1
ATOM 4851 O O . ALA B 2 174 ? -19.044 7.976 9.347 1.000 0.980 174 ALA B O 1
ATOM 4858 N N . ASP B 2 175 ? -17.623 6.830 8.043 1.000 0.960 175 ASP B N 1
ATOM 4859 C CA . ASP B 2 175 ? -18.582 5.780 7.686 1.000 0.960 175 ASP B CA 1
ATOM 4860 C C . ASP B 2 175 ? -18.912 4.842 8.860 1.000 0.960 175 ASP B C 1
ATOM 4861 O O . ASP B 2 175 ? -20.063 4.420 9.012 1.000 0.960 175 ASP B O 1
ATOM 4870 N N . ILE B 2 176 ? -17.931 4.501 9.704 1.000 0.960 176 ILE B N 1
ATOM 4871 C CA . ILE B 2 176 ? -18.146 3.568 10.823 1.000 0.960 176 ILE B CA 1
ATOM 4872 C C . ILE B 2 176 ? -18.678 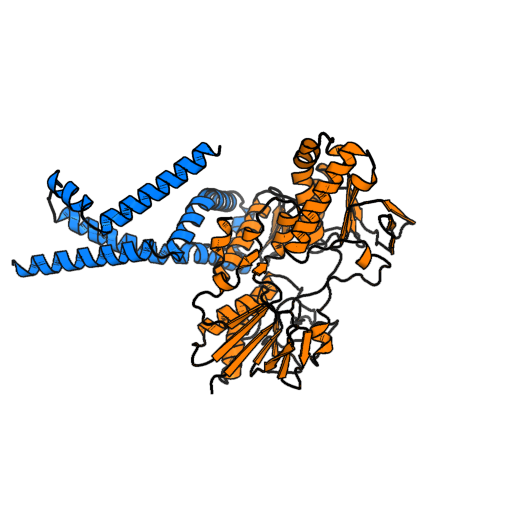4.247 12.086 1.000 0.960 176 ILE B C 1
ATOM 4873 O O . ILE B 2 176 ? -19.337 3.589 12.901 1.000 0.960 176 ILE B O 1
ATOM 4889 N N . MET B 2 177 ? -18.424 5.552 12.247 1.000 0.970 177 MET B N 1
ATOM 4890 C CA . MET B 2 177 ? -18.694 6.271 13.491 1.000 0.970 177 MET B CA 1
ATOM 4891 C C . MET B 2 177 ? -20.146 6.152 13.976 1.000 0.970 177 MET B C 1
ATOM 4892 O O . MET B 2 177 ? -20.331 5.904 15.167 1.000 0.970 177 MET B O 1
ATOM 4906 N N . PRO B 2 178 ? -21.186 6.223 13.117 1.000 0.970 178 PRO B N 1
ATOM 4907 C CA . PRO B 2 178 ? -22.572 6.039 13.548 1.000 0.970 178 PRO B CA 1
ATOM 4908 C C . PRO B 2 178 ? -22.830 4.717 14.277 1.000 0.970 178 PRO B C 1
ATOM 4909 O O . PRO B 2 178 ? -23.485 4.697 15.319 1.000 0.970 178 PRO B O 1
ATOM 4920 N N . ASN B 2 179 ? -22.299 3.609 13.756 1.000 0.960 179 ASN B N 1
ATOM 4921 C CA . ASN B 2 179 ? -22.493 2.287 14.350 1.000 0.960 179 ASN B CA 1
ATOM 4922 C C . ASN B 2 179 ? -21.593 2.078 15.569 1.000 0.960 179 ASN B C 1
ATOM 4923 O O . ASN B 2 179 ? -22.045 1.513 16.566 1.000 0.960 179 ASN B O 1
ATOM 4934 N N . LEU B 2 180 ? -20.348 2.558 15.504 1.000 0.970 180 LEU B N 1
ATOM 4935 C CA . LEU B 2 180 ? -19.406 2.466 16.615 1.000 0.970 180 LEU B CA 1
ATOM 4936 C C . LEU B 2 180 ? -19.896 3.263 17.832 1.000 0.970 180 LEU B C 1
ATOM 4937 O O . LEU B 2 180 ? -19.970 2.713 18.926 1.000 0.970 180 LEU B O 1
ATOM 4953 N N . ALA B 2 181 ? -20.293 4.523 17.650 1.000 0.980 181 ALA B N 1
ATOM 4954 C CA . ALA B 2 181 ? -20.836 5.350 18.727 1.000 0.980 181 ALA B CA 1
ATOM 4955 C C . ALA B 2 181 ? -22.119 4.737 19.315 1.000 0.980 181 ALA B C 1
ATOM 4956 O O . ALA B 2 181 ? -22.245 4.593 20.535 1.000 0.980 181 ALA B O 1
ATOM 4963 N N . LYS B 2 182 ? -23.030 4.259 18.452 1.000 0.970 182 LYS B N 1
ATOM 4964 C CA . LYS B 2 182 ? -24.273 3.593 18.870 1.000 0.970 182 LYS B CA 1
ATOM 4965 C C . LYS B 2 182 ? -24.023 2.336 19.707 1.000 0.970 182 LYS B C 1
ATOM 4966 O O . LYS B 2 182 ? -24.767 2.109 20.660 1.000 0.970 182 LYS B O 1
ATOM 4985 N N . LYS B 2 183 ? -22.984 1.546 19.399 1.000 0.970 183 LYS B N 1
ATOM 4986 C CA . LYS B 2 183 ? -22.575 0.364 20.191 1.000 0.970 183 LYS B CA 1
ATOM 4987 C C . LYS B 2 183 ? -22.342 0.710 21.669 1.000 0.970 183 LYS B C 1
ATOM 4988 O O . LYS B 2 183 ? -22.570 -0.140 22.524 1.000 0.970 183 LYS B O 1
ATOM 5007 N N . TYR B 2 184 ? -21.945 1.948 21.964 1.000 0.970 184 TYR B N 1
ATOM 5008 C CA . TYR B 2 184 ? -21.666 2.442 23.315 1.000 0.970 184 TYR B CA 1
ATOM 5009 C C . TYR B 2 184 ? -22.690 3.468 23.830 1.000 0.970 184 TYR B C 1
ATOM 5010 O O . TYR B 2 184 ? -22.443 4.124 24.836 1.000 0.970 184 TYR B O 1
ATOM 5028 N N . GLY B 2 185 ? -23.850 3.610 23.178 1.000 0.970 185 GLY B N 1
ATOM 5029 C CA . GLY B 2 185 ? -24.903 4.532 23.624 1.000 0.970 185 GLY B CA 1
ATOM 5030 C C . GLY B 2 185 ? -24.533 6.017 23.516 1.000 0.970 185 GLY B C 1
ATOM 5031 O O . GLY B 2 185 ? -25.087 6.838 24.243 1.000 0.970 185 GLY B O 1
ATOM 5035 N N . VAL B 2 186 ? -23.596 6.357 22.631 1.000 0.980 186 VAL B N 1
ATOM 5036 C CA . VAL B 2 186 ? -23.150 7.729 22.352 1.000 0.980 186 VAL B CA 1
ATOM 5037 C C . VAL B 2 186 ? -23.802 8.221 21.058 1.000 0.980 186 VAL B C 1
ATOM 5038 O O . VAL B 2 186 ? -23.916 7.448 20.100 1.000 0.980 186 VAL B O 1
ATOM 5051 N N . ASP B 2 187 ? -24.215 9.493 20.988 1.000 0.960 187 ASP B N 1
ATOM 5052 C CA . ASP B 2 187 ? -24.594 10.074 19.699 1.000 0.960 187 ASP B CA 1
ATOM 5053 C C . ASP B 2 187 ? -23.329 10.302 18.870 1.000 0.960 187 ASP B C 1
ATOM 5054 O O . ASP B 2 187 ? -22.406 10.998 19.283 1.000 0.960 187 ASP B O 1
ATOM 5063 N N . HIS B 2 188 ? -23.291 9.743 17.664 1.000 0.950 188 HIS B N 1
ATOM 5064 C CA . HIS B 2 188 ? -22.201 9.960 16.715 1.000 0.950 188 HIS B CA 1
ATOM 5065 C C . HIS B 2 188 ? -21.887 11.439 16.448 1.000 0.950 188 HIS B C 1
ATOM 5066 O O . HIS B 2 188 ? -20.753 11.747 16.103 1.000 0.950 188 HIS B O 1
ATOM 5080 N N . LYS B 2 189 ? -22.845 12.354 16.650 1.000 0.950 189 LYS B N 1
ATOM 5081 C CA . LYS B 2 189 ? -22.625 13.807 16.549 1.000 0.950 189 LYS B CA 1
ATOM 5082 C C . LYS B 2 189 ? -21.806 14.401 17.697 1.000 0.950 189 LYS B C 1
ATOM 5083 O O . LYS B 2 189 ? -21.297 15.508 17.556 1.000 0.950 189 LYS B O 1
ATOM 5102 N N . GLU B 2 190 ? -21.704 13.708 18.830 1.000 0.970 190 GLU B N 1
ATOM 5103 C CA . GLU B 2 190 ? -20.806 14.089 19.925 1.000 0.970 190 GLU B CA 1
ATOM 5104 C C . GLU B 2 190 ? -19.338 13.808 19.556 1.000 0.970 190 GLU B C 1
ATOM 5105 O O . GLU B 2 190 ? -18.4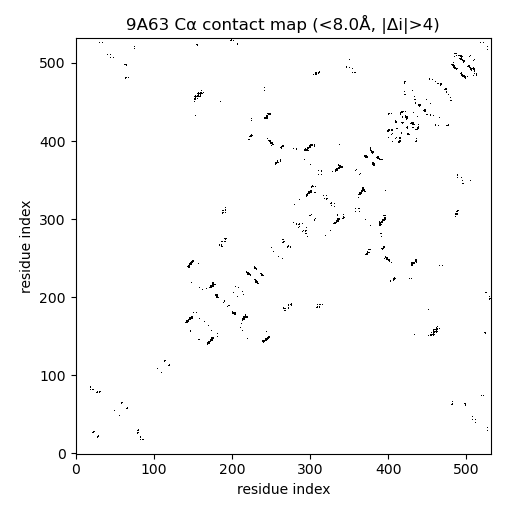43 14.439 20.116 1.000 0.970 190 GLU B O 1
ATOM 5117 N N . ILE B 2 191 ? -19.086 12.901 18.599 1.000 0.980 191 ILE B N 1
ATOM 5118 C CA . ILE B 2 191 ? -17.740 12.556 18.141 1.000 0.980 191 ILE B CA 1
ATOM 5119 C C . ILE B 2 191 ? -17.276 13.535 17.062 1.000 0.980 191 ILE B C 1
ATOM 5120 O O . ILE B 2 191 ? -17.878 13.664 15.996 1.000 0.980 191 ILE B O 1
ATOM 5136 N N . LYS B 2 192 ? -16.159 14.208 17.330 1.000 0.990 192 LYS B N 1
ATOM 5137 C CA . LYS B 2 192 ? -15.539 15.193 16.448 1.000 0.990 192 LYS B CA 1
ATOM 5138 C C . LYS B 2 192 ? -14.472 14.523 15.596 1.000 0.990 192 LYS B C 1
ATOM 5139 O O . LYS B 2 192 ? -13.412 14.158 16.101 1.000 0.990 192 LYS B O 1
ATOM 5158 N N . LEU B 2 193 ? -14.748 14.399 14.301 1.000 0.990 193 LEU B N 1
ATOM 5159 C CA . LEU B 2 193 ? -13.783 13.953 13.301 1.000 0.990 193 LEU B CA 1
ATOM 5160 C C . LEU B 2 193 ? -13.160 15.169 12.626 1.000 0.990 193 LEU B C 1
ATOM 5161 O O . LEU B 2 193 ? -13.840 15.898 11.909 1.000 0.990 193 LEU B O 1
ATOM 5177 N N . LYS B 2 194 ? -11.866 15.383 12.846 1.000 0.990 194 LYS B N 1
ATOM 5178 C CA . LYS B 2 194 ? -11.134 16.519 12.288 1.000 0.990 194 LYS B CA 1
ATOM 5179 C C . LYS B 2 194 ? -9.969 16.049 11.432 1.000 0.990 194 LYS B C 1
ATOM 5180 O O . LYS B 2 194 ? -9.294 15.082 11.784 1.000 0.990 194 LYS B O 1
ATOM 5199 N N . LEU B 2 195 ? -9.681 16.770 10.356 1.000 0.990 195 LEU B N 1
ATOM 5200 C CA . LEU B 2 195 ? -8.456 16.615 9.579 1.000 0.990 195 LEU B CA 1
ATOM 5201 C C . LEU B 2 195 ? -7.757 17.968 9.452 1.000 0.990 195 LEU B C 1
ATOM 5202 O O . LEU B 2 195 ? -8.370 18.943 9.022 1.000 0.990 195 LEU B O 1
ATOM 5218 N N . VAL B 2 196 ? -6.472 18.024 9.799 1.000 0.990 196 VAL B N 1
ATOM 5219 C CA . VAL B 2 196 ? -5.643 19.232 9.693 1.000 0.990 196 VAL B CA 1
ATOM 5220 C C . VAL B 2 196 ? -4.616 19.095 8.572 1.000 0.990 196 VAL B C 1
ATOM 5221 O O . VAL B 2 196 ? -3.933 18.078 8.469 1.000 0.990 196 VAL B O 1
ATOM 5234 N N . GLU B 2 197 ? -4.501 20.118 7.727 1.000 0.980 197 GLU B N 1
ATOM 5235 C CA . GLU B 2 197 ? -3.595 20.153 6.576 1.000 0.980 197 GLU B CA 1
ATOM 5236 C C . GLU B 2 197 ? -2.858 21.497 6.512 1.000 0.980 197 GLU B C 1
ATOM 5237 O O . GLU B 2 197 ? -3.459 22.569 6.600 1.000 0.980 197 GLU B O 1
ATOM 5249 N N . ALA B 2 198 ? -1.535 21.439 6.342 1.000 0.970 198 ALA B N 1
ATOM 5250 C CA . ALA B 2 198 ? -0.676 22.617 6.263 1.000 0.970 198 ALA B CA 1
ATOM 5251 C C . ALA B 2 198 ? -0.904 23.419 4.971 1.000 0.970 198 ALA B C 1
ATOM 5252 O O . ALA B 2 198 ? -0.822 24.648 4.974 1.000 0.970 198 ALA B O 1
ATOM 5259 N N . GLY B 2 199 ? -1.167 22.717 3.870 1.000 0.960 199 GLY B N 1
ATOM 5260 C CA . GLY B 2 199 ? -1.524 23.270 2.575 1.000 0.960 199 GLY B CA 1
ATOM 5261 C C . GLY B 2 199 ? -2.970 23.771 2.515 1.000 0.960 199 GLY B C 1
ATOM 5262 O O . GLY B 2 199 ? -3.791 23.473 3.379 1.000 0.960 199 GLY B O 1
ATOM 5266 N N . PRO B 2 200 ? -3.318 24.539 1.472 1.000 0.960 200 PRO B N 1
ATOM 5267 C CA . PRO B 2 200 ? -4.624 25.190 1.369 1.000 0.960 200 PRO B CA 1
ATOM 5268 C C . PRO B 2 200 ? -5.778 24.227 1.054 1.000 0.960 200 PRO B C 1
ATOM 5269 O O . PRO B 2 200 ? -6.931 24.640 1.107 1.000 0.960 200 PRO B O 1
ATOM 5280 N N . LYS B 2 201 ? -5.487 22.982 0.657 1.000 0.970 201 LYS B N 1
ATOM 5281 C CA . LYS B 2 201 ? -6.464 22.010 0.153 1.000 0.970 201 LYS B CA 1
ATOM 5282 C C . LYS B 2 201 ? -6.039 20.587 0.514 1.000 0.970 201 LYS B C 1
ATOM 5283 O O . LYS B 2 201 ? -4.844 20.297 0.579 1.000 0.970 201 LYS B O 1
ATOM 5302 N N . ILE B 2 202 ? -7.020 19.703 0.683 1.000 0.980 202 ILE B N 1
ATOM 5303 C CA . ILE B 2 202 ? -6.798 18.252 0.729 1.000 0.980 202 ILE B CA 1
ATOM 5304 C C . ILE B 2 202 ? -6.563 17.695 -0.681 1.000 0.980 202 ILE B C 1
ATOM 5305 O O . ILE B 2 202 ? -6.875 18.356 -1.667 1.000 0.980 202 ILE B O 1
ATOM 5321 N N . LEU B 2 203 ? -6.047 16.468 -0.773 1.000 0.970 203 LEU B N 1
ATOM 5322 C CA . LEU B 2 203 ? -5.807 15.730 -2.017 1.000 0.970 203 LEU B CA 1
ATOM 5323 C C . LEU B 2 203 ? -5.184 16.592 -3.135 1.000 0.970 203 LEU B C 1
ATOM 5324 O O . LEU B 2 203 ? -5.679 16.559 -4.259 1.000 0.970 203 LEU B O 1
ATOM 5340 N N . PRO B 2 204 ? -4.074 17.321 -2.894 1.000 0.940 204 PRO B N 1
ATOM 5341 C CA . PRO B 2 204 ? -3.510 18.265 -3.870 1.000 0.940 204 PRO B CA 1
ATOM 5342 C C . PRO B 2 204 ? -3.013 17.611 -5.175 1.000 0.940 204 PRO B C 1
ATOM 5343 O O . PRO B 2 204 ? -2.603 18.304 -6.099 1.000 0.940 204 PRO B O 1
ATOM 5354 N N . VAL B 2 205 ? -3.025 16.277 -5.243 1.000 0.920 205 VAL B N 1
ATOM 5355 C CA . VAL B 2 205 ? -2.743 15.468 -6.439 1.000 0.920 205 VAL B CA 1
ATOM 5356 C C . VAL B 2 205 ? -3.940 15.354 -7.392 1.000 0.920 205 VAL B C 1
ATOM 5357 O O . VAL B 2 205 ? -3.797 14.776 -8.468 1.000 0.920 205 VAL B O 1
ATOM 5370 N N . LEU B 2 206 ? -5.114 15.857 -7.001 1.000 0.960 206 LEU B N 1
ATOM 5371 C CA . LEU B 2 206 ? -6.338 15.827 -7.796 1.000 0.960 206 LEU B CA 1
ATOM 5372 C C . LEU B 2 206 ? -6.725 17.230 -8.298 1.000 0.960 206 LEU B C 1
ATOM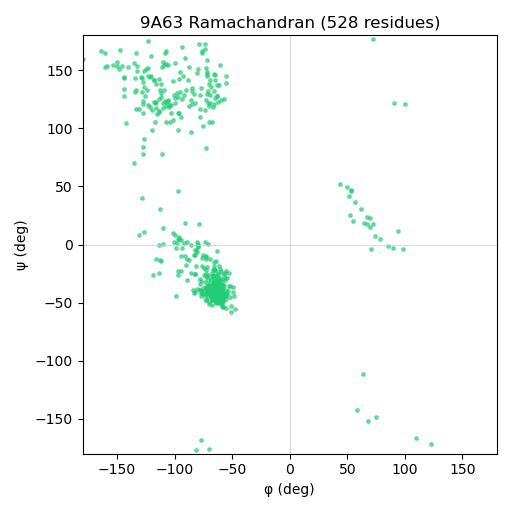 5373 O O . LEU B 2 206 ? -6.336 18.230 -7.696 1.000 0.960 206 LEU B O 1
ATOM 5389 N N . PRO B 2 207 ? -7.512 17.314 -9.385 1.000 0.960 207 PRO B N 1
ATOM 5390 C CA . PRO B 2 207 ? -8.123 18.557 -9.840 1.000 0.960 207 PRO B CA 1
ATOM 5391 C C . PRO B 2 207 ? -9.072 19.176 -8.808 1.000 0.960 207 PRO B C 1
ATOM 5392 O O . PRO B 2 207 ? -9.687 18.475 -7.999 1.000 0.960 207 PRO B O 1
ATOM 5403 N N . ASP B 2 208 ? -9.240 20.494 -8.890 1.000 0.970 208 ASP B N 1
ATOM 5404 C CA . ASP B 2 208 ? -10.017 21.278 -7.927 1.000 0.970 208 ASP B CA 1
ATOM 5405 C C . ASP B 2 208 ? -11.482 20.832 -7.803 1.000 0.970 208 ASP B C 1
ATOM 5406 O O . ASP B 2 208 ? -12.001 20.759 -6.692 1.000 0.970 208 ASP B O 1
ATOM 5415 N N . ASP B 2 209 ? -12.140 20.451 -8.900 1.000 0.970 209 ASP B N 1
ATOM 5416 C CA . ASP B 2 209 ? -13.533 19.991 -8.882 1.000 0.970 209 ASP B CA 1
ATOM 5417 C C . ASP B 2 209 ? -13.708 18.672 -8.111 1.000 0.970 209 ASP B C 1
ATOM 5418 O O . ASP B 2 209 ? -14.716 18.460 -7.427 1.000 0.970 209 ASP B O 1
ATOM 5427 N N . LEU B 2 210 ? -12.710 17.786 -8.187 1.000 0.970 210 LEU B N 1
ATOM 5428 C CA . LEU B 2 210 ? -12.692 16.544 -7.423 1.000 0.970 210 LEU B CA 1
ATOM 5429 C C . LEU B 2 210 ? -12.353 16.793 -5.955 1.000 0.970 210 LEU B C 1
ATOM 5430 O O . LEU B 2 210 ? -12.956 16.154 -5.092 1.000 0.970 210 LEU B O 1
ATOM 5446 N N . ILE B 2 211 ? -11.444 17.729 -5.663 1.000 0.980 211 ILE B N 1
ATOM 5447 C CA . ILE B 2 211 ? -11.141 18.155 -4.290 1.000 0.980 211 ILE B CA 1
ATOM 5448 C C . ILE B 2 211 ? -12.404 18.720 -3.637 1.000 0.980 211 ILE B C 1
ATOM 5449 O O . ILE B 2 211 ? -12.793 18.256 -2.571 1.000 0.980 211 ILE B O 1
ATOM 5465 N N . GLU B 2 212 ? -13.100 19.656 -4.284 1.000 0.980 212 GLU B N 1
ATOM 5466 C CA . GLU B 2 212 ? -14.340 20.242 -3.760 1.000 0.980 212 GLU B CA 1
ATOM 5467 C C . GLU B 2 212 ? -15.420 19.180 -3.535 1.000 0.980 212 GLU B C 1
ATOM 5468 O O . GLU B 2 212 ? -16.073 19.148 -2.488 1.000 0.980 212 GLU B O 1
ATOM 5480 N N . ARG B 2 213 ? -15.577 18.251 -4.487 1.000 0.980 213 ARG B N 1
ATOM 5481 C CA . ARG B 2 213 ? -16.515 17.131 -4.354 1.000 0.980 213 ARG B CA 1
ATOM 5482 C C . ARG B 2 213 ? -16.149 16.193 -3.200 1.000 0.980 213 ARG B C 1
ATOM 5483 O O . ARG B 2 213 ? -17.062 15.643 -2.573 1.000 0.980 213 ARG B O 1
ATOM 5504 N N . ALA B 2 214 ? -14.862 15.974 -2.941 1.000 0.980 214 ALA B N 1
ATOM 5505 C CA . ALA B 2 214 ? -14.382 15.171 -1.823 1.000 0.980 214 ALA B CA 1
ATOM 5506 C C . ALA B 2 214 ? -14.625 15.875 -0.483 1.000 0.980 214 ALA B C 1
ATOM 5507 O O . ALA B 2 214 ? -15.244 15.286 0.406 1.000 0.980 214 ALA B O 1
ATOM 5514 N N . THR B 2 215 ? -14.234 17.148 -0.384 1.000 0.980 215 THR B N 1
ATOM 5515 C CA . THR B 2 215 ? -14.439 18.001 0.792 1.000 0.980 215 THR B CA 1
ATOM 5516 C C . THR B 2 215 ? -15.917 18.046 1.176 1.000 0.980 215 THR B C 1
ATOM 5517 O O . THR B 2 215 ? -16.274 17.611 2.268 1.000 0.980 215 THR B O 1
ATOM 5528 N N . ALA B 2 216 ? -16.807 18.409 0.245 1.000 0.980 216 ALA B N 1
ATOM 5529 C CA . ALA B 2 216 ? -18.243 18.501 0.515 1.000 0.980 216 ALA B CA 1
ATOM 5530 C C . ALA B 2 216 ? -18.876 17.155 0.927 1.000 0.980 216 ALA B C 1
ATOM 5531 O O . ALA B 2 216 ? -19.830 17.122 1.708 1.000 0.980 216 ALA B O 1
ATOM 5538 N N . SER B 2 217 ? -18.363 16.029 0.413 1.000 0.980 217 SER B N 1
ATOM 5539 C CA . SER B 2 217 ? -18.831 14.687 0.798 1.000 0.980 217 SER B CA 1
ATOM 5540 C C . SER B 2 217 ? -18.521 14.347 2.246 1.000 0.980 217 SER B C 1
ATOM 5541 O O . SER B 2 217 ? -19.355 13.775 2.954 1.000 0.980 217 SER B O 1
ATOM 5549 N N . LEU B 2 218 ? -17.296 14.654 2.662 1.000 0.980 218 LEU B N 1
ATOM 5550 C CA . LEU B 2 218 ? -16.792 14.335 3.989 1.000 0.980 218 LEU B CA 1
ATOM 5551 C C . LEU B 2 218 ? -17.367 15.306 5.027 1.000 0.980 218 LEU B C 1
ATOM 5552 O O . LEU B 2 218 ? -17.832 14.860 6.074 1.000 0.980 218 LEU B O 1
ATOM 5568 N N . GLU B 2 219 ? -17.487 16.594 4.697 1.000 0.980 219 GLU B N 1
ATOM 5569 C CA . GLU B 2 219 ? -18.147 17.594 5.548 1.000 0.980 219 GLU B CA 1
ATOM 5570 C C . GLU B 2 219 ? -19.618 17.261 5.803 1.000 0.980 219 GLU B C 1
ATOM 5571 O O . GLU B 2 219 ? -20.085 17.300 6.942 1.000 0.980 219 GLU B O 1
ATOM 5583 N N . LYS B 2 220 ? -20.357 16.826 4.772 1.000 0.970 220 LYS B N 1
ATOM 5584 C CA . LYS B 2 220 ? -21.752 16.378 4.929 1.000 0.970 220 LYS B CA 1
ATOM 5585 C C . LYS B 2 220 ? -21.890 15.177 5.878 1.000 0.970 220 LYS B C 1
ATOM 5586 O O . LYS B 2 220 ? -22.979 14.938 6.402 1.000 0.970 220 LYS B O 1
ATOM 5605 N N . ARG B 2 221 ? -20.806 14.427 6.098 1.000 0.960 221 ARG B N 1
ATOM 5606 C CA . ARG B 2 221 ? -20.720 13.301 7.039 1.000 0.960 221 ARG B CA 1
ATOM 5607 C C . ARG B 2 221 ? -20.062 13.661 8.374 1.000 0.960 221 ARG B C 1
ATOM 5608 O O . ARG B 2 221 ? -19.860 12.773 9.193 1.000 0.960 221 ARG B O 1
ATOM 5629 N N . GLY B 2 222 ? -19.795 14.942 8.625 1.000 0.970 222 GLY B N 1
ATOM 5630 C CA . GLY B 2 222 ? -19.317 15.440 9.915 1.000 0.970 222 GLY B CA 1
ATOM 5631 C C . GLY B 2 222 ? -17.800 15.556 10.042 1.000 0.970 222 GLY B C 1
ATOM 5632 O O . GLY B 2 222 ? -17.315 15.759 11.151 1.000 0.970 222 GLY B O 1
ATOM 5636 N N . VAL B 2 223 ? -17.052 15.439 8.941 1.000 0.990 223 VAL B N 1
ATOM 5637 C CA . VAL B 2 223 ? -15.613 15.722 8.950 1.000 0.990 223 VAL B CA 1
ATOM 5638 C C . VAL B 2 223 ? -15.385 17.230 8.920 1.000 0.990 223 VAL B C 1
ATOM 5639 O O . VAL B 2 223 ? -15.908 17.926 8.057 1.000 0.990 223 VAL B O 1
ATOM 5652 N N . GLU B 2 224 ? -14.576 17.732 9.843 1.000 0.990 224 GLU B N 1
ATOM 5653 C CA . GLU B 2 224 ? -14.135 19.125 9.880 1.000 0.990 224 GLU B CA 1
ATOM 5654 C C . GLU B 2 224 ? -12.726 19.243 9.291 1.000 0.990 224 GLU B C 1
ATOM 5655 O O . GLU B 2 224 ? -11.781 18.629 9.795 1.000 0.990 224 GLU B O 1
ATOM 5667 N N . PHE B 2 225 ? -12.570 20.049 8.240 1.000 0.990 225 PHE B N 1
ATOM 5668 C CA . PHE B 2 225 ? -11.268 20.315 7.631 1.000 0.990 225 PHE B CA 1
ATOM 5669 C C . PHE B 2 225 ? -10.659 21.619 8.139 1.000 0.990 225 PHE B C 1
ATOM 5670 O O . PHE B 2 225 ? -11.260 22.686 8.049 1.000 0.990 225 PHE B O 1
ATOM 5687 N N . LEU B 2 226 ? -9.420 21.530 8.614 1.000 0.980 226 LEU B N 1
ATOM 5688 C CA . LEU B 2 226 ? -8.586 22.649 9.040 1.000 0.980 226 LEU B CA 1
ATOM 5689 C C . LEU B 2 226 ? -7.426 22.802 8.046 1.000 0.980 226 LEU B C 1
ATOM 5690 O O . LEU B 2 226 ? -6.316 22.331 8.288 1.000 0.980 226 LEU B O 1
ATOM 5706 N N . THR B 2 227 ? -7.702 23.401 6.886 1.000 0.970 227 THR B N 1
ATOM 5707 C CA . THR B 2 227 ? -6.717 23.622 5.810 1.000 0.970 227 THR B CA 1
ATOM 5708 C C . THR B 2 227 ? -5.954 24.934 5.983 1.000 0.970 227 THR B C 1
ATOM 5709 O O . THR B 2 227 ? -6.489 25.904 6.513 1.000 0.970 227 THR B O 1
ATOM 5720 N N . GLY B 2 228 ? -4.726 25.007 5.472 1.000 0.970 228 GLY B N 1
ATOM 5721 C CA . GLY B 2 228 ? -3.847 26.170 5.617 1.000 0.970 228 GLY B CA 1
ATOM 5722 C C . GLY B 2 228 ? -3.287 26.321 7.033 1.000 0.970 228 GLY B C 1
ATOM 5723 O O . GLY B 2 228 ? -2.825 27.403 7.401 1.000 0.970 228 GLY B O 1
ATOM 5727 N N . LEU B 2 229 ? -3.338 25.249 7.829 1.000 0.970 229 LEU B N 1
ATOM 5728 C CA . LEU B 2 229 ? -3.095 25.252 9.269 1.000 0.970 229 LEU B CA 1
ATOM 5729 C C . LEU B 2 229 ? -2.043 24.205 9.647 1.000 0.970 229 LEU B C 1
ATOM 5730 O O . LEU B 2 229 ? -2.375 23.094 10.045 1.000 0.970 229 LEU B O 1
ATOM 5746 N N . PRO B 2 230 ? -0.745 24.534 9.541 1.000 0.970 230 PRO B N 1
ATOM 5747 C CA . PRO B 2 230 ? 0.310 23.635 9.985 1.000 0.970 230 PRO B CA 1
ATOM 5748 C C . PRO B 2 230 ? 0.211 23.340 11.485 1.000 0.970 230 PRO B C 1
ATOM 5749 O O . PRO B 2 230 ? 0.032 24.261 12.285 1.000 0.970 230 PRO B O 1
ATOM 5760 N N . VAL B 2 231 ? 0.408 22.074 11.856 1.000 0.980 231 VAL B N 1
ATOM 5761 C CA . VAL B 2 231 ? 0.708 21.688 13.240 1.000 0.980 231 VAL B CA 1
ATOM 5762 C C . VAL B 2 231 ? 2.101 22.196 13.587 1.000 0.980 231 VAL B C 1
ATOM 5763 O O . VAL B 2 231 ? 3.030 22.077 12.786 1.000 0.980 231 VAL B O 1
ATOM 5776 N N . THR B 2 232 ? 2.245 22.779 14.768 1.000 0.980 232 THR B N 1
ATOM 5777 C CA . THR B 2 232 ? 3.491 23.422 15.199 1.000 0.980 232 THR B CA 1
ATOM 5778 C C . THR B 2 232 ? 4.097 22.790 16.439 1.000 0.980 232 THR B C 1
ATOM 5779 O O . THR B 2 232 ? 5.312 22.870 16.592 1.000 0.980 232 THR B O 1
ATOM 5790 N N . ASN B 2 233 ? 3.291 22.160 17.292 1.000 0.980 233 ASN B N 1
ATOM 5791 C CA . ASN B 2 233 ? 3.728 21.458 18.494 1.000 0.980 233 ASN B CA 1
ATOM 5792 C C . ASN B 2 233 ? 2.643 20.470 18.941 1.000 0.980 233 ASN B C 1
ATOM 5793 O O . ASN B 2 233 ? 1.457 20.671 18.671 1.000 0.980 233 ASN B O 1
ATOM 5804 N N . VAL B 2 234 ? 3.051 19.406 19.624 1.000 0.980 234 VAL B N 1
ATOM 5805 C CA . VAL B 2 234 ? 2.140 18.446 20.244 1.000 0.980 234 VAL B CA 1
ATOM 5806 C C . VAL B 2 234 ? 2.619 18.171 21.662 1.000 0.980 234 VAL B C 1
ATOM 5807 O O . VAL B 2 234 ? 3.700 17.631 21.860 1.000 0.980 234 VAL B O 1
ATOM 5820 N N . GLU B 2 235 ? 1.813 18.514 22.661 1.000 0.980 235 GLU B N 1
ATOM 5821 C CA . GLU B 2 235 ? 2.123 18.286 24.072 1.000 0.980 235 GLU B CA 1
ATOM 5822 C C . GLU B 2 235 ? 1.051 17.383 24.694 1.000 0.980 235 GLU B C 1
ATOM 5823 O O . GLU B 2 235 ? -0.050 17.821 25.036 1.000 0.980 235 GLU B O 1
ATOM 5835 N N . GLY B 2 236 ? 1.350 16.084 24.798 1.000 0.980 236 GLY B N 1
ATOM 5836 C CA . GLY B 2 236 ? 0.386 15.085 25.254 1.000 0.980 236 GLY B CA 1
ATOM 5837 C C . GLY B 2 236 ? -0.797 14.978 24.292 1.000 0.980 236 GLY B C 1
ATOM 5838 O O . GLY B 2 236 ? -0.650 14.524 23.164 1.000 0.980 236 GLY B O 1
ATOM 5842 N N . ASN B 2 237 ? -1.979 15.401 24.738 1.000 0.980 237 ASN B N 1
ATOM 5843 C CA . ASN B 2 237 ? -3.195 15.417 23.921 1.000 0.980 237 ASN B CA 1
ATOM 5844 C C . ASN B 2 237 ? -3.554 16.812 23.380 1.000 0.980 237 ASN B C 1
ATOM 5845 O O . ASN B 2 237 ? -4.659 16.998 22.871 1.000 0.980 237 ASN B O 1
ATOM 5856 N N . VAL B 2 238 ? -2.657 17.793 23.511 1.000 0.990 238 VAL B N 1
ATOM 5857 C CA . VAL B 2 238 ? -2.853 19.168 23.042 1.000 0.990 238 VAL B CA 1
ATOM 5858 C C . VAL B 2 238 ? -2.025 19.392 21.784 1.000 0.990 238 VAL B C 1
ATOM 5859 O O . VAL B 2 238 ? -0.801 19.306 21.810 1.000 0.990 238 VAL B O 1
ATOM 5872 N N . ILE B 2 239 ? -2.703 19.693 20.682 1.000 0.990 239 ILE B N 1
ATOM 5873 C CA . ILE B 2 239 ? -2.103 19.934 19.374 1.000 0.990 239 ILE B CA 1
ATOM 5874 C C . ILE B 2 239 ? -2.186 21.427 19.073 1.000 0.990 239 ILE B C 1
ATOM 5875 O O . ILE B 2 239 ? -3.283 21.985 18.977 1.000 0.990 239 ILE B O 1
ATOM 5891 N N . ASP B 2 240 ? -1.030 22.057 18.896 1.000 0.990 240 ASP B N 1
ATOM 5892 C CA . ASP B 2 240 ? -0.913 23.472 18.564 1.000 0.990 240 ASP B CA 1
ATOM 5893 C C . ASP B 2 240 ? -0.910 23.675 17.055 1.000 0.990 240 ASP B C 1
ATOM 5894 O O . ASP B 2 240 ? -0.183 23.005 16.313 1.000 0.990 240 ASP B O 1
ATOM 5903 N N . LEU B 2 241 ? -1.716 24.634 16.606 1.000 0.980 241 LEU B N 1
ATOM 5904 C CA . LEU B 2 241 ? -1.799 25.033 15.210 1.000 0.980 241 LEU B CA 1
ATOM 5905 C C . LEU B 2 241 ? -1.143 26.396 14.999 1.000 0.980 241 LEU B C 1
ATOM 5906 O O . LEU B 2 241 ? -1.022 27.225 15.903 1.000 0.980 241 LEU B O 1
ATOM 5922 N N . LYS B 2 242 ? -0.703 26.641 13.765 1.000 0.970 242 LYS B N 1
ATOM 5923 C CA . LYS B 2 242 ? 0.063 27.842 13.410 1.000 0.970 242 LYS B CA 1
ATOM 5924 C C . LYS B 2 242 ? -0.685 29.164 13.610 1.000 0.970 242 LYS B C 1
ATOM 5925 O O . LYS B 2 242 ? -0.030 30.190 13.769 1.000 0.970 242 LYS B O 1
ATOM 5944 N N . ASP B 2 243 ? -2.015 29.161 13.595 1.000 0.970 243 ASP B N 1
ATOM 5945 C CA . ASP B 2 243 ? -2.832 30.352 13.869 1.000 0.970 243 ASP B CA 1
ATOM 5946 C C . ASP B 2 243 ? -2.976 30.667 15.371 1.000 0.970 243 ASP B C 1
ATOM 5947 O O . ASP B 2 243 ? -3.591 31.668 15.735 1.000 0.970 243 ASP B O 1
ATOM 5956 N N . GLY B 2 244 ? -2.397 29.838 16.246 1.000 0.960 244 GLY B N 1
ATOM 5957 C CA . GLY B 2 244 ? -2.497 29.953 17.699 1.000 0.960 244 GLY B CA 1
ATOM 5958 C C . GLY B 2 244 ? -3.684 29.200 18.302 1.000 0.960 244 GLY B C 1
ATOM 5959 O O . GLY B 2 244 ? -3.813 29.166 19.528 1.000 0.960 244 GLY B O 1
ATOM 5963 N N . SER B 2 245 ? -4.538 28.583 17.481 1.000 0.980 245 SER B N 1
ATOM 5964 C CA . SER B 2 245 ? -5.583 27.690 17.972 1.000 0.980 245 SER B CA 1
ATOM 5965 C C . SER B 2 245 ? -4.995 26.368 18.474 1.000 0.980 245 SER B C 1
ATOM 5966 O O . SER B 2 245 ? -3.873 25.974 18.140 1.000 0.980 245 SER B O 1
ATOM 5974 N N . LYS B 2 246 ? -5.766 25.690 19.325 1.000 0.980 246 LYS B N 1
ATOM 5975 C CA . LYS B 2 246 ? -5.405 24.401 19.911 1.000 0.980 246 LYS B CA 1
ATOM 5976 C C . LYS B 2 246 ? -6.523 23.405 19.670 1.000 0.980 246 LYS B C 1
ATOM 5977 O O . LYS B 2 246 ? -7.700 23.739 19.821 1.000 0.980 246 LYS B O 1
ATOM 5996 N N . VAL B 2 247 ? -6.155 22.171 19.359 1.000 0.980 247 VAL B N 1
ATOM 5997 C CA . VAL B 2 247 ? -7.073 21.031 19.337 1.000 0.980 247 VAL B CA 1
ATOM 5998 C C . VAL B 2 247 ? -6.682 20.100 20.475 1.000 0.980 247 VAL B C 1
ATOM 5999 O O . VAL B 2 247 ? -5.526 19.708 20.575 1.000 0.980 247 VAL B O 1
ATOM 6012 N N . VAL B 2 248 ? -7.635 19.748 21.338 1.000 0.990 248 VAL B N 1
ATOM 6013 C CA . VAL B 2 248 ? -7.416 18.762 22.404 1.000 0.990 248 VAL B CA 1
ATOM 6014 C C . VAL B 2 248 ? -8.060 17.450 21.974 1.000 0.990 248 VAL B C 1
ATOM 6015 O O . VAL B 2 248 ? -9.280 17.384 21.836 1.000 0.990 248 VAL B O 1
ATOM 6028 N N . ALA B 2 249 ? -7.248 16.427 21.721 1.000 0.990 249 ALA B N 1
ATOM 6029 C CA . ALA B 2 249 ? -7.697 15.161 21.155 1.000 0.990 249 ALA B CA 1
ATOM 6030 C C . ALA B 2 249 ? -6.922 13.991 21.754 1.000 0.990 249 ALA B C 1
ATOM 6031 O O . ALA B 2 249 ? -5.696 13.953 21.704 1.000 0.990 249 ALA B O 1
ATOM 6038 N N . ASN B 2 250 ? -7.639 12.992 22.264 1.000 0.990 250 ASN B N 1
ATOM 6039 C CA . ASN B 2 250 ? -7.007 11.772 22.758 1.000 0.990 250 ASN B CA 1
ATOM 6040 C C . ASN B 2 250 ? -6.701 10.775 21.639 1.000 0.990 250 ASN B C 1
ATOM 6041 O O . ASN B 2 250 ? -6.025 9.782 21.897 1.000 0.990 250 ASN B O 1
ATOM 6052 N N . THR B 2 251 ? -7.177 11.015 20.415 1.000 0.990 251 THR B N 1
ATOM 6053 C CA . THR B 2 251 ? -6.748 10.280 19.221 1.000 0.990 251 THR B CA 1
ATOM 6054 C C . THR B 2 251 ? -6.140 11.253 18.226 1.000 0.990 251 THR B C 1
ATOM 6055 O O . THR B 2 251 ? -6.848 12.100 17.683 1.000 0.990 251 THR B O 1
ATOM 6066 N N . PHE B 2 252 ? -4.847 11.098 17.948 1.000 0.990 252 PHE B N 1
ATOM 6067 C CA . PHE B 2 252 ? -4.164 11.838 16.896 1.000 0.990 252 PHE B CA 1
ATOM 6068 C C . PHE B 2 252 ? -3.371 10.879 16.013 1.000 0.990 252 PHE B C 1
ATOM 6069 O O . PHE B 2 252 ? -2.448 10.220 16.489 1.000 0.990 252 PHE B O 1
ATOM 6086 N N . VAL B 2 253 ? -3.737 10.783 14.733 1.000 0.990 253 VAL B N 1
ATOM 6087 C CA . VAL B 2 253 ? -3.035 9.941 13.753 1.000 0.990 253 VAL B CA 1
ATOM 6088 C C . VAL B 2 253 ? -2.309 10.836 12.757 1.000 0.990 253 VAL B C 1
ATOM 6089 O O . VAL B 2 253 ? -2.934 11.594 12.014 1.000 0.990 253 VAL B O 1
ATOM 6102 N N . TRP B 2 254 ? -0.984 10.747 12.724 1.000 0.990 254 TRP B N 1
ATOM 6103 C CA . TRP B 2 254 ? -0.139 11.488 11.805 1.000 0.990 254 TRP B CA 1
ATOM 6104 C C . TRP B 2 254 ? 0.040 10.738 10.482 1.000 0.990 254 TRP B C 1
ATOM 6105 O O . TRP B 2 254 ? 0.585 9.635 10.419 1.000 0.990 254 TRP B O 1
ATOM 6126 N N . THR B 2 255 ? -0.400 11.377 9.402 1.000 0.980 255 THR B N 1
ATOM 6127 C CA . THR B 2 255 ? -0.283 10.906 8.012 1.000 0.980 255 THR B CA 1
ATOM 6128 C C . THR B 2 255 ? 0.367 11.955 7.097 1.000 0.980 255 THR B C 1
ATOM 6129 O O . THR B 2 255 ? 0.377 11.804 5.878 1.000 0.980 255 THR B O 1
ATOM 6140 N N . GLY B 2 256 ? 0.925 13.026 7.675 1.000 0.940 256 GLY B N 1
ATOM 6141 C CA . GLY B 2 256 ? 1.331 14.234 6.951 1.000 0.940 256 GLY B CA 1
ATOM 6142 C C . GLY B 2 256 ? 2.614 14.129 6.128 1.000 0.940 256 GLY B C 1
ATOM 6143 O O . GLY B 2 256 ? 2.915 15.038 5.359 1.000 0.940 256 GLY B O 1
ATOM 6147 N N . GLY B 2 257 ? 3.387 13.049 6.247 1.000 0.920 257 GLY B N 1
ATOM 6148 C CA . GLY B 2 257 ? 4.580 12.904 5.425 1.000 0.920 257 GLY B CA 1
ATOM 6149 C C . GLY B 2 257 ? 5.369 11.628 5.643 1.000 0.920 257 GLY B C 1
ATOM 6150 O O . GLY B 2 257 ? 5.306 10.980 6.688 1.000 0.920 257 GLY B O 1
ATOM 6154 N N . VAL B 2 258 ? 6.168 11.305 4.630 1.000 0.930 258 VAL B N 1
ATOM 6155 C CA . VAL B 2 258 ? 7.130 10.206 4.650 1.000 0.930 258 VAL B CA 1
ATOM 6156 C C . VAL B 2 258 ? 8.478 10.677 4.119 1.000 0.930 258 VAL B C 1
ATOM 6157 O O . VAL B 2 258 ? 8.556 11.597 3.306 1.000 0.930 258 VAL B O 1
ATOM 6170 N N . GLN B 2 259 ? 9.543 10.018 4.555 1.000 0.940 259 GLN B N 1
ATOM 6171 C CA . GLN B 2 259 ? 10.915 10.277 4.125 1.000 0.940 259 GLN B CA 1
ATOM 6172 C C . GLN B 2 259 ? 11.632 8.969 3.787 1.000 0.940 259 GLN B C 1
ATOM 6173 O O . GLN B 2 259 ? 11.143 7.881 4.107 1.000 0.940 259 GLN B O 1
ATOM 6187 N N . GLY B 2 260 ? 12.769 9.070 3.094 1.000 0.940 260 GLY B N 1
ATOM 6188 C CA . GLY B 2 260 ? 13.602 7.905 2.793 1.000 0.940 260 GLY B CA 1
ATOM 6189 C C . GLY B 2 260 ? 13.981 7.145 4.066 1.000 0.940 260 GLY B C 1
ATOM 6190 O O . GLY B 2 260 ? 14.132 7.744 5.131 1.000 0.940 260 GLY B O 1
ATOM 6194 N N . ASN B 2 261 ? 14.077 5.820 3.969 1.000 0.960 261 ASN B N 1
ATOM 6195 C CA . ASN B 2 261 ? 14.491 4.993 5.097 1.000 0.960 261 ASN B CA 1
ATOM 6196 C C . ASN B 2 261 ? 15.961 5.319 5.468 1.000 0.960 261 ASN B C 1
ATOM 6197 O O . ASN B 2 261 ? 16.809 5.241 4.574 1.000 0.960 261 ASN B O 1
ATOM 6208 N N . PRO B 2 262 ? 16.281 5.658 6.737 1.000 0.970 262 PRO B N 1
ATOM 6209 C CA . PRO B 2 262 ? 17.636 6.036 7.161 1.000 0.970 262 PRO B CA 1
ATOM 6210 C C . PRO B 2 262 ? 18.719 5.027 6.768 1.000 0.970 262 PRO B C 1
ATOM 6211 O O . PRO B 2 262 ? 19.791 5.428 6.320 1.000 0.970 262 PRO B O 1
ATOM 6222 N N . LEU B 2 263 ? 18.393 3.728 6.796 1.000 0.980 263 LEU B N 1
ATOM 6223 C CA . LEU B 2 263 ? 19.307 2.650 6.407 1.000 0.980 263 LEU B CA 1
ATOM 6224 C C . LEU B 2 263 ? 19.852 2.818 4.983 1.000 0.980 263 LEU B C 1
ATOM 6225 O O . LEU B 2 263 ? 20.972 2.410 4.704 1.000 0.980 263 LEU B O 1
ATOM 6241 N N . VAL B 2 264 ? 19.076 3.422 4.074 1.000 0.980 264 VAL B N 1
ATOM 6242 C CA . VAL B 2 264 ? 19.512 3.691 2.696 1.000 0.980 264 VAL B CA 1
ATOM 6243 C C . VAL B 2 264 ? 20.605 4.757 2.684 1.000 0.980 264 VAL B C 1
ATOM 6244 O O . VAL B 2 264 ? 21.627 4.565 2.032 1.000 0.980 264 VAL B O 1
ATOM 6257 N N . GLY B 2 265 ? 20.427 5.848 3.433 1.000 0.970 265 GLY B N 1
ATOM 6258 C CA . GLY B 2 265 ? 21.42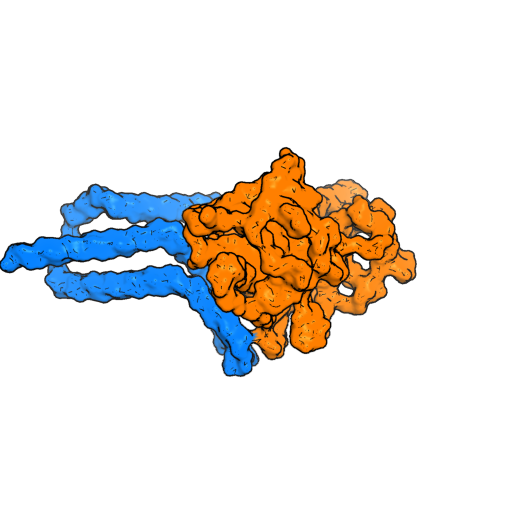2 6.921 3.537 1.000 0.970 265 GLY B CA 1
ATOM 6259 C C . GLY B 2 265 ? 22.699 6.504 4.267 1.000 0.970 265 GLY B C 1
ATOM 6260 O O . GLY B 2 265 ? 23.774 7.002 3.952 1.000 0.970 265 GLY B O 1
ATOM 6264 N N . GLU B 2 266 ? 22.596 5.563 5.202 1.000 0.970 266 GLU B N 1
ATOM 6265 C CA . GLU B 2 266 ? 23.725 5.037 5.982 1.000 0.970 266 GLU B CA 1
ATOM 6266 C C . GLU B 2 266 ? 24.511 3.936 5.248 1.000 0.970 266 GLU B C 1
ATOM 6267 O O . GLU B 2 266 ? 25.579 3.527 5.701 1.000 0.970 266 GLU B O 1
ATOM 6279 N N . SER B 2 267 ? 24.006 3.458 4.106 1.000 0.980 267 SER B N 1
ATOM 6280 C CA . SER B 2 267 ? 24.536 2.260 3.446 1.000 0.980 267 SER B CA 1
ATOM 6281 C C . SER B 2 267 ? 25.783 2.449 2.581 1.000 0.980 267 SER B C 1
ATOM 6282 O O . SER B 2 267 ? 26.446 1.462 2.255 1.000 0.980 267 SER B O 1
ATOM 6290 N N . GLY B 2 268 ? 26.088 3.689 2.182 1.000 0.980 268 GLY B N 1
ATOM 6291 C CA . GLY B 2 268 ? 27.088 4.020 1.154 1.000 0.980 268 GLY B CA 1
ATOM 6292 C C . GLY B 2 268 ? 26.500 4.278 -0.243 1.000 0.980 268 GLY B C 1
ATOM 6293 O O . GLY B 2 268 ? 27.222 4.664 -1.161 1.000 0.980 268 GLY B O 1
ATOM 6297 N N . LEU B 2 269 ? 25.185 4.110 -0.421 1.000 0.980 269 LEU B N 1
ATOM 6298 C CA . LEU B 2 269 ? 24.500 4.491 -1.656 1.000 0.980 269 LEU B CA 1
ATOM 6299 C C . LEU B 2 269 ? 24.522 6.009 -1.872 1.000 0.980 269 LEU B C 1
ATOM 6300 O O . LEU B 2 269 ? 24.423 6.794 -0.929 1.000 0.980 269 LEU B O 1
ATOM 6316 N N . GLU B 2 270 ? 24.592 6.428 -3.137 1.000 0.980 270 GLU B N 1
ATOM 6317 C CA . GLU B 2 270 ? 24.344 7.825 -3.480 1.000 0.980 270 GLU B CA 1
ATOM 6318 C C . GLU B 2 270 ? 22.857 8.118 -3.271 1.000 0.980 270 GLU B C 1
ATOM 6319 O O . GLU B 2 270 ? 21.992 7.477 -3.872 1.000 0.980 270 GLU B O 1
ATOM 6331 N N . VAL B 2 271 ? 22.553 9.089 -2.410 1.000 0.970 271 VAL B N 1
ATOM 6332 C CA . VAL B 2 271 ? 21.177 9.441 -2.059 1.000 0.970 271 VAL B CA 1
ATOM 6333 C C . VAL B 2 271 ? 20.852 10.890 -2.390 1.000 0.970 271 VAL B C 1
ATOM 6334 O O . VAL B 2 271 ? 21.653 11.800 -2.188 1.000 0.970 271 VAL B O 1
ATOM 6347 N N . ASN B 2 272 ? 19.612 11.126 -2.800 1.000 0.940 272 ASN B N 1
ATOM 6348 C CA . ASN B 2 272 ? 19.006 12.444 -2.861 1.000 0.940 272 ASN B CA 1
ATOM 6349 C C . ASN B 2 272 ? 17.836 12.481 -1.871 1.000 0.940 272 ASN B C 1
ATOM 6350 O O . ASN B 2 272 ? 16.892 11.697 -1.968 1.000 0.940 272 ASN B O 1
ATOM 6361 N N . ARG B 2 273 ? 17.926 13.362 -0.864 1.000 0.890 273 ARG B N 1
ATOM 6362 C CA . ARG B 2 273 ? 16.933 13.479 0.225 1.000 0.890 273 ARG B CA 1
ATOM 6363 C C . ARG B 2 273 ? 16.621 12.134 0.912 1.000 0.890 273 ARG B C 1
ATOM 6364 O O . ARG B 2 273 ? 15.469 11.825 1.211 1.000 0.890 273 ARG B O 1
ATOM 6385 N N . GLY B 2 274 ? 17.665 11.335 1.146 1.000 0.940 274 GLY B N 1
ATOM 6386 C CA . GLY B 2 274 ? 17.585 10.045 1.844 1.000 0.940 274 GLY B CA 1
ATOM 6387 C C . GLY B 2 274 ? 17.061 8.875 1.004 1.000 0.940 274 GLY B C 1
ATOM 6388 O O . GLY B 2 274 ? 16.870 7.790 1.542 1.000 0.940 274 GLY B O 1
ATOM 6392 N N . ARG B 2 275 ? 16.816 9.069 -0.295 1.000 0.980 275 ARG B N 1
ATOM 6393 C CA . ARG B 2 275 ? 16.428 8.007 -1.234 1.000 0.980 275 ARG B CA 1
ATOM 6394 C C . ARG B 2 275 ? 17.554 7.776 -2.223 1.000 0.980 275 ARG B C 1
ATOM 6395 O O . ARG B 2 275 ? 18.139 8.751 -2.683 1.000 0.980 275 ARG B O 1
ATOM 6416 N N . ALA B 2 276 ? 17.858 6.528 -2.552 1.000 0.980 276 ALA B N 1
ATOM 6417 C CA . ALA B 2 276 ? 18.945 6.221 -3.470 1.000 0.980 276 ALA B CA 1
ATOM 6418 C C . ALA B 2 276 ? 18.597 6.673 -4.889 1.000 0.980 276 ALA B C 1
ATOM 6419 O O . ALA B 2 276 ? 17.521 6.352 -5.405 1.000 0.980 276 ALA B O 1
ATOM 6426 N N . THR B 2 277 ? 19.499 7.430 -5.504 1.000 0.980 277 THR B N 1
ATOM 6427 C CA . THR B 2 277 ? 19.357 7.833 -6.902 1.000 0.980 277 THR B CA 1
ATOM 6428 C C . THR B 2 277 ? 19.575 6.608 -7.779 1.000 0.980 277 THR B C 1
ATOM 6429 O O . THR B 2 277 ? 20.534 5.862 -7.582 1.000 0.980 277 THR B O 1
ATOM 6440 N N . VAL B 2 278 ? 18.683 6.389 -8.744 1.000 0.980 278 VAL B N 1
ATOM 6441 C CA . VAL B 2 278 ? 18.781 5.258 -9.672 1.000 0.980 278 VAL B CA 1
ATOM 6442 C C . VAL B 2 278 ? 18.811 5.710 -11.125 1.000 0.980 278 VAL B C 1
ATOM 6443 O O . VAL B 2 278 ? 18.257 6.752 -11.476 1.000 0.980 278 VAL B O 1
ATOM 6456 N N . ASN B 2 279 ? 19.457 4.908 -11.968 1.000 0.980 279 ASN B N 1
ATOM 6457 C CA . ASN B 2 279 ? 19.468 5.076 -13.418 1.000 0.980 279 ASN B CA 1
ATOM 6458 C C . ASN B 2 279 ? 18.190 4.500 -14.073 1.000 0.980 279 ASN B C 1
ATOM 6459 O O . ASN B 2 279 ? 17.296 3.986 -13.397 1.000 0.980 279 ASN B O 1
ATOM 6470 N N . ASP B 2 280 ? 18.120 4.536 -15.407 1.000 0.980 280 ASP B N 1
ATOM 6471 C CA . ASP B 2 280 ? 16.985 4.009 -16.184 1.000 0.980 280 ASP B CA 1
ATOM 6472 C C . ASP B 2 280 ? 16.786 2.493 -16.067 1.000 0.980 280 ASP B C 1
ATOM 6473 O O . ASP B 2 280 ? 15.731 1.990 -16.436 1.000 0.980 280 ASP B O 1
ATOM 6482 N N . PHE B 2 281 ? 17.761 1.751 -15.550 1.000 0.990 281 PHE B N 1
ATOM 6483 C CA . PHE B 2 281 ? 17.665 0.309 -15.319 1.000 0.990 281 PHE B CA 1
ATOM 6484 C C . PHE B 2 281 ? 17.295 -0.029 -13.865 1.000 0.990 281 PHE B C 1
ATOM 6485 O O . PHE B 2 281 ? 17.250 -1.208 -13.508 1.000 0.990 281 PHE B O 1
ATOM 6502 N N . LEU B 2 282 ? 17.016 0.998 -13.044 1.000 0.990 282 LEU B N 1
ATOM 6503 C CA . LEU B 2 282 ? 16.736 0.939 -11.602 1.000 0.990 282 LEU B CA 1
ATOM 6504 C C . LEU B 2 282 ? 17.906 0.452 -10.740 1.000 0.990 282 LEU B C 1
ATOM 6505 O O . LEU B 2 282 ? 17.716 0.073 -9.582 1.000 0.990 282 LEU B O 1
ATOM 6521 N N . GLN B 2 283 ? 19.116 0.496 -11.292 1.000 0.990 283 GLN B N 1
ATOM 6522 C CA . GLN B 2 283 ? 20.351 0.325 -10.535 1.000 0.990 283 GLN B CA 1
ATOM 6523 C C . GLN B 2 283 ? 20.696 1.640 -9.840 1.000 0.990 283 GLN B C 1
ATOM 6524 O O . GLN B 2 283 ? 20.445 2.717 -10.385 1.000 0.990 283 GLN B O 1
ATOM 6538 N N . SER B 2 284 ? 21.310 1.559 -8.665 1.000 0.990 284 SER B N 1
ATOM 6539 C CA . SER B 2 284 ? 21.938 2.696 -8.002 1.000 0.990 284 SER B CA 1
ATOM 6540 C C . SER B 2 284 ? 22.956 3.352 -8.932 1.000 0.990 284 SER B C 1
ATOM 6541 O O . SER B 2 284 ? 23.729 2.668 -9.603 1.000 0.990 284 SER B O 1
ATOM 6549 N N . THR B 2 285 ? 23.002 4.684 -8.940 1.000 0.980 285 THR B N 1
ATOM 6550 C CA . THR B 2 285 ? 24.007 5.432 -9.711 1.000 0.980 285 THR B CA 1
ATOM 6551 C C . THR B 2 285 ? 25.431 5.227 -9.199 1.000 0.980 285 THR B C 1
ATOM 6552 O O . THR B 2 285 ? 26.370 5.422 -9.968 1.000 0.980 285 THR B O 1
ATOM 6563 N N . SER B 2 286 ? 25.607 4.798 -7.941 1.000 0.980 286 SER B N 1
ATOM 6564 C CA . SER B 2 286 ? 26.929 4.537 -7.357 1.000 0.980 286 SER B CA 1
ATOM 6565 C C . SER B 2 286 ? 27.363 3.070 -7.383 1.000 0.980 286 SER B C 1
ATOM 6566 O O . SER B 2 286 ? 28.561 2.809 -7.314 1.000 0.980 286 SER B O 1
ATOM 6574 N N . HIS B 2 287 ? 26.425 2.121 -7.469 1.000 0.980 287 HIS B N 1
ATOM 6575 C CA . HIS B 2 287 ? 26.705 0.683 -7.366 1.000 0.980 287 HIS B CA 1
ATOM 6576 C C . HIS B 2 287 ? 25.823 -0.107 -8.339 1.000 0.980 287 HIS B C 1
ATOM 6577 O O . HIS B 2 287 ? 24.633 -0.303 -8.098 1.000 0.980 287 HIS B O 1
ATOM 6591 N N . GLU B 2 288 ? 26.405 -0.571 -9.444 1.000 0.980 288 GLU B N 1
ATOM 6592 C CA . GLU B 2 288 ? 25.674 -1.253 -10.524 1.000 0.980 288 GLU B CA 1
ATOM 6593 C C . GLU B 2 288 ? 25.054 -2.605 -10.121 1.000 0.980 288 GLU B C 1
ATOM 6594 O O . GLU B 2 288 ? 24.087 -3.050 -10.735 1.000 0.980 288 GLU B O 1
ATOM 6606 N N . ASP B 2 289 ? 25.555 -3.250 -9.072 1.000 0.980 289 ASP B N 1
ATOM 6607 C CA . ASP B 2 289 ? 25.025 -4.504 -8.531 1.000 0.980 289 ASP B CA 1
ATOM 6608 C C . ASP B 2 289 ? 23.884 -4.303 -7.522 1.000 0.980 289 ASP B C 1
ATOM 6609 O O . ASP B 2 289 ? 23.324 -5.275 -7.004 1.000 0.980 289 ASP B O 1
ATOM 6618 N N . VAL B 2 290 ? 23.522 -3.047 -7.246 1.000 0.990 290 VAL B N 1
ATOM 6619 C CA . VAL B 2 290 ? 22.467 -2.688 -6.303 1.000 0.990 290 VAL B CA 1
ATOM 6620 C C . VAL B 2 290 ? 21.304 -2.054 -7.048 1.000 0.990 290 VAL B C 1
ATOM 6621 O O . VAL B 2 290 ? 21.404 -0.945 -7.558 1.000 0.990 290 VAL B O 1
ATOM 6634 N N . PHE B 2 291 ? 20.164 -2.733 -7.059 1.000 0.990 291 PHE B N 1
ATOM 6635 C CA . PHE B 2 291 ? 18.896 -2.227 -7.572 1.000 0.990 291 PHE B CA 1
ATOM 6636 C C . PHE B 2 291 ? 18.061 -1.643 -6.434 1.000 0.990 291 PHE B C 1
ATOM 6637 O O . PHE B 2 291 ? 18.119 -2.128 -5.303 1.000 0.990 291 PHE B O 1
ATOM 6654 N N . VAL B 2 292 ? 17.254 -0.618 -6.703 1.000 0.990 292 VAL B N 1
ATOM 6655 C CA . VAL B 2 292 ? 16.445 0.038 -5.661 1.000 0.990 292 VAL B CA 1
ATOM 6656 C C . VAL B 2 292 ? 15.011 0.225 -6.143 1.000 0.990 292 VAL B C 1
ATOM 6657 O O . VAL B 2 292 ? 14.777 0.685 -7.257 1.000 0.990 292 VAL B O 1
ATOM 6670 N N . ALA B 2 293 ? 14.041 -0.127 -5.297 1.000 0.980 293 ALA B N 1
ATOM 6671 C CA . ALA B 2 293 ? 12.625 -0.146 -5.643 1.000 0.980 293 ALA B CA 1
ATOM 6672 C C . ALA B 2 293 ? 11.764 0.695 -4.691 1.000 0.980 293 ALA B C 1
ATOM 6673 O O . ALA B 2 293 ? 12.032 0.806 -3.491 1.000 0.980 293 ALA B O 1
ATOM 6680 N N . GLY B 2 294 ? 10.655 1.209 -5.224 1.000 0.980 294 GLY B N 1
ATOM 6681 C CA . GLY B 2 294 ? 9.634 1.921 -4.458 1.000 0.980 294 GLY B CA 1
ATOM 6682 C C . GLY B 2 294 ? 10.179 3.150 -3.734 1.000 0.980 294 GLY B C 1
ATOM 6683 O O . GLY B 2 294 ? 11.036 3.859 -4.249 1.000 0.980 294 GLY B O 1
ATOM 6687 N N . ASP B 2 295 ? 9.686 3.402 -2.523 1.000 0.970 295 ASP B N 1
ATOM 6688 C CA . ASP B 2 295 ? 10.014 4.599 -1.735 1.000 0.970 295 ASP B CA 1
ATOM 6689 C C . ASP B 2 295 ? 11.496 4.755 -1.369 1.000 0.970 295 ASP B C 1
ATOM 6690 O O . ASP B 2 295 ? 11.918 5.855 -1.004 1.000 0.970 295 ASP B O 1
ATOM 6699 N N . SER B 2 296 ? 12.279 3.675 -1.437 1.000 0.980 296 SER B N 1
ATOM 6700 C CA . SER B 2 296 ? 13.724 3.727 -1.206 1.000 0.980 296 SER B CA 1
ATOM 6701 C C . SER B 2 296 ? 14.478 4.362 -2.378 1.000 0.980 296 SER B C 1
ATOM 6702 O O . SER B 2 296 ? 15.599 4.828 -2.184 1.000 0.980 296 SER B O 1
ATOM 6710 N N . ALA B 2 297 ? 13.868 4.409 -3.565 1.000 0.980 297 ALA B N 1
ATOM 6711 C CA . ALA B 2 297 ? 14.453 4.960 -4.776 1.000 0.980 297 ALA B CA 1
ATOM 6712 C C . ALA B 2 297 ? 13.956 6.383 -5.063 1.000 0.980 297 ALA B C 1
ATOM 6713 O O . ALA B 2 297 ? 12.855 6.796 -4.681 1.000 0.980 297 ALA B O 1
ATOM 6720 N N . VAL B 2 298 ? 14.766 7.122 -5.811 1.000 0.980 298 VAL B N 1
ATOM 6721 C CA . VAL B 2 298 ? 14.344 8.319 -6.532 1.000 0.980 298 VAL B CA 1
ATOM 6722 C C . VAL B 2 298 ? 14.755 8.181 -7.992 1.000 0.980 298 VAL B C 1
ATOM 6723 O O . VAL B 2 298 ? 15.937 8.145 -8.327 1.000 0.980 298 VAL B O 1
ATOM 6736 N N . TYR B 2 299 ? 13.748 8.074 -8.854 1.000 0.970 299 TYR B N 1
ATOM 6737 C CA . TYR B 2 299 ? 13.914 8.003 -10.299 1.000 0.970 299 TYR B CA 1
ATOM 6738 C C . TYR B 2 299 ? 13.494 9.337 -10.916 1.000 0.970 299 TYR B C 1
ATOM 6739 O O . TYR B 2 299 ? 12.372 9.798 -10.682 1.000 0.970 299 TYR B O 1
ATOM 6757 N N . PHE B 2 300 ? 14.393 9.966 -11.671 1.000 0.960 300 PHE B N 1
ATOM 6758 C CA . PHE B 2 300 ? 14.139 11.239 -12.339 1.000 0.960 300 PHE B CA 1
ATOM 6759 C C . PHE B 2 300 ? 13.623 10.998 -13.751 1.000 0.960 300 PHE B C 1
ATOM 6760 O O . PHE B 2 300 ? 14.220 10.253 -14.522 1.000 0.960 300 PHE B O 1
ATOM 6777 N N . GLY B 2 301 ? 12.506 11.639 -14.083 1.000 0.910 301 GLY B N 1
ATOM 6778 C CA . GLY B 2 301 ? 11.976 11.617 -15.432 1.000 0.910 301 GLY B CA 1
ATOM 6779 C C . GLY B 2 301 ? 12.783 12.476 -16.404 1.000 0.910 301 GLY B C 1
ATOM 6780 O O . GLY B 2 301 ? 13.659 13.243 -15.998 1.000 0.910 301 GLY B O 1
ATOM 6784 N N . PRO B 2 302 ? 12.455 12.395 -17.706 1.000 0.900 302 PRO B N 1
ATOM 6785 C CA . PRO B 2 302 ? 13.104 13.194 -18.748 1.000 0.900 302 PRO B CA 1
ATOM 6786 C C . PRO B 2 302 ? 12.972 14.710 -18.541 1.000 0.900 302 PRO B C 1
ATOM 6787 O O . PRO B 2 302 ? 13.771 15.482 -19.063 1.000 0.900 302 PRO B O 1
ATOM 6798 N N . ASP B 2 303 ? 11.964 15.141 -17.782 1.000 0.910 303 ASP B N 1
ATOM 6799 C CA . ASP B 2 303 ? 11.745 16.534 -17.389 1.000 0.910 303 ASP B CA 1
ATOM 6800 C C . ASP B 2 303 ? 12.640 16.984 -16.213 1.000 0.910 303 ASP B C 1
ATOM 6801 O O . ASP B 2 303 ? 12.552 18.130 -15.768 1.000 0.910 303 ASP B O 1
ATOM 6810 N N . GLY B 2 304 ? 13.495 16.093 -15.699 1.000 0.930 304 GLY B N 1
ATOM 6811 C CA . GLY B 2 304 ? 14.365 16.323 -14.549 1.000 0.930 304 GLY B CA 1
ATOM 6812 C C . GLY B 2 304 ? 13.630 16.322 -13.208 1.000 0.930 304 GLY B C 1
ATOM 6813 O O . GLY B 2 304 ? 14.235 16.646 -12.184 1.000 0.930 304 GLY B O 1
ATOM 6817 N N . ARG B 2 305 ? 12.335 15.978 -13.178 1.000 0.940 305 ARG B N 1
ATOM 6818 C CA . ARG B 2 305 ? 11.559 15.881 -11.939 1.000 0.940 305 ARG B CA 1
ATOM 6819 C C . ARG B 2 305 ? 11.518 14.437 -11.450 1.000 0.940 305 ARG B C 1
ATOM 6820 O O . ARG B 2 305 ? 11.429 13.512 -12.253 1.000 0.940 305 ARG B O 1
ATOM 6841 N N . PRO B 2 306 ? 11.581 14.211 -10.131 1.000 0.950 306 PRO B N 1
ATOM 6842 C CA . PRO B 2 306 ? 11.454 12.870 -9.593 1.000 0.950 306 PRO B CA 1
ATOM 6843 C C . PRO B 2 306 ? 10.016 12.374 -9.753 1.000 0.950 306 PRO B C 1
ATOM 6844 O O . PRO B 2 306 ? 9.062 13.107 -9.473 1.000 0.950 306 PRO B O 1
ATOM 6855 N N . TYR B 2 307 ? 9.859 11.112 -10.137 1.000 0.930 307 TYR B N 1
ATOM 6856 C CA . TYR B 2 307 ? 8.563 10.453 -10.080 1.000 0.930 307 TYR B CA 1
ATOM 6857 C C . TYR B 2 307 ? 8.086 10.309 -8.628 1.000 0.930 307 TYR B C 1
ATOM 6858 O O . TYR B 2 307 ? 8.895 10.094 -7.717 1.000 0.930 307 TYR B O 1
ATOM 6876 N N . PRO B 2 308 ? 6.770 10.404 -8.384 1.000 0.880 308 PRO B N 1
ATOM 6877 C CA . PRO B 2 308 ? 6.231 10.287 -7.042 1.000 0.880 308 PRO B CA 1
ATOM 6878 C C . PRO B 2 308 ? 6.354 8.846 -6.508 1.000 0.880 308 PRO B C 1
ATOM 6879 O O . PRO B 2 308 ? 6.102 7.888 -7.242 1.000 0.880 308 PRO B O 1
ATOM 6890 N N . PRO B 2 309 ? 6.672 8.665 -5.216 1.000 0.890 309 PRO B N 1
ATOM 6891 C CA . PRO B 2 309 ? 6.644 7.354 -4.569 1.000 0.890 309 PRO B CA 1
ATOM 6892 C C . PRO B 2 309 ? 5.207 6.840 -4.463 1.000 0.890 309 PRO B C 1
ATOM 6893 O O . PRO B 2 309 ? 4.423 7.330 -3.654 1.000 0.890 309 PRO B O 1
ATOM 6904 N N . THR B 2 310 ? 4.840 5.865 -5.287 1.000 0.920 310 THR B N 1
ATOM 6905 C CA . THR B 2 310 ? 3.497 5.271 -5.274 1.000 0.920 310 THR B CA 1
ATOM 6906 C C . THR B 2 310 ? 3.584 3.755 -5.346 1.000 0.920 310 THR B C 1
ATOM 6907 O O . THR B 2 310 ? 4.558 3.208 -5.866 1.000 0.920 310 THR B O 1
ATOM 6918 N N . ALA B 2 311 ? 2.543 3.068 -4.872 1.000 0.940 311 ALA B N 1
ATOM 6919 C CA . ALA B 2 311 ? 2.449 1.613 -4.972 1.000 0.940 311 ALA B CA 1
ATOM 6920 C C . ALA B 2 311 ? 2.526 1.123 -6.432 1.000 0.940 311 ALA B C 1
ATOM 6921 O O . ALA B 2 311 ? 3.275 0.188 -6.707 1.000 0.940 311 ALA B O 1
ATOM 6928 N N . GLN B 2 312 ? 1.850 1.798 -7.377 1.000 0.910 312 GLN B N 1
ATOM 6929 C CA . GLN B 2 312 ? 1.899 1.426 -8.801 1.000 0.910 312 GLN B CA 1
ATOM 6930 C C . GLN B 2 312 ? 3.300 1.607 -9.406 1.000 0.910 312 GLN B C 1
ATOM 6931 O O . GLN B 2 312 ? 3.687 0.871 -10.303 1.000 0.910 312 GLN B O 1
ATOM 6945 N N . ILE B 2 313 ? 4.078 2.600 -8.963 1.000 0.950 313 ILE B N 1
ATOM 6946 C CA . ILE B 2 313 ? 5.452 2.758 -9.455 1.000 0.950 313 ILE B CA 1
ATOM 6947 C C . ILE B 2 313 ? 6.342 1.701 -8.809 1.000 0.950 313 ILE B C 1
ATOM 6948 O O . ILE B 2 313 ? 7.122 1.052 -9.501 1.000 0.950 313 ILE B O 1
ATOM 6964 N N . ALA B 2 314 ? 6.183 1.461 -7.507 1.000 0.970 314 ALA B N 1
ATOM 6965 C CA . ALA B 2 314 ? 6.947 0.453 -6.784 1.000 0.970 314 ALA B CA 1
ATOM 6966 C C . ALA B 2 314 ? 6.760 -0.955 -7.366 1.000 0.970 314 ALA B C 1
ATOM 6967 O O . ALA B 2 314 ? 7.738 -1.690 -7.491 1.000 0.970 314 ALA B O 1
ATOM 6974 N N . TRP B 2 315 ? 5.534 -1.327 -7.748 1.000 0.950 315 TRP B N 1
ATOM 6975 C CA . TRP B 2 315 ? 5.250 -2.634 -8.342 1.000 0.950 315 TRP B CA 1
ATOM 6976 C C . TRP B 2 315 ? 5.964 -2.809 -9.701 1.000 0.950 315 TRP B C 1
ATOM 6977 O O . TRP B 2 315 ? 6.496 -3.873 -10.001 1.000 0.950 315 TRP B O 1
ATOM 6998 N N . GLN B 2 316 ? 6.111 -1.712 -10.452 1.000 0.970 316 GLN B N 1
ATOM 6999 C CA . GLN B 2 316 ? 6.546 -1.678 -11.855 1.000 0.970 316 GLN B CA 1
ATOM 7000 C C . GLN B 2 316 ? 8.066 -1.712 -11.847 1.000 0.970 316 GLN B C 1
ATOM 7001 O O . GLN B 2 316 ? 8.697 -2.427 -12.620 1.000 0.970 316 GLN B O 1
ATOM 7015 N N . MET B 2 317 ? 8.644 -0.984 -10.888 1.000 0.980 317 MET B N 1
ATOM 7016 C CA . MET B 2 317 ? 10.041 -1.107 -10.527 1.000 0.980 317 MET B CA 1
ATOM 7017 C C . MET B 2 317 ? 10.385 -2.546 -10.157 1.000 0.980 317 MET B C 1
ATOM 7018 O O . MET B 2 317 ? 11.365 -3.073 -10.663 1.000 0.980 317 MET B O 1
ATOM 7032 N N . GLY B 2 318 ? 9.575 -3.197 -9.317 1.000 0.990 318 GLY B N 1
ATOM 7033 C CA . GLY B 2 318 ? 9.811 -4.580 -8.912 1.000 0.990 318 GLY B CA 1
ATOM 7034 C C . GLY B 2 318 ? 9.835 -5.559 -10.087 1.000 0.990 318 GLY B C 1
ATOM 7035 O O . GLY B 2 318 ? 10.747 -6.377 -10.187 1.000 0.990 318 GLY B O 1
ATOM 7039 N N . GLU B 2 319 ? 8.868 -5.464 -11.000 1.000 0.980 319 GLU B N 1
ATOM 7040 C CA . GLU B 2 319 ? 8.836 -6.302 -12.204 1.000 0.980 319 GLU B CA 1
ATOM 7041 C C . GLU B 2 319 ? 10.071 -6.090 -13.082 1.000 0.980 319 GLU B C 1
ATOM 7042 O O . GLU B 2 319 ? 10.748 -7.061 -13.426 1.000 0.980 319 GLU B O 1
ATOM 7054 N N . LEU B 2 320 ? 10.425 -4.834 -13.371 1.000 0.990 320 LEU B N 1
ATOM 7055 C CA . LEU B 2 320 ? 11.610 -4.537 -14.171 1.000 0.990 320 LEU B CA 1
ATOM 7056 C C . LEU B 2 320 ? 12.899 -5.013 -13.490 1.000 0.990 320 LEU B C 1
ATOM 7057 O O . LEU B 2 320 ? 13.743 -5.632 -14.134 1.000 0.990 320 LEU B O 1
ATOM 7073 N N . ILE B 2 321 ? 13.051 -4.760 -12.189 1.000 0.990 321 ILE B N 1
ATOM 7074 C CA . ILE B 2 321 ? 14.219 -5.193 -11.412 1.000 0.990 321 ILE B CA 1
ATOM 7075 C C . ILE B 2 321 ? 14.358 -6.711 -11.466 1.000 0.990 321 ILE B C 1
ATOM 7076 O O . ILE B 2 321 ? 15.464 -7.209 -11.648 1.000 0.990 321 ILE B O 1
ATOM 7092 N N . GLY B 2 322 ? 13.259 -7.462 -11.369 1.000 0.990 322 GLY B N 1
ATOM 7093 C CA . GLY B 2 322 ? 13.302 -8.918 -11.478 1.000 0.990 322 GLY B CA 1
ATOM 7094 C C . GLY B 2 322 ? 13.947 -9.406 -12.781 1.000 0.990 322 GLY B C 1
ATOM 7095 O O . GLY B 2 322 ? 14.766 -10.326 -12.746 1.000 0.990 322 GLY B O 1
ATOM 7099 N N . TYR B 2 323 ? 13.629 -8.770 -13.912 1.000 0.990 323 TYR B N 1
ATOM 7100 C CA . TYR B 2 323 ? 14.288 -9.052 -15.190 1.000 0.990 323 TYR B CA 1
ATOM 7101 C C . TYR B 2 323 ? 15.725 -8.512 -15.229 1.000 0.990 323 TYR B C 1
ATOM 7102 O O . TYR B 2 323 ? 16.647 -9.241 -15.595 1.000 0.990 323 TYR B O 1
ATOM 7120 N N . ASN B 2 324 ? 15.945 -7.261 -14.822 1.000 0.990 324 ASN B N 1
ATOM 7121 C CA . ASN B 2 324 ? 17.257 -6.622 -14.911 1.000 0.990 324 ASN B CA 1
ATOM 7122 C C . ASN B 2 324 ? 18.302 -7.264 -13.995 1.000 0.990 324 ASN B C 1
ATOM 7123 O O . ASN B 2 324 ? 19.473 -7.278 -14.356 1.000 0.990 324 ASN B O 1
ATOM 7134 N N . LEU B 2 325 ? 17.905 -7.880 -12.879 1.000 0.980 325 LEU B N 1
ATOM 7135 C CA . LEU B 2 325 ? 18.781 -8.736 -12.074 1.000 0.980 325 LEU B CA 1
ATOM 7136 C C . LEU B 2 325 ? 19.336 -9.898 -12.898 1.000 0.980 325 LEU B C 1
ATOM 7137 O O . LEU B 2 325 ? 20.533 -10.185 -12.871 1.000 0.980 325 LEU B O 1
ATOM 7153 N N . PHE B 2 326 ? 18.461 -10.577 -13.639 1.000 0.980 326 PHE B N 1
ATOM 7154 C CA . PHE B 2 326 ? 18.860 -11.645 -14.542 1.000 0.980 326 PHE B CA 1
ATOM 7155 C C . PHE B 2 326 ? 19.730 -11.111 -15.678 1.000 0.980 326 PHE B C 1
ATOM 7156 O O . PHE B 2 326 ? 20.803 -11.663 -15.919 1.000 0.980 326 PHE B O 1
ATOM 7173 N N . ALA B 2 327 ? 19.302 -10.031 -16.339 1.000 0.980 327 ALA B N 1
ATOM 7174 C CA . ALA B 2 327 ? 20.035 -9.453 -17.455 1.000 0.980 327 ALA B CA 1
ATOM 7175 C C . ALA B 2 327 ? 21.442 -8.998 -17.040 1.000 0.980 327 ALA B C 1
ATOM 7176 O O . ALA B 2 327 ? 22.407 -9.378 -17.694 1.000 0.980 327 ALA B O 1
ATOM 7183 N N . TYR B 2 328 ? 21.574 -8.288 -15.915 1.000 0.980 328 TYR B N 1
ATOM 7184 C CA . TYR B 2 328 ? 22.853 -7.843 -15.356 1.000 0.980 328 TYR B CA 1
ATOM 7185 C C . TYR B 2 328 ? 23.789 -9.021 -15.072 1.000 0.980 328 TYR B C 1
ATOM 7186 O O . TYR B 2 328 ? 24.899 -9.085 -15.596 1.000 0.980 328 TYR B O 1
ATOM 7204 N N . LEU B 2 329 ? 23.318 -10.008 -14.306 1.000 0.970 329 LEU B N 1
ATOM 7205 C CA . LEU B 2 329 ? 24.137 -11.149 -13.906 1.000 0.970 329 LEU B CA 1
ATOM 7206 C C . LEU B 2 329 ? 24.513 -12.071 -15.081 1.000 0.970 329 LEU B C 1
ATOM 7207 O O . LEU B 2 329 ? 25.520 -12.772 -14.993 1.000 0.970 329 LEU B O 1
ATOM 7223 N N . GLU B 2 330 ? 23.706 -12.140 -16.144 1.000 0.960 330 GLU B N 1
ATOM 7224 C CA . GLU B 2 330 ? 23.993 -12.909 -17.370 1.000 0.960 330 GLU B CA 1
ATOM 7225 C C . GLU B 2 330 ? 24.704 -12.086 -18.459 1.000 0.960 330 GLU B C 1
ATOM 7226 O O . GLU B 2 330 ? 24.948 -12.604 -19.549 1.000 0.960 330 GLU B O 1
ATOM 7238 N N . GLY B 2 331 ? 25.019 -10.810 -18.209 1.000 0.970 331 GLY B N 1
ATOM 7239 C CA . GLY B 2 331 ? 25.627 -9.930 -19.211 1.000 0.970 331 GLY B CA 1
ATOM 7240 C C . GLY B 2 331 ? 24.744 -9.699 -20.445 1.000 0.970 331 GLY B C 1
ATOM 7241 O O . GLY B 2 331 ? 25.250 -9.541 -21.557 1.000 0.970 331 GLY B O 1
ATOM 7245 N N . LYS B 2 332 ? 23.420 -9.724 -20.272 1.000 0.970 332 LYS B N 1
ATOM 7246 C CA . LYS B 2 332 ? 22.428 -9.434 -21.313 1.000 0.970 332 LYS B CA 1
ATOM 7247 C C . LYS B 2 332 ? 22.021 -7.963 -21.281 1.000 0.970 332 LYS B C 1
ATOM 7248 O O . LYS B 2 332 ? 22.339 -7.220 -20.360 1.000 0.970 332 LYS B O 1
ATOM 7267 N N . THR B 2 333 ? 21.283 -7.544 -22.303 1.000 0.980 333 THR B N 1
ATOM 7268 C CA . THR B 2 333 ? 20.731 -6.191 -22.392 1.000 0.980 333 THR B CA 1
ATOM 7269 C C . THR B 2 333 ? 19.695 -5.950 -21.292 1.000 0.980 333 THR B C 1
ATOM 7270 O O . THR B 2 333 ? 18.692 -6.664 -21.224 1.000 0.980 333 THR B O 1
ATOM 7281 N N . LEU B 2 334 ? 19.943 -4.938 -20.454 1.000 0.990 334 LEU B N 1
ATOM 7282 C CA . LEU B 2 334 ? 18.987 -4.441 -19.466 1.000 0.990 334 LEU B CA 1
ATOM 7283 C C . LEU B 2 334 ? 17.853 -3.674 -20.160 1.000 0.990 334 LEU B C 1
ATOM 7284 O O . LEU B 2 334 ? 18.061 -3.007 -21.176 1.000 0.990 334 LEU B O 1
ATOM 7300 N N . GLU B 2 335 ? 16.657 -3.750 -19.592 1.000 0.980 335 GLU B N 1
ATOM 7301 C CA . GLU B 2 335 ? 15.483 -3.007 -20.039 1.000 0.980 335 GLU B CA 1
ATOM 7302 C C . GLU B 2 335 ? 15.345 -1.681 -19.290 1.000 0.980 335 GLU B C 1
ATOM 7303 O O . GLU B 2 335 ? 15.658 -1.578 -18.101 1.000 0.980 335 GLU B O 1
ATOM 7315 N N . THR B 2 336 ? 14.865 -0.656 -19.995 1.000 0.980 336 THR B N 1
ATOM 7316 C CA . THR B 2 336 ? 14.685 0.685 -19.437 1.000 0.980 336 THR B CA 1
ATOM 7317 C C . THR B 2 336 ? 13.322 0.854 -18.782 1.000 0.980 336 THR B C 1
ATOM 7318 O O . THR B 2 336 ? 12.294 0.404 -19.294 1.000 0.980 336 THR B O 1
ATOM 7329 N N . PHE B 2 337 ? 13.311 1.567 -17.661 1.000 0.970 337 PHE B N 1
ATOM 7330 C CA . PHE B 2 337 ? 12.115 1.876 -16.905 1.000 0.970 337 PHE B CA 1
ATOM 7331 C C . PHE B 2 337 ? 11.244 2.883 -17.648 1.000 0.970 337 PHE B C 1
ATOM 7332 O O . PHE B 2 337 ? 11.665 3.988 -17.981 1.000 0.970 337 PHE B O 1
ATOM 7349 N N . LYS B 2 338 ? 10.002 2.480 -17.920 1.000 0.930 338 LYS B N 1
ATOM 7350 C CA . LYS B 2 338 ? 8.991 3.292 -18.604 1.000 0.930 338 LYS B CA 1
ATOM 7351 C C . LYS B 2 338 ? 7.724 3.301 -17.757 1.000 0.930 338 LYS B C 1
ATOM 7352 O O . LYS B 2 338 ? 6.808 2.532 -18.043 1.000 0.930 338 LYS B O 1
ATOM 7371 N N . PRO B 2 339 ? 7.694 4.108 -16.685 1.000 0.920 339 PRO B N 1
ATOM 7372 C CA . PRO B 2 339 ? 6.574 4.105 -15.763 1.000 0.920 339 PRO B CA 1
ATOM 7373 C C . PRO B 2 339 ? 5.300 4.546 -16.481 1.000 0.920 339 PRO B C 1
ATOM 7374 O O . PRO B 2 339 ? 5.250 5.611 -17.097 1.000 0.920 339 PRO B O 1
ATOM 7385 N N . VAL B 2 340 ? 4.257 3.736 -16.361 1.000 0.880 340 VAL B N 1
ATOM 7386 C CA . VAL B 2 340 ? 2.900 4.065 -16.786 1.000 0.880 340 VAL B CA 1
ATOM 7387 C C . VAL B 2 340 ? 2.123 4.537 -15.565 1.000 0.880 340 VAL B C 1
ATOM 7388 O O . VAL B 2 340 ? 2.145 3.896 -14.509 1.000 0.880 340 VAL B O 1
ATOM 7401 N N . ASN B 2 341 ? 1.454 5.683 -15.702 1.000 0.880 341 ASN B N 1
ATOM 7402 C CA . ASN B 2 341 ? 0.566 6.208 -14.677 1.000 0.880 341 ASN B CA 1
ATOM 7403 C C . ASN B 2 341 ? -0.889 5.925 -15.059 1.000 0.880 341 ASN B C 1
ATOM 7404 O O . ASN B 2 341 ? -1.426 6.583 -15.946 1.000 0.880 341 ASN B O 1
ATOM 7415 N N . SER B 2 342 ? -1.519 4.979 -14.366 1.000 0.880 342 SER B N 1
ATOM 7416 C CA . SER B 2 342 ? -2.927 4.624 -14.577 1.000 0.880 342 SER B CA 1
ATOM 7417 C C . SER B 2 342 ? -3.901 5.645 -13.979 1.000 0.880 342 SER B C 1
ATOM 7418 O O . SER B 2 342 ? -5.099 5.600 -14.263 1.000 0.880 342 SER B O 1
ATOM 7426 N N . GLY B 2 343 ? -3.400 6.573 -13.159 1.000 0.900 343 GLY B N 1
ATOM 7427 C CA . GLY B 2 343 ? -4.176 7.597 -12.477 1.000 0.900 343 GLY B CA 1
ATOM 7428 C C . GLY B 2 343 ? -4.029 7.558 -10.957 1.000 0.900 343 GLY B C 1
ATOM 7429 O O . GLY B 2 343 ? -3.209 6.832 -10.396 1.000 0.900 343 GLY B O 1
ATOM 7433 N N . THR B 2 344 ? -4.857 8.356 -10.287 1.000 0.930 344 THR B N 1
ATOM 7434 C CA . THR B 2 344 ? -4.890 8.487 -8.826 1.000 0.930 344 THR B CA 1
ATOM 7435 C C . THR B 2 344 ? -6.319 8.299 -8.353 1.000 0.930 344 THR B C 1
ATOM 7436 O O . THR B 2 344 ? -7.231 8.936 -8.879 1.000 0.930 344 THR B O 1
ATOM 7447 N N . LEU B 2 345 ? -6.511 7.455 -7.341 1.000 0.940 345 LEU B N 1
ATOM 7448 C CA . LEU B 2 345 ? -7.814 7.156 -6.754 1.000 0.940 345 LEU B CA 1
ATOM 7449 C C . LEU B 2 345 ? -7.751 7.373 -5.245 1.000 0.940 345 LEU B C 1
ATOM 7450 O O . LEU B 2 345 ? -6.801 6.929 -4.607 1.000 0.940 345 LEU B O 1
ATOM 7466 N N . ALA B 2 346 ? -8.768 8.030 -4.694 1.000 0.970 346 ALA B N 1
ATOM 7467 C CA . ALA B 2 346 ? -8.931 8.248 -3.263 1.000 0.970 346 ALA B CA 1
ATOM 7468 C C . ALA B 2 346 ? -10.328 7.788 -2.836 1.000 0.970 346 ALA B C 1
ATOM 7469 O O . ALA B 2 346 ? -11.333 8.300 -3.345 1.000 0.970 346 ALA B O 1
ATOM 7476 N N . SER B 2 347 ? -10.414 6.831 -1.911 1.000 0.970 347 SER B N 1
ATOM 7477 C CA . SER B 2 347 ? -11.702 6.515 -1.285 1.000 0.970 347 SER B CA 1
ATOM 7478 C C . SER B 2 347 ? -12.112 7.634 -0.337 1.000 0.970 347 SER B C 1
ATOM 7479 O O . SER B 2 347 ? -11.302 8.265 0.334 1.000 0.970 347 SER B O 1
ATOM 7487 N N . LEU B 2 348 ? -13.412 7.872 -0.270 1.000 0.980 348 LEU B N 1
ATOM 7488 C CA . LEU B 2 348 ? -14.017 8.771 0.699 1.000 0.980 348 LEU B CA 1
ATOM 7489 C C . LEU B 2 348 ? -14.865 7.943 1.667 1.000 0.980 348 LEU B C 1
ATOM 7490 O O . LEU B 2 348 ? -15.897 8.424 2.101 1.000 0.980 348 LEU B O 1
ATOM 7506 N N . GLY B 2 349 ? -14.504 6.691 1.950 1.000 0.940 349 GLY B N 1
ATOM 7507 C CA . GLY B 2 349 ? -15.357 5.682 2.588 1.000 0.940 349 GLY B CA 1
ATOM 7508 C C . GLY B 2 349 ? -15.774 4.573 1.612 1.000 0.940 349 GLY B C 1
ATOM 7509 O O . GLY B 2 349 ? -15.242 4.455 0.507 1.000 0.940 349 GLY B O 1
ATOM 7513 N N . ARG B 2 350 ? -16.763 3.758 1.991 1.000 0.860 350 ARG B N 1
ATOM 7514 C CA . ARG B 2 350 ? -17.070 2.484 1.313 1.000 0.860 350 ARG B CA 1
ATOM 7515 C C . ARG B 2 350 ? -17.760 2.600 -0.039 1.000 0.860 350 ARG B C 1
ATOM 7516 O O . ARG B 2 350 ? -17.697 1.664 -0.827 1.000 0.860 350 ARG B O 1
ATOM 7537 N N . LYS B 2 351 ? -18.502 3.681 -0.275 1.000 0.860 351 LYS B N 1
ATOM 7538 C CA . LYS B 2 351 ? -19.358 3.839 -1.471 1.000 0.860 351 LYS B CA 1
ATOM 7539 C C . LYS B 2 351 ? -19.169 5.169 -2.191 1.000 0.860 351 LYS B C 1
ATOM 7540 O O . LYS B 2 351 ? -19.940 5.500 -3.090 1.000 0.860 351 LYS B O 1
ATOM 7559 N N . ASP B 2 352 ? -18.174 5.943 -1.785 1.000 0.930 352 ASP B N 1
ATOM 7560 C CA . ASP B 2 352 ? -17.830 7.210 -2.410 1.000 0.930 352 ASP B CA 1
ATOM 7561 C C . ASP B 2 352 ? -16.318 7.259 -2.591 1.000 0.930 352 ASP B C 1
ATOM 7562 O O . ASP B 2 352 ? -15.555 6.747 -1.774 1.000 0.930 352 ASP B O 1
ATOM 7571 N N . ALA B 2 353 ? -15.890 7.846 -3.694 1.000 0.960 353 ALA B N 1
ATOM 7572 C CA . ALA B 2 353 ? -14.491 8.011 -4.035 1.000 0.960 353 ALA B CA 1
ATOM 7573 C C . ALA B 2 353 ? -14.376 9.117 -5.079 1.000 0.960 353 ALA B C 1
ATOM 7574 O O . ALA B 2 353 ? -15.361 9.495 -5.722 1.000 0.960 353 ALA B O 1
ATOM 7581 N N . VAL B 2 354 ? -13.159 9.598 -5.270 1.000 0.970 354 VAL B N 1
ATOM 7582 C CA . VAL B 2 354 ? -12.782 10.477 -6.374 1.000 0.970 354 VAL B CA 1
ATOM 7583 C C . VAL B 2 354 ? -11.546 9.911 -7.046 1.000 0.970 354 VAL B C 1
ATOM 7584 O O . VAL B 2 354 ? -10.689 9.313 -6.394 1.000 0.970 354 VAL B O 1
ATOM 7597 N N . ALA B 2 355 ? -11.468 10.058 -8.361 1.000 0.930 355 ALA B N 1
ATOM 7598 C CA . ALA B 2 355 ? -10.346 9.551 -9.123 1.000 0.930 355 ALA B CA 1
ATOM 7599 C C . ALA B 2 355 ? -10.124 10.349 -10.403 1.000 0.930 355 ALA B C 1
ATOM 7600 O O . ALA B 2 355 ? -11.059 10.900 -10.978 1.000 0.930 355 ALA B O 1
ATOM 7607 N N . ILE B 2 356 ? -8.886 10.334 -10.872 1.000 0.920 356 ILE B N 1
ATOM 7608 C CA . ILE B 2 356 ? -8.523 10.600 -12.262 1.000 0.920 356 ILE B CA 1
ATOM 7609 C C . ILE B 2 356 ? -7.904 9.323 -12.821 1.000 0.920 356 ILE B C 1
ATOM 7610 O O . ILE B 2 356 ? -7.134 8.674 -12.115 1.000 0.920 356 ILE B O 1
ATOM 7626 N N . ILE B 2 357 ? -8.247 8.947 -14.051 1.000 0.870 357 ILE B N 1
ATOM 7627 C CA . ILE B 2 357 ? -7.786 7.697 -14.678 1.000 0.870 357 ILE B CA 1
ATOM 7628 C C . ILE B 2 357 ? -7.274 7.919 -16.104 1.000 0.870 357 ILE B C 1
ATOM 7629 O O . ILE B 2 357 ? -7.773 8.788 -16.823 1.000 0.870 357 ILE B O 1
ATOM 7645 N N . GLY B 2 358 ? -6.312 7.094 -16.516 1.000 0.830 358 GLY B N 1
ATOM 7646 C CA . GLY B 2 358 ? -5.704 7.149 -17.846 1.000 0.830 358 GLY B CA 1
ATOM 7647 C C . GLY B 2 358 ? -4.771 8.344 -18.060 1.000 0.830 358 GLY B C 1
ATOM 7648 O O . GLY B 2 358 ? -4.631 9.223 -17.204 1.000 0.830 358 GLY B O 1
ATOM 7652 N N . ALA B 2 359 ? -4.146 8.395 -19.237 1.000 0.820 359 ALA B N 1
ATOM 7653 C CA . ALA B 2 359 ? -3.246 9.478 -19.631 1.000 0.820 359 ALA B CA 1
ATOM 7654 C C . ALA B 2 359 ? -3.962 10.835 -19.714 1.000 0.820 359 ALA B C 1
ATOM 7655 O O . ALA B 2 359 ? -3.393 11.871 -19.371 1.000 0.820 359 ALA B O 1
ATOM 7662 N N . ASN B 2 360 ? -5.231 10.827 -20.115 1.000 0.810 360 ASN B N 1
ATOM 7663 C CA . ASN B 2 360 ? -6.062 12.019 -20.235 1.000 0.810 360 ASN B CA 1
ATOM 7664 C C . ASN B 2 360 ? -6.644 12.478 -18.888 1.000 0.810 360 ASN B C 1
ATOM 7665 O O . ASN B 2 360 ? -7.388 13.455 -18.855 1.000 0.810 360 ASN B O 1
ATOM 7676 N N . SER B 2 361 ? -6.316 11.803 -17.777 1.000 0.840 361 SER B N 1
ATOM 7677 C CA . SER B 2 361 ? -6.781 12.158 -16.428 1.000 0.840 361 SER B CA 1
ATOM 7678 C C . SER B 2 361 ? -8.310 12.286 -16.339 1.000 0.840 361 SER B C 1
ATOM 7679 O O . SER B 2 361 ? -8.838 13.246 -15.780 1.000 0.840 361 SER B O 1
ATOM 7687 N N . THR B 2 362 ? -9.035 11.315 -16.902 1.000 0.840 362 THR B N 1
ATOM 7688 C CA . THR B 2 362 ? -10.505 11.333 -16.959 1.000 0.840 362 THR B CA 1
ATOM 7689 C C . THR B 2 362 ? -11.082 11.315 -15.536 1.000 0.840 362 THR B C 1
ATOM 7690 O O . THR B 2 362 ? -10.776 10.383 -14.787 1.000 0.840 362 THR B O 1
ATOM 7701 N N . PRO B 2 363 ? -11.910 12.302 -15.138 1.000 0.890 363 PRO B N 1
ATOM 7702 C CA . PRO B 2 363 ? -12.415 12.393 -13.775 1.000 0.890 363 PRO B CA 1
ATOM 7703 C C . PRO B 2 363 ? -13.539 11.384 -13.517 1.000 0.890 363 PRO B C 1
ATOM 7704 O O . PRO B 2 363 ? -14.496 11.273 -14.284 1.000 0.890 363 PRO B O 1
ATOM 7715 N N . LEU B 2 364 ? -13.462 10.694 -12.382 1.000 0.870 364 LEU B N 1
ATOM 7716 C CA . LEU B 2 364 ? -14.501 9.823 -11.843 1.000 0.870 364 LEU B CA 1
ATOM 7717 C C . LEU B 2 364 ? -14.840 10.223 -10.406 1.000 0.870 364 LEU B C 1
ATOM 7718 O O . LEU B 2 364 ? -13.997 10.686 -9.638 1.000 0.870 364 LEU B O 1
ATOM 7734 N N . LYS B 2 365 ? -16.097 9.998 -10.021 1.000 0.900 365 LYS B N 1
ATOM 7735 C CA . LYS B 2 365 ? -16.612 10.311 -8.684 1.000 0.900 365 LYS B CA 1
ATOM 7736 C C . LYS B 2 365 ? -17.723 9.357 -8.275 1.000 0.900 365 LYS B C 1
ATOM 7737 O O . LYS B 2 365 ? -18.441 8.848 -9.134 1.000 0.900 365 LYS B O 1
ATOM 7756 N N . GLY B 2 366 ? -17.911 9.160 -6.974 1.000 0.880 366 GLY B N 1
ATOM 7757 C CA . GLY B 2 366 ? -18.973 8.304 -6.452 1.000 0.880 366 GLY B CA 1
ATOM 7758 C C . GLY B 2 366 ? -18.689 6.817 -6.613 1.000 0.880 366 GLY B C 1
ATOM 7759 O O . GLY B 2 366 ? -17.540 6.371 -6.605 1.000 0.880 366 GLY B O 1
ATOM 7763 N N . LEU B 2 367 ? -19.769 6.057 -6.790 1.000 0.810 367 LEU B N 1
ATOM 7764 C CA . LEU B 2 367 ? -19.725 4.607 -6.954 1.000 0.810 367 LEU B CA 1
ATOM 7765 C C . LEU B 2 367 ? -18.789 4.148 -8.099 1.000 0.810 367 LEU B C 1
ATOM 7766 O O . LEU B 2 367 ? -18.009 3.234 -7.852 1.000 0.810 367 LEU B O 1
ATOM 7782 N N . PRO B 2 368 ? -18.748 4.784 -9.294 1.000 0.810 368 PRO B N 1
ATOM 7783 C CA . PRO B 2 368 ? -17.791 4.415 -10.344 1.000 0.810 368 PRO B CA 1
ATOM 7784 C C . PRO B 2 368 ? -16.320 4.525 -9.928 1.000 0.810 368 PRO B C 1
ATOM 7785 O O . PRO B 2 368 ? -15.532 3.627 -10.209 1.000 0.810 368 PRO B O 1
ATOM 7796 N N . ALA B 2 369 ? -15.946 5.604 -9.234 1.000 0.870 369 ALA B N 1
ATOM 7797 C CA . ALA B 2 369 ? -14.580 5.767 -8.739 1.000 0.870 369 ALA B CA 1
ATOM 7798 C C . ALA B 2 369 ? -14.248 4.719 -7.664 1.000 0.870 369 ALA B C 1
ATOM 7799 O O . ALA B 2 369 ? -13.137 4.195 -7.636 1.000 0.870 369 ALA B O 1
ATOM 7806 N N . SER B 2 370 ? -15.220 4.380 -6.810 1.000 0.870 370 SER B N 1
ATOM 7807 C CA . SER B 2 370 ? -15.057 3.377 -5.752 1.000 0.870 370 SER B CA 1
ATOM 7808 C C . SER B 2 370 ? -14.858 1.976 -6.341 1.000 0.870 370 SER B C 1
ATOM 7809 O O . SER B 2 370 ? -13.908 1.287 -5.970 1.000 0.870 370 SER B O 1
ATOM 7817 N N . LEU B 2 371 ? -15.669 1.599 -7.335 1.000 0.790 371 LEU B N 1
ATOM 7818 C CA . LEU B 2 371 ? -15.505 0.350 -8.083 1.000 0.790 371 LEU B CA 1
ATOM 7819 C C . LEU B 2 371 ? -14.160 0.297 -8.820 1.000 0.790 371 LEU B C 1
ATOM 7820 O O . LEU B 2 371 ? -13.504 -0.742 -8.820 1.000 0.790 371 LEU B O 1
ATOM 7836 N N . MET B 2 372 ? -13.715 1.413 -9.408 1.000 0.840 372 MET B N 1
ATOM 7837 C CA . MET B 2 372 ? -12.413 1.484 -10.077 1.000 0.840 372 MET B CA 1
ATOM 7838 C C . MET B 2 372 ? -11.244 1.307 -9.095 1.000 0.840 372 MET B C 1
ATOM 7839 O O . MET B 2 372 ? -10.265 0.637 -9.421 1.000 0.840 372 MET B O 1
ATOM 7853 N N . LYS B 2 373 ? -11.347 1.849 -7.873 1.000 0.870 373 LYS B N 1
ATOM 7854 C CA . LYS B 2 373 ? -10.342 1.626 -6.821 1.000 0.870 373 LYS B CA 1
ATOM 7855 C C . LYS B 2 373 ? -10.265 0.149 -6.435 1.000 0.870 373 LYS B C 1
ATOM 7856 O O . LYS B 2 373 ? -9.164 -0.394 -6.360 1.000 0.870 373 LYS B O 1
ATOM 7875 N N . GLU B 2 374 ? -11.406 -0.518 -6.250 1.000 0.830 374 GLU B N 1
ATOM 7876 C CA . GLU B 2 374 ? -11.411 -1.964 -5.995 1.000 0.830 374 GLU B CA 1
ATOM 7877 C C . GLU B 2 374 ? -10.806 -2.754 -7.161 1.000 0.830 374 GLU B C 1
ATOM 7878 O O . GLU B 2 374 ? -9.987 -3.641 -6.928 1.000 0.830 374 GLU B O 1
ATOM 7890 N N . ALA B 2 375 ? -11.143 -2.411 -8.408 1.000 0.810 375 ALA B N 1
ATOM 7891 C CA . ALA B 2 375 ? -10.582 -3.066 -9.589 1.000 0.810 375 ALA B CA 1
ATOM 7892 C C . ALA B 2 375 ? -9.051 -2.924 -9.659 1.000 0.810 375 ALA B C 1
ATOM 7893 O O . ALA B 2 375 ? -8.354 -3.899 -9.935 1.000 0.810 375 ALA B O 1
ATOM 7900 N N . SER B 2 376 ? -8.522 -1.738 -9.341 1.000 0.840 376 SER B N 1
ATOM 7901 C CA . SER B 2 376 ? -7.077 -1.496 -9.250 1.000 0.840 376 SER B CA 1
ATOM 7902 C C . SER B 2 376 ? -6.409 -2.376 -8.184 1.000 0.840 376 SER B C 1
ATOM 7903 O O . SER B 2 376 ? -5.371 -2.989 -8.441 1.000 0.840 376 SER B O 1
ATOM 7911 N N . ASN B 2 377 ? -7.038 -2.530 -7.013 1.000 0.850 377 ASN B N 1
ATOM 7912 C CA . ASN B 2 377 ? -6.534 -3.421 -5.967 1.000 0.850 377 ASN B CA 1
ATOM 7913 C C . ASN B 2 377 ? -6.548 -4.897 -6.409 1.000 0.850 377 ASN B C 1
ATOM 7914 O O . ASN B 2 377 ? -5.565 -5.607 -6.218 1.000 0.850 377 ASN B O 1
ATOM 7925 N N . VAL B 2 378 ? -7.623 -5.360 -7.059 1.000 0.790 378 VAL B N 1
ATOM 7926 C CA . VAL B 2 378 ? -7.707 -6.733 -7.595 1.000 0.790 378 VAL B CA 1
ATOM 7927 C C . VAL B 2 378 ? -6.623 -6.992 -8.646 1.000 0.790 378 VAL B C 1
ATOM 7928 O O . VAL B 2 378 ? -5.994 -8.049 -8.606 1.000 0.790 378 VAL B O 1
ATOM 7941 N N . ARG B 2 379 ? -6.344 -6.020 -9.525 1.000 0.820 379 ARG B N 1
ATOM 7942 C CA . ARG B 2 379 ? -5.236 -6.092 -10.491 1.000 0.820 379 ARG B CA 1
ATOM 7943 C C . ARG B 2 379 ? -3.873 -6.209 -9.807 1.000 0.820 379 ARG B C 1
ATOM 7944 O O . ARG B 2 379 ? -2.999 -6.914 -10.283 1.000 0.820 379 ARG B O 1
ATOM 7965 N N . TYR B 2 380 ? -3.654 -5.583 -8.654 1.000 0.880 380 TYR B N 1
ATOM 7966 C CA . TYR B 2 380 ? -2.412 -5.870 -7.932 1.000 0.880 380 TYR B CA 1
ATOM 7967 C C . TYR B 2 380 ? -2.329 -7.343 -7.509 1.000 0.880 380 TYR B C 1
ATOM 7968 O O . TYR B 2 380 ? -1.305 -8.011 -7.671 1.000 0.880 380 TYR B O 1
ATOM 7986 N N . LEU B 2 381 ? -3.425 -7.846 -6.935 1.000 0.870 381 LEU B N 1
ATOM 7987 C CA . LEU B 2 381 ? -3.493 -9.191 -6.376 1.000 0.870 381 LEU B CA 1
ATOM 7988 C C . LEU B 2 381 ? -3.293 -10.266 -7.455 1.000 0.870 381 LEU B C 1
ATOM 7989 O O . LEU B 2 381 ? -2.710 -11.308 -7.150 1.000 0.870 381 LEU B O 1
ATOM 8005 N N .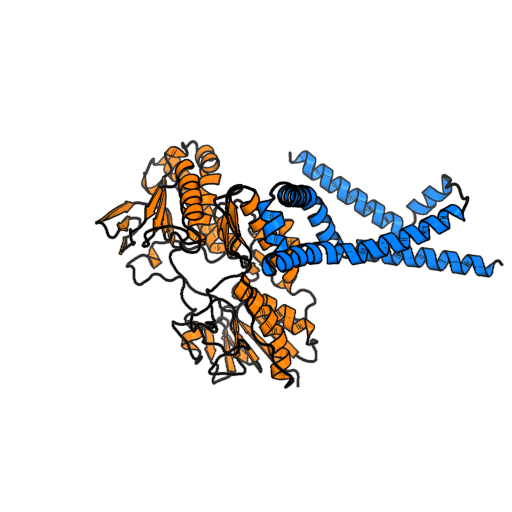 THR B 2 382 ? -3.696 -10.031 -8.709 1.000 0.810 382 THR B N 1
ATOM 8006 C CA . THR B 2 382 ? -3.395 -10.928 -9.844 1.000 0.810 382 THR B CA 1
ATOM 8007 C C . THR B 2 382 ? -1.891 -10.994 -10.128 1.000 0.810 382 THR B C 1
ATOM 8008 O O . THR B 2 382 ? -1.351 -12.100 -10.261 1.000 0.810 382 THR B O 1
ATOM 8019 N N . HIS B 2 383 ? -1.194 -9.850 -10.148 1.000 0.850 383 HIS B N 1
ATOM 8020 C CA . HIS B 2 383 ? 0.253 -9.770 -10.403 1.000 0.850 383 HIS B CA 1
ATOM 8021 C C . HIS B 2 383 ? 1.078 -10.537 -9.358 1.000 0.850 383 HIS B C 1
ATOM 8022 O O . HIS B 2 383 ? 2.039 -11.227 -9.707 1.000 0.850 383 HIS B O 1
ATOM 8036 N N . ILE B 2 384 ? 0.682 -10.476 -8.082 1.000 0.900 384 ILE B N 1
ATOM 8037 C CA . ILE B 2 384 ? 1.398 -11.161 -6.990 1.000 0.900 384 ILE B CA 1
ATOM 8038 C C . ILE B 2 384 ? 0.844 -12.547 -6.639 1.000 0.900 384 ILE B C 1
ATOM 8039 O O . ILE B 2 384 ? 1.329 -13.162 -5.692 1.000 0.900 384 ILE B O 1
ATOM 8055 N N . LYS B 2 385 ? -0.164 -13.052 -7.367 1.000 0.800 385 LYS B N 1
ATOM 8056 C CA . LYS B 2 385 ? -0.872 -14.312 -7.043 1.000 0.800 385 LYS B CA 1
ATOM 8057 C C . LYS B 2 385 ? -1.472 -14.308 -5.625 1.000 0.800 385 LYS B C 1
ATOM 8058 O O . LYS B 2 385 ? -1.493 -15.316 -4.925 1.000 0.800 385 LYS B O 1
ATOM 8077 N N . GLY B 2 386 ? -1.956 -13.141 -5.210 1.000 0.800 386 GLY B N 1
ATOM 8078 C CA . GLY B 2 386 ? -2.535 -12.853 -3.902 1.000 0.800 386 GLY B CA 1
ATOM 8079 C C . GLY B 2 386 ? -4.061 -12.924 -3.845 1.000 0.800 386 GLY B C 1
ATOM 8080 O O . GLY B 2 386 ? -4.618 -12.579 -2.813 1.000 0.800 386 GLY B O 1
ATOM 8084 N N . LEU B 2 387 ? -4.755 -13.355 -4.909 1.000 0.770 387 LEU B N 1
ATOM 8085 C CA . LEU B 2 387 ? -6.231 -13.349 -4.976 1.000 0.770 387 LEU B CA 1
ATOM 8086 C C . LEU B 2 387 ? -6.916 -14.125 -3.843 1.000 0.770 387 LEU B C 1
ATOM 8087 O O . LEU B 2 387 ? -8.042 -13.798 -3.479 1.000 0.770 387 LEU B O 1
ATOM 8103 N N . PHE B 2 388 ? -6.230 -15.098 -3.239 1.000 0.730 388 PHE B N 1
ATOM 8104 C CA . PHE B 2 388 ? -6.712 -15.797 -2.049 1.000 0.730 388 PHE B CA 1
ATOM 8105 C C . PHE B 2 388 ? -7.050 -14.856 -0.880 1.000 0.730 388 PHE B C 1
ATOM 8106 O O . PHE B 2 388 ? -7.802 -15.251 0.008 1.000 0.730 388 PHE B O 1
ATOM 8123 N N . SER B 2 389 ? -6.485 -13.642 -0.835 1.000 0.780 389 SER B N 1
ATOM 8124 C CA . SER B 2 389 ? -6.768 -12.668 0.222 1.000 0.780 389 SER B CA 1
ATOM 8125 C C . SER B 2 389 ? -8.203 -12.148 0.180 1.000 0.780 389 SER B C 1
ATOM 8126 O O . SER B 2 389 ? -8.734 -11.770 1.219 1.000 0.780 389 SER B O 1
ATOM 8134 N N . LEU B 2 390 ? -8.849 -12.193 -0.991 1.000 0.730 390 LEU B N 1
ATOM 8135 C CA . LEU B 2 390 ? -10.235 -11.762 -1.186 1.000 0.730 390 LEU B CA 1
ATOM 8136 C C . LEU B 2 390 ? -11.254 -12.680 -0.498 1.000 0.730 390 LEU B C 1
ATOM 8137 O O . LEU B 2 390 ? -12.419 -12.312 -0.385 1.000 0.730 390 LEU B O 1
ATOM 8153 N N . ALA B 2 391 ? -10.832 -13.863 -0.044 1.000 0.610 391 ALA B N 1
ATOM 8154 C CA . ALA B 2 391 ? -11.675 -14.787 0.706 1.000 0.610 391 ALA B CA 1
ATOM 8155 C C . ALA B 2 391 ? -11.793 -14.437 2.206 1.000 0.610 391 ALA B C 1
ATOM 8156 O O . ALA B 2 391 ? -12.512 -15.136 2.927 1.000 0.610 391 ALA B O 1
ATOM 8163 N N . TYR B 2 392 ? -11.060 -13.423 2.687 1.000 0.660 392 TYR B N 1
ATOM 8164 C CA . TYR B 2 392 ? -10.960 -13.050 4.105 1.000 0.660 392 TYR B CA 1
ATOM 8165 C C . TYR B 2 392 ? -11.697 -11.762 4.479 1.000 0.660 392 TYR B C 1
ATOM 8166 O O . TYR B 2 392 ? -11.870 -10.881 3.613 1.000 0.660 392 TYR B O 1
#

B-factor: mean 0.85, std 0.18, range [0.28, 0.99]